Protein AF-A0A2K9LEB9-F1 (afdb_monomer)

pLDDT: mean 85.4, std 13.87, range [34.91, 98.0]

Mean predicted aligned error: 12.08 Å

Solvent-accessible surface area (backbone atoms only — not comparable to full-atom values): 36692 Å² total; per-residue (Å²): 137,84,78,74,78,73,91,78,69,79,74,65,63,49,78,74,26,50,37,70,40,61,23,70,41,37,88,81,61,46,78,36,14,33,40,38,37,26,35,67,63,48,34,52,48,37,35,40,35,58,42,93,48,60,81,48,70,83,51,47,61,64,51,47,60,77,44,47,86,45,81,86,69,79,68,36,64,48,77,39,98,88,66,44,58,37,30,31,19,50,46,17,47,63,72,73,80,61,49,94,89,49,75,67,60,72,73,34,68,43,49,45,45,31,62,68,63,48,63,64,68,60,53,52,50,31,52,65,56,45,62,83,77,55,72,61,66,82,41,75,59,66,94,91,64,65,81,78,75,77,80,67,69,39,45,49,16,26,50,39,45,31,72,40,49,50,43,59,70,70,48,26,50,36,47,52,50,44,37,62,58,25,20,42,70,37,39,48,37,78,32,51,44,31,76,53,80,31,89,82,56,40,72,78,62,62,39,58,60,71,49,69,64,45,50,49,19,35,61,71,72,45,63,49,56,60,36,49,14,63,75,61,66,41,48,64,64,52,59,67,32,73,44,26,49,40,60,62,81,72,74,50,65,67,60,44,41,52,54,47,44,47,53,50,33,34,56,84,94,31,50,53,52,57,61,60,42,40,25,46,47,77,53,48,55,51,58,48,48,49,63,57,71,93,75,81,94,62,81,79,73,69,56,44,58,24,45,27,32,29,35,66,74,15,49,68,54,42,53,53,52,42,35,74,75,58,34,29,52,69,58,45,50,55,50,36,54,62,41,38,50,56,52,20,56,52,40,6,64,57,51,28,27,92,62,30,68,53,52,34,55,50,44,42,20,35,19,44,74,49,13,48,62,44,42,47,51,48,25,58,46,45,44,69,65,60,82,65,72,98,68,68,93,49,59,68,98,60,70,54,63,63,65,71,46,65,49,76,56,98,81,27,42,36,37,55,45,43,35,54,66,52,28,32,50,46,15,54,76,35,30,32,77,59,38,36,70,68,48,48,50,41,36,45,71,40,28,48,40,29,47,35,41,42,89,99,45,56,34,41,38,34,27,44,61,44,63,77,47,96,86,53,62,43,59,46,54,42,84,75,45,70,30,17,57,54,65,30,83,70,53,74,71,54,50,55,47,53,50,52,50,39,50,62,66,53,33,76,92,36,48,69,36,48,29,58,28,48,63,46,42,71,61,42,65,63,51,61,59,55,39,60,57,49,61,80,70,71,78,71,80,64,55,74,67,56,47,55,49,48,53,52,20,36,47,73,70,70,50,73,71,62,62,91,55,52,67,39,39,44,41,36,31,59,15,74,82,43,49,26,74,82,45,54,91,75,62,51,73,67,42,65,36,50,80,44,71,35,67,84,40,95,89,42,51,45,38,26,35,33,24,48,95,85,39,49,31,27,25,50,43,76,86,60,13,55,65,54,31,52,38,51,74,72,65,53,64,69,43,34,28,30,72,42,77,37,86,90,44,61,62,63,57,20,45,27,34,38,34,24,58,54,78,79,75,78,86,126

Secondary structure (DSSP, 8-state):
------TT--PPPPEEEEEEEEGGGSSS--S-EEEEEEETTS-EEEEEE-GGGTT-GGGHHHHHHHTTT-TT---SEEEETTTEEEEE-TTSBSS----SS-GGGGG-HHHHHHHHHS-HHHHHHHHHTTPPPPPPPP-SPPTT-PPPPPPPPB--BHHHHHHHHTS-HHHHHHHHHHHHHSHHHHHHHHS-EESS--SS-----EE----HHHHHHHHTTS-HHHHHHHHHT--HHHHTSGGGGS--S-S-HHHHHHHHHHHHHS-GGGS--HHHHHHHHHHHHHHHHHT----SSSPPP-HHHHHHHHTTT-HHHHHHHHHHHHS-HHHHHHHHHHHHHHHHHHHHHHHTSSS-S-HHHHHHHHHHHHHHHHHHHHHHHHHHHPPPPS--TTS-S--PPPSS-EEEETTEEEEE--SHHHHHHHHHHHTSGGGSHHHHHHHHTT-EEEEEEETTEEEEEEEEEEESSTT-SSEEEEEEEEE-GGG----HHHHHHHHHHHHHHH-GGGHHHHHHHHTTHHHHHHHHHHHHHHGGG---PPPHHHHHHHHHHHHHTTPPPPPTTEEEEEEPBTGGGTTHHHHGGG--TT-EEEEEE-TT-SS-TT-EEEEETTEEEEE--GGGHHHHHHHHHTT--EEEEEEEE-TTS-GGGSEEEEEEEPP-----

Sequence (668 aa):
MDMQPDPSAVVQPAVRARLWVSGYRLWPPDGYARLWLALSDGRALALRLGGRWLGKDEAIAPIVAALADDAGGHRYSLTLPEVDYVHVLYAAPVVPSLARDSAAFVLDPDFQSYVKALDREVVALLASLERPDTPAAITGYPVGREPHPPPARYLASIRNYNRLAALPTEQRERRMQALRRFPALVAPVLLTLHHSPNHFDGKRHAWRNKDESVEAAIDQGRDLVGALARFWEISRGLVRSPINAVMWGDREAGRRRAFLAFLDALPDNQRPDIVEFERWAPYLMNYFGLLWEEGEGIPPPKLAEVHRNAFHLGWQLTWRAAARRHGNLLTALADCGDFLDAVRDRAAVMLKRPYGPSRRRLAAGWLACFGLLGLLDASARWHRLRPWPEKDPTLPDFDVPEIVGRLEEDGKTAQELFTPALLQMEGMTMRHCVGGLNYWQATVEGARIFHLERADERATAFYQPRALSAEGEDAVYELVQLRGPCNQDVSDAMEAWAERVGEALNDPARQDRRRAALRCKSEALAHRWQARRALHFQQHPLDPKTERQLKRALAWLGETLPGPEVLLIAHVAGFEYHDGPQVEEKLAVGDALALVHEPANAHDALAVRLDWQGRKLGYVPRPHNEEIAARLTAGARLAAHITKIERAAQPWRRVRVMIRHEEQKAAG

Structure (mmCIF, N/CA/C/O backbone):
data_AF-A0A2K9LEB9-F1
#
_entry.id   AF-A0A2K9LEB9-F1
#
loop_
_atom_site.group_PDB
_atom_site.id
_atom_site.type_symbol
_atom_site.label_atom_id
_atom_site.label_alt_id
_atom_site.label_comp_id
_atom_site.label_asym_id
_atom_site.label_entity_id
_atom_site.label_seq_id
_atom_site.pdbx_PDB_ins_code
_atom_site.Cartn_x
_atom_site.Cartn_y
_atom_site.Cartn_z
_atom_site.occupancy
_atom_site.B_iso_or_equiv
_atom_site.auth_seq_id
_atom_site.auth_comp_id
_atom_site.auth_asym_id
_atom_site.auth_atom_id
_atom_site.pdbx_PDB_model_num
ATOM 1 N N . MET A 1 1 ? 25.440 -45.523 -46.719 1.00 37.53 1 MET A N 1
ATOM 2 C CA . MET A 1 1 ? 25.317 -45.307 -45.265 1.00 37.53 1 MET A CA 1
ATOM 3 C C . MET A 1 1 ? 25.276 -43.803 -45.089 1.00 37.53 1 MET A C 1
ATOM 5 O O . MET A 1 1 ? 26.311 -43.181 -44.900 1.00 37.53 1 MET A O 1
ATOM 9 N N . ASP A 1 2 ? 24.100 -43.227 -45.336 1.00 36.25 2 ASP A N 1
ATOM 10 C CA . ASP A 1 2 ? 23.880 -41.786 -45.241 1.00 36.25 2 ASP A CA 1
ATOM 11 C C . ASP A 1 2 ? 23.839 -41.410 -43.764 1.00 36.25 2 ASP A C 1
ATOM 13 O O . ASP A 1 2 ? 22.918 -41.785 -43.038 1.00 36.25 2 ASP A O 1
ATOM 17 N N . MET A 1 3 ? 24.876 -40.715 -43.303 1.00 39.06 3 MET A N 1
ATOM 18 C CA . MET A 1 3 ? 24.855 -40.062 -42.002 1.00 39.06 3 MET A CA 1
ATOM 19 C C . MET A 1 3 ? 23.851 -38.911 -42.064 1.00 39.06 3 MET A C 1
ATOM 21 O O . MET A 1 3 ? 24.121 -37.870 -42.662 1.00 39.06 3 MET A O 1
ATOM 25 N N . GLN A 1 4 ? 22.693 -39.095 -41.430 1.00 38.06 4 GLN A N 1
ATOM 26 C CA . GLN A 1 4 ? 21.863 -37.970 -41.011 1.00 38.06 4 GLN A CA 1
ATOM 27 C C . GLN A 1 4 ? 22.701 -37.053 -40.099 1.00 38.06 4 GLN A C 1
ATOM 29 O O . GLN A 1 4 ? 23.389 -37.564 -39.212 1.00 38.06 4 GLN A O 1
ATOM 34 N N . PRO A 1 5 ? 22.672 -35.723 -40.294 1.00 42.50 5 PRO A N 1
ATOM 35 C CA . PRO A 1 5 ? 23.318 -34.800 -39.374 1.00 42.50 5 PRO A CA 1
ATOM 36 C C . PRO A 1 5 ? 22.652 -34.894 -37.995 1.00 42.50 5 PRO A C 1
ATOM 38 O O . PRO A 1 5 ? 21.428 -34.968 -37.888 1.00 42.50 5 PRO A O 1
ATOM 41 N N . ASP A 1 6 ? 23.479 -34.901 -36.952 1.00 39.22 6 ASP A N 1
ATOM 42 C CA . ASP A 1 6 ? 23.072 -34.876 -35.549 1.00 39.22 6 ASP A CA 1
ATOM 43 C C . ASP A 1 6 ? 22.171 -33.648 -35.276 1.00 39.22 6 ASP A C 1
ATOM 45 O O . ASP A 1 6 ? 22.633 -32.510 -35.406 1.00 39.22 6 ASP A O 1
ATOM 49 N N . PRO A 1 7 ? 20.888 -33.833 -34.910 1.00 39.31 7 PRO A N 1
ATOM 50 C CA . PRO A 1 7 ? 19.950 -32.734 -34.685 1.00 39.31 7 PRO A CA 1
ATOM 51 C C . PRO A 1 7 ? 20.229 -31.940 -33.393 1.00 39.31 7 PRO A C 1
ATOM 53 O O . PRO A 1 7 ? 19.479 -31.015 -33.083 1.00 39.31 7 PRO A O 1
ATOM 56 N N . SER A 1 8 ? 21.280 -32.278 -32.632 1.00 44.34 8 SER A N 1
ATOM 57 C CA . SER A 1 8 ? 21.633 -31.635 -31.358 1.00 44.34 8 SER A CA 1
ATOM 58 C C . SER A 1 8 ? 22.787 -30.624 -31.432 1.00 44.34 8 SER A C 1
ATOM 60 O O . SER A 1 8 ? 23.103 -29.983 -30.426 1.00 44.34 8 SER A O 1
ATOM 62 N N . ALA A 1 9 ? 23.395 -30.413 -32.606 1.00 49.62 9 ALA A N 1
ATOM 63 C CA . ALA A 1 9 ? 24.435 -29.399 -32.765 1.00 49.62 9 ALA A CA 1
ATOM 64 C C . ALA A 1 9 ? 23.831 -27.986 -32.656 1.00 49.62 9 ALA A C 1
ATOM 66 O O . ALA A 1 9 ? 23.213 -27.477 -33.592 1.00 49.62 9 ALA A O 1
ATOM 67 N N . VAL A 1 10 ? 24.004 -27.343 -31.498 1.00 59.59 10 VAL A N 1
ATOM 68 C CA . VAL A 1 10 ? 23.604 -25.948 -31.273 1.00 59.59 10 VAL A CA 1
ATOM 69 C C . VAL A 1 10 ? 24.336 -25.065 -32.285 1.00 59.59 10 VAL A C 1
ATOM 71 O O . VAL A 1 10 ? 25.548 -24.867 -32.193 1.00 59.59 10 VAL A O 1
ATOM 74 N N . VAL A 1 11 ? 23.603 -24.546 -33.273 1.00 73.94 11 VAL A N 1
ATOM 75 C CA . VAL A 1 11 ? 24.154 -23.645 -34.291 1.00 73.94 11 VAL A CA 1
ATOM 76 C C . VAL A 1 11 ? 24.604 -22.359 -33.606 1.00 73.94 11 VAL A C 1
ATOM 78 O O . VAL A 1 11 ? 23.792 -21.625 -33.042 1.00 73.94 11 VAL A O 1
ATOM 81 N N . GLN A 1 12 ? 25.907 -22.084 -33.650 1.00 82.94 12 GLN A N 1
ATOM 82 C CA . GLN A 1 12 ? 26.458 -20.862 -33.074 1.00 82.94 12 GLN A CA 1
ATOM 83 C C . GLN A 1 12 ? 26.020 -19.646 -33.904 1.00 82.94 12 GLN A C 1
ATOM 85 O O . GLN A 1 12 ? 26.245 -19.622 -35.118 1.00 82.94 12 GLN A O 1
ATOM 90 N N . PRO A 1 13 ? 25.401 -18.627 -33.286 1.00 89.00 13 PRO A N 1
ATOM 91 C CA . PRO A 1 13 ? 24.984 -17.442 -34.016 1.00 89.00 13 PRO A CA 1
ATOM 92 C C . PRO A 1 13 ? 26.197 -16.586 -34.403 1.00 89.00 13 PRO A C 1
ATOM 94 O O . PRO A 1 13 ? 27.123 -16.391 -33.617 1.00 89.00 13 PRO A O 1
ATOM 97 N N . ALA A 1 14 ? 26.176 -16.024 -35.610 1.00 93.44 14 ALA A N 1
ATOM 98 C CA . ALA A 1 14 ? 27.202 -15.098 -36.073 1.00 93.44 14 ALA A CA 1
ATOM 99 C C . ALA A 1 14 ? 27.013 -13.704 -35.449 1.00 93.44 14 ALA A C 1
ATOM 101 O O . ALA A 1 14 ? 25.889 -13.262 -35.204 1.00 93.44 14 ALA A O 1
ATOM 102 N N . VAL A 1 15 ? 28.109 -12.973 -35.237 1.00 96.69 15 VAL A N 1
ATOM 103 C CA . VAL A 1 15 ? 28.073 -11.584 -34.753 1.00 96.69 15 VAL A CA 1
ATOM 104 C C . VAL A 1 15 ? 27.827 -10.642 -35.929 1.00 96.69 15 VAL A C 1
ATOM 106 O O . VAL A 1 15 ? 28.626 -10.575 -36.858 1.00 96.69 15 VAL A O 1
ATOM 109 N N . ARG A 1 16 ? 26.720 -9.897 -35.888 1.00 97.06 16 ARG A N 1
ATOM 110 C CA . ARG A 1 16 ? 26.346 -8.908 -36.914 1.00 97.06 16 ARG A CA 1
ATOM 111 C C . ARG A 1 16 ? 26.958 -7.537 -36.657 1.00 97.06 16 ARG A C 1
ATOM 113 O O . ARG A 1 16 ? 27.267 -6.822 -37.603 1.00 97.06 16 ARG A O 1
ATOM 120 N N . ALA A 1 17 ? 27.087 -7.166 -35.388 1.00 97.69 17 ALA A N 1
ATOM 121 C CA . ALA A 1 17 ? 27.707 -5.922 -34.958 1.00 97.69 17 ALA A CA 1
ATOM 122 C C . ALA A 1 17 ? 28.215 -6.057 -33.520 1.00 97.69 17 ALA A C 1
ATOM 124 O O . ALA A 1 17 ? 27.694 -6.858 -32.738 1.00 97.69 17 ALA A O 1
ATOM 125 N N . ARG A 1 18 ? 29.213 -5.246 -33.173 1.00 97.25 18 ARG A N 1
ATOM 126 C CA . ARG A 1 18 ? 29.801 -5.175 -31.835 1.00 97.25 18 ARG A CA 1
ATOM 127 C C . ARG A 1 18 ? 30.070 -3.727 -31.463 1.00 97.25 18 ARG A C 1
ATOM 129 O O . ARG A 1 18 ? 30.307 -2.909 -32.344 1.00 97.25 18 ARG A O 1
ATOM 136 N N . LEU A 1 19 ? 30.068 -3.449 -30.170 1.00 96.81 19 LEU A N 1
ATOM 137 C CA . LEU A 1 19 ? 30.370 -2.136 -29.625 1.00 96.81 19 LEU A CA 1
ATOM 138 C C . LEU A 1 19 ? 31.154 -2.306 -28.322 1.00 96.81 19 LEU A C 1
ATOM 140 O O . LEU A 1 19 ? 30.613 -2.769 -27.313 1.00 96.81 19 LEU A O 1
ATOM 144 N N . TRP A 1 20 ? 32.428 -1.918 -28.355 1.00 96.06 20 TRP A N 1
ATOM 145 C CA . TRP A 1 20 ? 33.286 -1.851 -27.176 1.00 96.06 20 TRP A CA 1
ATOM 146 C C . TRP A 1 20 ? 33.130 -0.506 -26.474 1.00 96.06 20 TRP A C 1
ATOM 148 O O . TRP A 1 20 ? 33.175 0.556 -27.089 1.00 96.06 20 TRP A O 1
ATOM 158 N N . VAL A 1 21 ? 32.974 -0.547 -25.155 1.00 93.25 21 VAL A N 1
ATOM 159 C CA . VAL A 1 21 ? 32.744 0.637 -24.328 1.00 93.25 21 VAL A CA 1
ATOM 160 C C . VAL A 1 21 ? 33.651 0.584 -23.107 1.00 93.25 21 VAL A C 1
ATOM 162 O O . VAL A 1 21 ? 33.644 -0.380 -22.340 1.00 93.25 21 VAL A O 1
ATOM 165 N N . SER A 1 22 ? 34.411 1.656 -22.897 1.00 91.62 22 SER A N 1
ATOM 166 C CA . SER A 1 22 ? 35.162 1.852 -21.657 1.00 91.62 22 SER A CA 1
ATOM 167 C C . SER A 1 22 ? 34.208 2.058 -20.479 1.00 91.62 22 SER A C 1
ATOM 169 O O . SER A 1 22 ? 33.275 2.858 -20.570 1.00 91.62 22 SER A O 1
ATOM 171 N N . GLY A 1 23 ? 34.463 1.385 -19.356 1.00 89.44 23 GLY A N 1
ATOM 172 C CA . GLY A 1 23 ? 33.678 1.534 -18.131 1.00 89.44 23 GLY A CA 1
ATOM 173 C C . GLY A 1 23 ? 33.590 2.956 -17.593 1.00 89.44 23 GLY A C 1
ATOM 174 O O . GLY A 1 23 ? 32.576 3.325 -17.012 1.00 89.44 23 GLY A O 1
ATOM 175 N N . TYR A 1 24 ? 34.593 3.786 -17.877 1.00 88.81 24 TYR A N 1
ATOM 176 C CA . TYR A 1 24 ? 34.608 5.203 -17.514 1.00 88.81 24 TYR A CA 1
ATOM 177 C C . TYR A 1 24 ? 33.579 6.056 -18.278 1.00 88.81 24 TYR A C 1
ATOM 179 O O . TYR A 1 24 ? 33.335 7.193 -17.893 1.00 88.81 24 TYR A O 1
ATOM 187 N N . ARG A 1 25 ? 32.955 5.528 -19.344 1.00 87.69 25 ARG A N 1
ATOM 188 C CA . ARG A 1 25 ? 31.848 6.186 -20.069 1.00 87.69 25 ARG A CA 1
ATOM 189 C C . ARG A 1 25 ? 30.461 5.840 -19.505 1.00 87.69 25 ARG A C 1
ATOM 191 O O . ARG A 1 25 ? 29.458 6.291 -20.053 1.00 87.69 25 ARG A O 1
ATOM 198 N N . LEU A 1 26 ? 30.385 5.016 -18.461 1.00 86.88 26 LEU A N 1
ATOM 199 C CA . LEU A 1 26 ? 29.142 4.547 -17.839 1.00 86.88 26 LEU A CA 1
ATOM 200 C C . LEU A 1 26 ? 29.070 5.013 -16.378 1.00 86.88 26 LEU A C 1
ATOM 202 O O . LEU A 1 26 ? 30.077 5.419 -15.804 1.00 86.88 26 LEU A O 1
ATOM 206 N N . TRP A 1 27 ? 27.878 4.963 -15.776 1.00 77.62 27 TRP A N 1
ATOM 207 C CA . TRP A 1 27 ? 27.671 5.351 -14.378 1.00 77.62 27 TRP A CA 1
ATOM 208 C C . TRP A 1 27 ? 27.169 4.191 -13.506 1.00 77.62 27 TRP A C 1
ATOM 210 O O . TRP A 1 27 ? 26.132 3.614 -13.853 1.00 77.62 27 TRP A O 1
ATOM 220 N N . PRO A 1 28 ? 27.810 3.913 -12.349 1.00 82.00 28 PRO A N 1
ATOM 221 C CA . PRO A 1 28 ? 29.102 4.458 -11.901 1.00 82.00 28 PRO A CA 1
ATOM 222 C C . PRO A 1 28 ? 30.276 4.118 -12.840 1.00 82.00 28 PRO A C 1
ATOM 224 O O . PRO A 1 28 ? 30.237 3.095 -13.512 1.00 82.00 28 PRO A O 1
ATOM 227 N N . PRO A 1 29 ? 31.332 4.941 -12.912 1.00 86.06 29 PRO A N 1
ATOM 228 C CA . PRO A 1 29 ? 32.512 4.605 -13.702 1.00 86.06 29 PRO A CA 1
ATOM 229 C C . PRO A 1 29 ? 33.331 3.495 -13.028 1.00 86.06 29 PRO A C 1
ATOM 231 O O . PRO A 1 29 ? 33.467 3.470 -11.805 1.00 86.06 29 PRO A O 1
ATOM 234 N N . ASP A 1 30 ? 33.925 2.595 -13.816 1.00 90.75 30 ASP A N 1
ATOM 235 C CA . ASP A 1 30 ? 34.915 1.629 -13.320 1.00 90.75 30 ASP A CA 1
ATOM 236 C C . ASP A 1 30 ? 35.940 1.222 -14.406 1.00 90.75 30 ASP A C 1
ATOM 238 O O . ASP A 1 30 ? 35.808 1.582 -15.577 1.00 90.75 30 ASP A O 1
ATOM 242 N N . GLY A 1 31 ? 36.964 0.453 -14.012 1.00 92.81 31 GLY A N 1
ATOM 243 C CA . GLY A 1 31 ? 38.066 0.012 -14.883 1.00 92.81 31 GLY A CA 1
ATOM 244 C C . GLY A 1 31 ? 37.795 -1.220 -15.765 1.00 92.81 31 GLY A C 1
ATOM 245 O O . GLY A 1 31 ? 38.740 -1.812 -16.285 1.00 92.81 31 GLY A O 1
ATOM 246 N N . TYR A 1 32 ? 36.544 -1.659 -15.913 1.00 94.44 32 TYR A N 1
ATOM 247 C CA . TYR A 1 32 ? 36.174 -2.852 -16.682 1.00 94.44 32 TYR A CA 1
ATOM 248 C C . TYR A 1 32 ? 35.670 -2.494 -18.086 1.00 94.44 32 TYR A C 1
ATOM 250 O O . TYR A 1 32 ? 34.994 -1.483 -18.297 1.00 94.44 32 TYR A O 1
ATOM 258 N N . ALA A 1 33 ? 35.954 -3.361 -19.056 1.00 95.00 33 ALA A N 1
ATOM 259 C CA . ALA A 1 33 ? 35.465 -3.214 -20.421 1.00 95.00 33 ALA A CA 1
ATOM 260 C C . ALA A 1 33 ? 34.007 -3.675 -20.511 1.00 95.00 33 ALA A C 1
ATOM 262 O O . ALA A 1 33 ? 33.627 -4.668 -19.881 1.00 95.00 33 ALA A O 1
ATOM 263 N N . ARG A 1 34 ? 33.190 -2.973 -21.300 1.00 95.25 34 ARG A N 1
ATOM 264 C CA . ARG A 1 34 ? 31.870 -3.456 -21.705 1.00 95.25 34 ARG A CA 1
ATOM 265 C C . ARG A 1 34 ? 31.848 -3.771 -23.184 1.00 95.25 34 ARG A C 1
ATOM 267 O O . ARG A 1 34 ? 32.454 -3.063 -23.984 1.00 95.25 34 ARG A O 1
ATOM 274 N N . LEU A 1 35 ? 31.097 -4.806 -23.519 1.00 97.19 35 LEU A N 1
ATOM 275 C CA . LEU A 1 35 ? 30.900 -5.255 -24.883 1.00 97.19 35 LEU A CA 1
ATOM 276 C C . LEU A 1 35 ? 29.411 -5.478 -25.129 1.00 97.19 35 LEU A C 1
ATOM 278 O O . LEU A 1 35 ? 28.787 -6.284 -24.437 1.00 97.19 35 LEU A O 1
ATOM 282 N N . TRP A 1 36 ? 28.863 -4.781 -26.120 1.00 97.75 36 TRP A N 1
ATOM 283 C CA . TRP A 1 36 ? 27.551 -5.075 -26.688 1.00 97.75 36 TRP A CA 1
ATOM 284 C C . TRP A 1 36 ? 27.714 -5.831 -28.002 1.00 97.75 36 TRP A C 1
ATOM 286 O O . TRP A 1 36 ? 28.556 -5.470 -28.822 1.00 97.75 36 TRP A O 1
ATOM 296 N N . LEU A 1 37 ? 26.906 -6.869 -28.208 1.00 97.94 37 LEU A N 1
ATOM 297 C CA . LEU A 1 37 ? 26.893 -7.687 -29.422 1.00 97.94 37 LEU A CA 1
ATOM 298 C C . LEU A 1 37 ? 25.470 -7.781 -29.959 1.00 97.94 37 LEU A C 1
ATOM 300 O O . LEU A 1 37 ? 24.545 -7.998 -29.182 1.00 97.94 37 LEU A O 1
ATOM 304 N N . ALA A 1 38 ? 25.305 -7.676 -31.274 1.00 97.56 38 ALA A N 1
ATOM 305 C CA . ALA A 1 38 ? 24.079 -8.048 -31.975 1.00 97.56 38 ALA A CA 1
ATOM 306 C C . ALA A 1 38 ? 24.343 -9.328 -32.778 1.00 97.56 38 ALA A C 1
ATOM 308 O O . ALA A 1 38 ? 25.317 -9.396 -33.531 1.00 97.56 38 ALA A O 1
ATOM 309 N N . LEU A 1 39 ? 23.499 -10.342 -32.611 1.00 96.38 39 LEU A N 1
ATOM 310 C CA . LEU A 1 39 ? 23.696 -11.689 -33.145 1.00 96.38 39 LEU A CA 1
ATOM 311 C C . LEU A 1 39 ? 22.763 -11.983 -34.332 1.00 96.38 39 LEU A C 1
ATOM 313 O O . LEU A 1 39 ? 21.752 -11.310 -34.548 1.00 96.38 39 LEU A O 1
ATOM 317 N N . SER A 1 40 ? 23.108 -12.994 -35.133 1.00 94.12 40 SER A N 1
ATOM 318 C CA . SER A 1 40 ? 22.352 -13.394 -36.328 1.00 94.12 40 SER A CA 1
ATOM 319 C C . SER A 1 40 ? 21.002 -14.041 -36.029 1.00 94.12 40 SER A C 1
ATOM 321 O O . SER A 1 40 ? 20.120 -14.002 -36.878 1.00 94.12 40 SER A O 1
ATOM 323 N N . ASP A 1 41 ? 20.827 -14.589 -34.828 1.00 91.88 41 ASP A N 1
ATOM 324 C CA . ASP A 1 41 ? 19.565 -15.152 -34.332 1.00 91.88 41 ASP A CA 1
ATOM 325 C C . ASP A 1 41 ? 18.619 -14.085 -33.738 1.00 91.88 41 ASP A C 1
ATOM 327 O O . ASP A 1 41 ? 17.601 -14.409 -33.130 1.00 91.88 41 ASP A O 1
ATOM 331 N N . GLY A 1 42 ? 18.962 -12.801 -33.889 1.00 92.50 42 GLY A N 1
ATOM 332 C CA . GLY A 1 42 ? 18.179 -11.666 -33.406 1.00 92.50 42 GLY A CA 1
ATOM 333 C C . GLY A 1 42 ? 18.479 -11.258 -31.963 1.00 92.50 42 GLY A C 1
ATOM 334 O O . GLY A 1 42 ? 18.083 -10.158 -31.566 1.00 92.50 42 GLY A O 1
ATOM 335 N N . ARG A 1 43 ? 19.208 -12.074 -31.185 1.00 94.56 43 ARG A N 1
ATOM 336 C CA . ARG A 1 43 ? 19.603 -11.722 -29.813 1.00 94.56 43 ARG A CA 1
ATOM 337 C C . ARG A 1 43 ? 20.620 -10.581 -29.791 1.00 94.56 43 ARG A C 1
ATOM 339 O O . ARG A 1 43 ? 21.410 -10.387 -30.713 1.00 94.56 43 ARG A O 1
ATOM 346 N N . ALA A 1 44 ? 20.638 -9.866 -28.675 1.00 96.00 44 ALA A N 1
ATOM 347 C CA . ALA A 1 44 ? 21.711 -8.974 -28.275 1.00 96.00 44 ALA A CA 1
ATOM 348 C C . ALA A 1 44 ? 22.334 -9.452 -26.956 1.00 96.00 44 ALA A C 1
ATOM 350 O O . ALA A 1 44 ? 21.651 -10.020 -26.102 1.00 96.00 44 ALA A O 1
ATOM 351 N N . LEU A 1 45 ? 23.627 -9.214 -26.765 1.00 95.94 45 LEU A N 1
ATOM 352 C CA . LEU A 1 45 ? 24.336 -9.479 -25.513 1.00 95.94 45 LEU A CA 1
ATOM 353 C C . LEU A 1 45 ? 24.955 -8.182 -25.001 1.00 95.94 45 LEU A C 1
ATOM 355 O O . LEU A 1 45 ? 25.423 -7.371 -25.793 1.00 95.94 45 LEU A O 1
ATOM 359 N N . ALA A 1 46 ? 24.991 -8.018 -23.682 1.00 95.81 46 ALA A N 1
ATOM 360 C CA . ALA A 1 46 ? 25.808 -7.012 -23.015 1.00 95.81 46 ALA A CA 1
ATOM 361 C C . ALA A 1 46 ? 26.663 -7.703 -21.961 1.00 95.81 46 ALA A C 1
ATOM 363 O O . ALA A 1 46 ? 26.161 -8.509 -21.175 1.00 95.81 46 ALA A O 1
ATOM 364 N N . LEU A 1 47 ? 27.955 -7.405 -21.967 1.00 96.00 47 LEU A N 1
ATOM 365 C CA . LEU A 1 47 ? 28.960 -8.154 -21.229 1.00 96.00 47 LEU A CA 1
ATOM 366 C C . LEU A 1 47 ? 29.879 -7.195 -20.475 1.00 96.00 47 LEU A C 1
ATOM 368 O O . LEU A 1 47 ? 30.173 -6.107 -20.970 1.00 96.00 47 LEU A O 1
ATOM 372 N N . ARG A 1 48 ? 30.366 -7.610 -19.302 1.00 95.50 48 ARG A N 1
ATOM 373 C CA . ARG A 1 48 ? 31.454 -6.940 -18.572 1.00 95.50 48 ARG A CA 1
ATOM 374 C C . ARG A 1 48 ? 32.640 -7.887 -18.438 1.00 95.50 48 ARG A C 1
ATOM 376 O O . ARG A 1 48 ? 32.479 -9.012 -17.969 1.00 95.50 48 ARG A O 1
ATOM 383 N N . LEU A 1 49 ? 33.811 -7.399 -18.833 1.00 95.56 49 LEU A N 1
ATOM 384 C CA . LEU A 1 49 ? 35.072 -8.134 -18.888 1.00 95.56 49 LEU A CA 1
ATOM 385 C C . LEU A 1 49 ? 36.183 -7.331 -18.203 1.00 95.56 49 LEU A C 1
ATOM 387 O O . LEU A 1 49 ? 36.058 -6.119 -18.009 1.00 95.56 49 LEU A O 1
ATOM 391 N N . GLY A 1 50 ? 37.298 -7.983 -17.867 1.00 93.88 50 GLY A N 1
ATOM 392 C CA . GLY A 1 50 ? 38.495 -7.284 -17.389 1.00 93.88 50 GLY A CA 1
ATOM 393 C C . GLY A 1 50 ? 38.950 -6.191 -18.368 1.00 93.88 50 GLY A C 1
ATOM 394 O O . GLY A 1 50 ? 38.905 -6.386 -19.581 1.00 93.88 50 GLY A O 1
ATOM 395 N N . GLY A 1 51 ? 39.404 -5.040 -17.858 1.00 93.00 51 GLY A N 1
ATOM 396 C CA . GLY A 1 51 ? 39.734 -3.860 -18.678 1.00 93.00 51 GLY A CA 1
ATOM 397 C C . GLY A 1 51 ? 40.739 -4.115 -19.808 1.00 93.00 51 GLY A C 1
ATOM 398 O O . GLY A 1 51 ? 40.660 -3.481 -20.857 1.00 93.00 51 GLY A O 1
ATOM 399 N N . ARG A 1 52 ? 41.621 -5.112 -19.649 1.00 94.31 52 ARG A N 1
ATOM 400 C CA . ARG A 1 52 ? 42.601 -5.544 -20.664 1.00 94.31 52 ARG A CA 1
ATOM 401 C C . ARG A 1 52 ? 41.988 -6.052 -21.978 1.00 94.31 52 ARG A C 1
ATOM 403 O O . ARG A 1 52 ? 42.731 -6.214 -22.946 1.00 94.31 52 ARG A O 1
ATOM 410 N N . TRP A 1 53 ? 40.687 -6.350 -21.986 1.00 95.75 53 TRP A N 1
ATOM 411 C CA . TRP A 1 53 ? 39.932 -6.846 -23.141 1.00 95.75 53 TRP A CA 1
ATOM 412 C C . TRP A 1 53 ? 39.288 -5.742 -23.980 1.00 95.75 53 TRP A C 1
ATOM 414 O O . TRP A 1 53 ? 38.729 -6.036 -25.031 1.00 95.75 53 TRP A O 1
ATOM 424 N N . LEU A 1 54 ? 39.356 -4.477 -23.548 1.00 96.31 54 LEU A N 1
ATOM 425 C CA . LEU A 1 54 ? 38.762 -3.366 -24.288 1.00 96.31 54 LEU A CA 1
ATOM 426 C C . LEU A 1 54 ? 39.309 -3.308 -25.727 1.00 96.31 54 LEU A C 1
ATOM 428 O O . LEU A 1 54 ? 40.508 -3.126 -25.925 1.00 96.31 54 LEU A O 1
ATOM 432 N N . GLY A 1 55 ? 38.420 -3.456 -26.714 1.00 94.69 55 GLY A N 1
ATOM 433 C CA . GLY A 1 55 ? 38.762 -3.413 -28.141 1.00 94.69 55 GLY A CA 1
ATOM 434 C C . GLY A 1 55 ? 39.375 -4.699 -28.711 1.00 94.69 55 GLY A C 1
ATOM 435 O O . GLY A 1 55 ? 39.799 -4.693 -29.863 1.00 94.69 55 GLY A O 1
ATOM 436 N N . LYS A 1 56 ? 39.446 -5.795 -27.941 1.00 96.38 56 LYS A N 1
ATOM 437 C CA . LYS A 1 56 ? 40.061 -7.060 -28.376 1.00 96.38 56 LYS A CA 1
ATOM 438 C C . LYS A 1 56 ? 39.012 -8.085 -28.791 1.00 96.38 56 LYS A C 1
ATOM 440 O O . LYS A 1 56 ? 38.439 -8.785 -27.958 1.00 96.38 56 LYS A O 1
ATOM 445 N N . ASP A 1 57 ? 38.794 -8.206 -30.094 1.00 96.56 57 ASP A N 1
ATOM 446 C CA . ASP A 1 57 ? 37.740 -9.062 -30.653 1.00 96.56 57 ASP A CA 1
ATOM 447 C C . ASP A 1 57 ? 37.997 -10.569 -30.510 1.00 96.56 57 ASP A C 1
ATOM 449 O O . ASP A 1 57 ? 37.061 -11.362 -30.605 1.00 96.56 57 ASP A O 1
ATOM 453 N N . GLU A 1 58 ? 39.233 -10.975 -30.213 1.00 95.62 58 GLU A N 1
ATOM 454 C CA . GLU A 1 58 ? 39.602 -12.375 -29.952 1.00 95.62 58 GLU A CA 1
ATOM 455 C C . GLU A 1 58 ? 38.816 -12.995 -28.776 1.00 95.62 58 GLU A C 1
ATOM 457 O O . GLU A 1 58 ? 38.572 -14.199 -28.762 1.00 95.62 58 GLU A O 1
ATOM 462 N N . ALA A 1 59 ? 38.315 -12.172 -27.844 1.00 94.56 59 ALA A N 1
ATOM 463 C CA . ALA A 1 59 ? 37.456 -12.620 -26.747 1.00 94.56 59 ALA A CA 1
ATOM 464 C C . ALA A 1 59 ? 36.025 -12.997 -27.178 1.00 94.56 59 ALA A C 1
ATOM 466 O O . ALA A 1 59 ? 35.313 -13.662 -26.429 1.00 94.56 59 ALA A O 1
ATOM 467 N N . ILE A 1 60 ? 35.561 -12.559 -28.352 1.00 96.19 60 ILE A N 1
ATOM 468 C CA . ILE A 1 60 ? 34.140 -12.626 -28.724 1.00 96.19 60 ILE A CA 1
ATOM 469 C C . ILE A 1 60 ? 33.702 -14.055 -29.046 1.00 96.19 60 ILE A C 1
ATOM 471 O O . ILE A 1 60 ? 32.680 -14.510 -28.531 1.00 96.19 60 ILE A O 1
ATOM 475 N N . ALA A 1 61 ? 34.456 -14.767 -29.886 1.00 94.81 61 ALA A N 1
ATOM 476 C CA . ALA A 1 61 ? 34.070 -16.099 -30.350 1.00 94.81 61 ALA A CA 1
ATOM 477 C C . ALA A 1 61 ? 33.930 -17.125 -29.202 1.00 94.81 61 ALA A C 1
ATOM 479 O O . ALA A 1 61 ? 32.883 -17.778 -29.147 1.00 94.81 61 ALA A O 1
ATOM 480 N N . PRO A 1 62 ? 34.871 -17.218 -28.234 1.00 94.44 62 PRO A N 1
ATOM 481 C CA . PRO A 1 62 ? 34.708 -18.092 -27.068 1.00 94.44 62 PRO A CA 1
ATOM 482 C C . PRO A 1 62 ? 33.451 -17.773 -26.247 1.00 94.44 62 PRO A C 1
ATOM 484 O O . PRO A 1 62 ? 32.736 -18.679 -25.822 1.00 94.44 62 PRO A O 1
ATOM 487 N N . ILE A 1 63 ? 33.130 -16.485 -26.062 1.00 94.88 63 ILE A N 1
ATOM 488 C CA . ILE A 1 63 ? 31.947 -16.064 -25.299 1.00 94.88 63 ILE A CA 1
ATOM 489 C C . ILE A 1 63 ? 30.653 -16.430 -26.026 1.00 94.88 63 ILE A C 1
ATOM 491 O O . ILE A 1 63 ? 29.723 -16.939 -25.402 1.00 94.88 63 ILE A O 1
ATOM 495 N N . VAL A 1 64 ? 30.574 -16.164 -27.332 1.00 94.69 64 VAL A N 1
ATOM 496 C CA . VAL A 1 64 ? 29.379 -16.472 -28.131 1.00 94.69 64 VAL A CA 1
ATOM 497 C C . VAL A 1 64 ? 29.138 -17.979 -28.174 1.00 94.69 64 VAL A C 1
ATOM 499 O O . VAL A 1 64 ? 28.003 -18.408 -27.975 1.00 94.69 64 VAL A O 1
ATOM 502 N N . ALA A 1 65 ? 30.193 -18.782 -28.337 1.00 92.75 65 ALA A N 1
ATOM 503 C CA . ALA A 1 65 ? 30.109 -20.237 -28.249 1.00 92.75 65 ALA A CA 1
ATOM 504 C C . ALA A 1 65 ? 29.571 -20.693 -26.881 1.00 92.75 65 ALA A C 1
ATOM 506 O O . ALA A 1 65 ? 28.637 -21.491 -26.817 1.00 92.75 65 ALA A O 1
ATOM 507 N N . ALA A 1 66 ? 30.089 -20.120 -25.790 1.00 92.31 66 ALA A N 1
ATOM 508 C CA . ALA A 1 66 ? 29.661 -20.429 -24.425 1.00 92.31 66 ALA A CA 1
ATOM 509 C C . ALA A 1 66 ? 28.244 -19.934 -24.068 1.00 92.31 66 ALA A C 1
ATOM 511 O O . ALA A 1 66 ? 27.720 -20.296 -23.015 1.00 92.31 66 ALA A O 1
ATOM 512 N N . LEU A 1 67 ? 27.616 -19.098 -24.901 1.00 92.19 67 LEU A N 1
ATOM 513 C CA . LEU A 1 67 ? 26.255 -18.573 -24.705 1.00 92.19 67 LEU A CA 1
ATOM 514 C C . LEU A 1 67 ? 25.278 -19.001 -25.810 1.00 92.19 67 LEU A C 1
ATOM 516 O O . LEU A 1 67 ? 24.125 -18.550 -25.826 1.00 92.19 67 LEU A O 1
ATOM 520 N N . ALA A 1 68 ? 25.710 -19.872 -26.726 1.00 89.62 68 ALA A N 1
ATOM 521 C CA . ALA A 1 68 ? 24.916 -20.286 -27.875 1.00 89.62 68 ALA A CA 1
ATOM 522 C C . ALA A 1 68 ? 23.592 -20.940 -27.441 1.00 89.62 68 ALA A C 1
ATOM 524 O O . ALA A 1 68 ? 22.537 -20.565 -27.952 1.00 89.62 68 ALA A O 1
ATOM 525 N N . ASP A 1 69 ? 23.637 -21.809 -26.426 1.00 86.94 69 ASP A N 1
ATOM 526 C CA . ASP A 1 69 ? 22.498 -22.527 -25.839 1.00 86.94 69 ASP A CA 1
ATOM 527 C C . ASP A 1 69 ? 21.763 -21.748 -24.727 1.00 86.94 69 ASP A C 1
ATOM 529 O O . ASP A 1 69 ? 20.707 -22.175 -24.260 1.00 86.94 69 ASP A O 1
ATOM 533 N N . ASP A 1 70 ? 22.251 -20.567 -24.325 1.00 85.69 70 ASP A N 1
ATOM 534 C CA . ASP A 1 70 ? 21.630 -19.746 -23.274 1.00 85.69 70 ASP A CA 1
ATOM 535 C C . ASP A 1 70 ? 20.562 -18.775 -23.814 1.00 85.69 70 ASP A C 1
ATOM 537 O O . ASP A 1 70 ? 20.550 -17.575 -23.522 1.00 85.69 70 ASP A O 1
ATOM 541 N N . ALA A 1 71 ? 19.630 -19.277 -24.626 1.00 78.12 71 ALA A N 1
ATOM 542 C CA . ALA A 1 71 ? 18.552 -18.454 -25.184 1.00 78.12 71 ALA A CA 1
ATOM 543 C C . ALA A 1 71 ? 17.639 -17.852 -24.092 1.00 78.12 71 ALA A C 1
ATOM 545 O O . ALA A 1 71 ? 17.153 -16.728 -24.226 1.00 78.12 71 ALA A O 1
ATOM 546 N N . GLY A 1 72 ? 17.438 -18.572 -22.980 1.00 74.12 72 GLY A N 1
ATOM 547 C CA . GLY A 1 72 ? 16.601 -18.140 -21.852 1.00 74.12 72 GLY A CA 1
ATOM 548 C C . GLY A 1 72 ? 17.255 -17.120 -20.907 1.00 74.12 72 GLY A C 1
ATOM 549 O O . GLY A 1 72 ? 16.578 -16.531 -20.053 1.00 74.12 72 GLY A O 1
ATOM 550 N N . GLY A 1 73 ? 18.558 -16.869 -21.059 1.00 79.88 73 GLY A N 1
ATOM 551 C CA . GLY A 1 73 ? 19.293 -15.918 -20.237 1.00 79.88 73 GLY A CA 1
ATOM 552 C C . GLY A 1 73 ? 19.426 -16.374 -18.780 1.00 79.88 73 GLY A C 1
ATOM 553 O O . GLY A 1 73 ? 18.990 -15.669 -17.853 1.00 79.88 73 GLY A O 1
ATOM 554 N N . HIS A 1 74 ? 19.984 -17.570 -18.600 1.00 82.06 74 HIS A N 1
ATOM 555 C CA . HIS A 1 74 ? 20.206 -18.271 -17.344 1.00 82.06 74 HIS A CA 1
ATOM 556 C C . HIS A 1 74 ? 21.660 -18.201 -16.849 1.00 82.06 74 HIS A C 1
ATOM 558 O O . HIS A 1 74 ? 21.854 -18.365 -15.640 1.00 82.06 74 HIS A O 1
ATOM 564 N N . ARG A 1 75 ? 22.645 -17.827 -17.677 1.00 87.38 75 ARG A N 1
ATOM 565 C CA . ARG A 1 75 ? 24.063 -17.713 -17.281 1.00 87.38 75 ARG A CA 1
ATOM 566 C C . ARG A 1 75 ? 24.470 -16.262 -17.010 1.00 87.38 75 ARG A C 1
ATOM 568 O O . ARG A 1 75 ? 24.635 -15.471 -17.924 1.00 87.38 75 ARG A O 1
ATOM 575 N N . TYR A 1 76 ? 24.622 -15.880 -15.741 1.00 85.56 76 TYR A N 1
ATOM 576 C CA . TYR A 1 76 ? 24.964 -14.493 -15.365 1.00 85.56 76 TYR A CA 1
ATOM 577 C C . TYR A 1 76 ? 26.471 -14.232 -15.211 1.00 85.56 76 TYR A C 1
ATOM 579 O O . TYR A 1 76 ? 26.901 -13.077 -15.220 1.00 85.56 76 TYR A O 1
ATOM 587 N N . SER A 1 77 ? 27.270 -15.289 -15.092 1.00 89.00 77 SER A N 1
ATOM 588 C CA . SER A 1 77 ? 28.727 -15.240 -15.113 1.00 89.00 77 SER A CA 1
ATOM 589 C C . SER A 1 77 ? 29.287 -16.475 -15.811 1.00 89.00 77 SER A C 1
ATOM 591 O O . SER A 1 77 ? 28.668 -17.540 -15.798 1.00 89.00 77 SER A O 1
ATOM 593 N N . LEU A 1 78 ? 30.450 -16.315 -16.433 1.00 90.56 78 LEU A N 1
ATOM 594 C CA . LEU A 1 78 ? 31.215 -17.364 -17.095 1.00 90.56 78 LEU A CA 1
ATOM 595 C C . LEU A 1 78 ? 32.684 -17.206 -16.709 1.00 90.56 78 LEU A C 1
ATOM 597 O O . LEU A 1 78 ? 33.165 -16.082 -16.562 1.00 90.56 78 LEU A O 1
ATOM 601 N N . THR A 1 79 ? 33.394 -18.322 -16.615 1.00 91.75 79 THR A N 1
ATOM 602 C CA . THR A 1 79 ? 34.856 -18.340 -16.547 1.00 91.75 79 THR A CA 1
ATOM 603 C C . THR A 1 79 ? 35.345 -19.156 -17.731 1.00 91.75 79 THR A C 1
ATOM 605 O O . THR A 1 79 ? 35.056 -20.348 -17.806 1.00 91.75 79 THR A O 1
ATOM 608 N N . LEU A 1 80 ? 36.035 -18.506 -18.664 1.00 93.06 80 LEU A N 1
ATOM 609 C CA . LEU A 1 80 ? 36.554 -19.115 -19.886 1.00 93.06 80 LEU A CA 1
ATOM 610 C C . LEU A 1 80 ? 38.087 -19.103 -19.836 1.00 93.06 80 LEU A C 1
ATOM 612 O O . LEU A 1 80 ? 38.644 -18.048 -19.530 1.00 93.06 80 LEU A O 1
ATOM 616 N N . PRO A 1 81 ? 38.784 -20.212 -20.133 1.00 88.88 81 PRO A N 1
ATOM 617 C CA . PRO A 1 81 ? 40.250 -20.246 -20.149 1.00 88.88 81 PRO A CA 1
ATOM 618 C C . PRO A 1 81 ? 40.890 -19.172 -21.041 1.00 88.88 81 PRO A C 1
ATOM 620 O O . PRO A 1 81 ? 41.966 -18.671 -20.735 1.00 88.88 81 PRO A O 1
ATOM 623 N N . GLU A 1 82 ? 40.220 -18.807 -22.133 1.00 89.19 82 GLU A N 1
ATOM 624 C CA . GLU A 1 82 ? 40.716 -17.890 -23.159 1.00 89.19 82 GLU A CA 1
ATOM 625 C C . GLU A 1 82 ? 40.464 -16.414 -22.821 1.00 89.19 82 GLU A C 1
ATOM 627 O O . GLU A 1 82 ? 41.118 -15.537 -23.381 1.00 89.19 82 GLU A O 1
ATOM 632 N N . VAL A 1 83 ? 39.506 -16.122 -21.931 1.00 87.31 83 VAL A N 1
ATOM 633 C CA . VAL A 1 83 ? 39.018 -14.753 -21.667 1.00 87.31 83 VAL A CA 1
ATOM 634 C C . VAL A 1 83 ? 39.082 -14.361 -20.181 1.00 87.31 83 VAL A C 1
ATOM 636 O O . VAL A 1 83 ? 39.058 -13.179 -19.831 1.00 87.31 83 VAL A O 1
ATOM 639 N N . ASP A 1 84 ? 39.225 -15.332 -19.288 1.00 88.19 84 ASP A N 1
ATOM 640 C CA . ASP A 1 84 ? 38.951 -15.266 -17.853 1.00 88.19 84 ASP A CA 1
ATOM 641 C C . ASP A 1 84 ? 37.450 -15.065 -17.561 1.00 88.19 84 ASP A C 1
ATOM 643 O O . ASP A 1 84 ? 36.575 -15.742 -18.102 1.00 88.19 84 ASP A O 1
ATOM 647 N N . TYR A 1 85 ? 37.143 -14.160 -16.635 1.00 90.88 85 TYR A N 1
ATOM 648 C CA . TYR A 1 85 ? 35.831 -13.977 -16.052 1.00 90.88 85 TYR A CA 1
ATOM 649 C C . TYR A 1 85 ? 34.985 -12.971 -16.842 1.00 90.88 85 TYR A C 1
ATOM 651 O O . TYR A 1 85 ? 35.405 -11.836 -17.092 1.00 90.88 85 TYR A O 1
ATOM 659 N N . VAL A 1 86 ? 33.762 -13.377 -17.186 1.00 93.62 86 VAL A N 1
ATOM 660 C CA . VAL A 1 86 ? 32.798 -12.599 -17.972 1.00 93.62 86 VAL A CA 1
ATOM 661 C C . VAL A 1 86 ? 31.469 -12.527 -17.229 1.00 93.62 86 VAL A C 1
ATOM 663 O O . VAL A 1 86 ? 30.900 -13.546 -16.845 1.00 93.62 86 VAL A O 1
ATOM 666 N N . HIS A 1 87 ? 30.933 -11.321 -17.058 1.00 93.94 87 HIS A N 1
ATOM 667 C CA . HIS A 1 87 ? 29.578 -11.100 -16.549 1.00 93.94 87 HIS A CA 1
ATOM 668 C C . HIS A 1 87 ? 28.598 -10.840 -17.690 1.00 93.94 87 HIS A C 1
ATOM 670 O O . HIS A 1 87 ? 28.866 -9.993 -18.541 1.00 93.94 87 HIS A O 1
ATOM 676 N N . VAL A 1 88 ? 27.427 -11.483 -17.653 1.00 93.44 88 VAL A N 1
ATOM 677 C CA . VAL A 1 88 ? 26.324 -11.224 -18.591 1.00 93.44 88 VAL A CA 1
ATOM 678 C C . VAL A 1 88 ? 25.337 -10.237 -17.968 1.00 93.44 88 VAL A C 1
ATOM 680 O O . VAL A 1 88 ? 24.699 -10.511 -16.950 1.00 93.44 88 VAL A O 1
ATOM 683 N N . LEU A 1 89 ? 25.198 -9.072 -18.594 1.00 93.19 89 LEU A N 1
ATOM 684 C CA . LEU A 1 89 ? 24.468 -7.920 -18.071 1.00 93.19 89 LEU A CA 1
ATOM 685 C C . LEU A 1 89 ? 23.031 -7.879 -18.614 1.00 93.19 89 LEU A C 1
ATOM 687 O O . LEU A 1 89 ? 22.675 -7.055 -19.451 1.00 93.19 89 LEU A O 1
ATOM 691 N N . TYR A 1 90 ? 22.158 -8.762 -18.127 1.00 90.44 90 TYR A N 1
ATOM 692 C CA . TYR A 1 90 ? 20.769 -8.850 -18.613 1.00 90.44 90 TYR A CA 1
ATOM 693 C C . TYR A 1 90 ? 19.940 -7.571 -18.425 1.00 90.44 90 TYR A C 1
ATOM 695 O O . TYR A 1 90 ? 19.001 -7.324 -19.179 1.00 90.44 90 TYR A O 1
ATOM 703 N N . ALA A 1 91 ? 20.266 -6.782 -17.403 1.00 90.25 91 ALA A N 1
ATOM 704 C CA . ALA A 1 91 ? 19.624 -5.507 -17.108 1.00 90.25 91 ALA A CA 1
ATOM 705 C C . ALA A 1 91 ? 20.362 -4.308 -17.741 1.00 90.25 91 ALA A C 1
ATOM 707 O O . ALA A 1 91 ? 19.976 -3.164 -17.508 1.00 90.25 91 ALA A O 1
ATOM 708 N N . ALA A 1 92 ? 21.392 -4.527 -18.564 1.00 92.56 92 ALA A N 1
ATOM 709 C CA . ALA A 1 92 ? 21.982 -3.442 -19.340 1.00 92.56 92 ALA A CA 1
ATOM 710 C C . ALA A 1 92 ? 20.979 -2.928 -20.387 1.00 92.56 92 ALA A C 1
ATOM 712 O O . ALA A 1 92 ? 20.212 -3.732 -20.932 1.00 92.56 92 ALA A O 1
ATOM 713 N N . PRO A 1 93 ? 20.975 -1.617 -20.679 1.00 93.25 93 PRO A N 1
ATOM 714 C CA . PRO A 1 93 ? 20.196 -1.043 -21.766 1.00 93.25 93 PRO A CA 1
ATOM 715 C C . PRO A 1 93 ? 20.541 -1.725 -23.078 1.00 93.25 93 PRO A C 1
ATOM 717 O O . PRO A 1 93 ? 21.719 -1.950 -23.376 1.00 93.25 93 PRO A O 1
ATOM 720 N N . VAL A 1 94 ? 19.510 -2.057 -23.857 1.00 95.19 94 VAL A N 1
ATOM 721 C CA . VAL A 1 94 ? 19.707 -2.643 -25.187 1.00 95.19 94 VAL A CA 1
ATOM 722 C C . VAL A 1 94 ? 20.480 -1.683 -26.090 1.00 95.19 94 VAL A C 1
ATOM 724 O O . VAL A 1 94 ? 21.375 -2.116 -26.809 1.00 95.19 94 VAL A O 1
ATOM 727 N N . VAL A 1 95 ? 20.203 -0.382 -25.984 1.00 93.69 95 VAL A N 1
ATOM 728 C CA . VAL A 1 95 ? 21.029 0.693 -26.539 1.00 93.69 95 VAL A CA 1
ATOM 729 C C . VAL A 1 95 ? 21.743 1.375 -25.369 1.00 93.69 95 VAL A C 1
ATOM 731 O O . VAL A 1 95 ? 21.066 1.954 -24.517 1.00 93.69 95 VAL A O 1
ATOM 734 N N . PRO A 1 96 ? 23.080 1.287 -25.263 1.00 89.00 96 PRO A N 1
ATOM 735 C CA . PRO A 1 96 ? 23.794 1.807 -24.105 1.00 89.00 96 PRO A CA 1
ATOM 736 C C . PRO A 1 96 ? 23.725 3.336 -24.020 1.00 89.00 96 PRO A C 1
ATOM 738 O O . PRO A 1 96 ? 23.947 4.036 -25.005 1.00 89.00 96 PRO A O 1
ATOM 741 N N . SER A 1 97 ? 23.474 3.851 -22.814 1.00 82.19 97 SER A N 1
ATOM 742 C CA . SER A 1 97 ? 23.527 5.284 -22.503 1.00 82.19 97 SER A CA 1
ATOM 743 C C . SER A 1 97 ? 24.971 5.691 -22.189 1.00 82.19 97 SER A C 1
ATOM 745 O O . SER A 1 97 ? 25.414 5.566 -21.047 1.00 82.19 97 SER A O 1
ATOM 747 N N . LEU A 1 98 ? 25.720 6.128 -23.203 1.00 78.00 98 LEU A N 1
ATOM 748 C CA . LEU A 1 98 ? 27.147 6.451 -23.091 1.00 78.00 98 LEU A CA 1
ATOM 749 C C . LEU A 1 98 ? 27.351 7.926 -22.696 1.00 78.00 98 LEU A C 1
ATOM 751 O O . LEU A 1 98 ? 27.141 8.803 -23.518 1.00 78.00 98 LEU A O 1
ATOM 755 N N . ALA A 1 99 ? 27.805 8.164 -21.460 1.00 69.12 99 ALA A N 1
ATOM 756 C CA . ALA A 1 99 ? 28.146 9.454 -20.835 1.00 69.12 99 ALA A CA 1
ATOM 757 C C . ALA A 1 99 ? 27.053 10.554 -20.794 1.00 69.12 99 ALA A C 1
ATOM 759 O O . ALA A 1 99 ? 26.238 10.719 -21.695 1.00 69.12 99 ALA A O 1
ATOM 760 N N . ARG A 1 100 ? 27.057 11.353 -19.714 1.00 56.31 100 ARG A N 1
ATOM 761 C CA . ARG A 1 100 ? 26.144 12.500 -19.526 1.00 56.31 100 ARG A CA 1
ATOM 762 C C . ARG A 1 100 ? 26.558 13.751 -20.309 1.00 56.31 100 ARG A C 1
ATOM 764 O O . ARG A 1 100 ? 25.699 14.568 -20.622 1.00 56.31 100 ARG A O 1
ATOM 771 N N . ASP A 1 101 ? 27.845 13.878 -20.634 1.00 62.09 101 ASP A N 1
ATOM 772 C CA . ASP A 1 101 ? 28.449 15.177 -20.971 1.00 62.09 101 ASP A CA 1
ATOM 773 C C . ASP A 1 101 ? 28.698 15.378 -22.474 1.00 62.09 101 ASP A C 1
ATOM 775 O O . ASP A 1 101 ? 29.120 16.449 -22.905 1.00 62.09 101 ASP A O 1
ATOM 779 N N . SER A 1 102 ? 28.456 14.354 -23.300 1.00 71.94 102 SER A N 1
ATOM 780 C CA . SER A 1 102 ? 28.575 14.474 -24.754 1.00 71.94 102 SER A CA 1
ATOM 781 C C . SER A 1 102 ? 27.749 13.421 -25.479 1.00 71.94 102 SER A C 1
ATOM 783 O O . SER A 1 102 ? 27.956 12.225 -25.301 1.00 71.94 102 SER A O 1
ATOM 785 N N . ALA A 1 103 ? 26.869 13.870 -26.374 1.00 79.31 103 ALA A N 1
ATOM 786 C CA . ALA A 1 103 ? 26.116 12.998 -27.272 1.00 79.31 103 ALA A CA 1
ATOM 787 C C . ALA A 1 103 ? 26.928 12.551 -28.503 1.00 79.31 103 ALA A C 1
ATOM 789 O O . ALA A 1 103 ? 26.410 11.810 -29.331 1.00 79.31 103 ALA A O 1
ATOM 790 N N . ALA A 1 104 ? 28.193 12.969 -28.651 1.00 84.06 104 ALA A N 1
ATOM 791 C CA . ALA A 1 104 ? 28.988 12.706 -29.856 1.00 84.06 104 ALA A CA 1
ATOM 792 C C . ALA A 1 104 ? 29.196 11.207 -30.152 1.00 84.06 104 ALA A C 1
ATOM 794 O O . ALA A 1 104 ? 29.447 10.843 -31.298 1.00 84.06 104 ALA A O 1
ATOM 795 N N . PHE A 1 105 ? 29.031 10.327 -29.157 1.00 84.00 105 PHE A N 1
ATOM 796 C CA . PHE A 1 105 ? 29.097 8.874 -29.348 1.00 84.00 105 PHE A CA 1
ATOM 797 C C . PHE A 1 105 ? 28.060 8.340 -30.349 1.00 84.00 105 PHE A C 1
ATOM 799 O O . PHE A 1 105 ? 28.268 7.275 -30.914 1.00 84.00 105 PHE A O 1
ATOM 806 N N . VAL A 1 106 ? 26.957 9.053 -30.607 1.00 87.12 106 VAL A N 1
ATOM 807 C CA . VAL A 1 106 ? 25.969 8.631 -31.618 1.00 87.12 106 VAL A CA 1
ATOM 808 C C . VAL A 1 106 ? 26.526 8.686 -33.046 1.00 87.12 106 VAL A C 1
ATOM 810 O O . VAL A 1 106 ? 25.937 8.114 -33.964 1.00 87.12 106 VAL A O 1
ATOM 813 N N . LEU A 1 107 ? 27.648 9.386 -33.242 1.00 89.69 107 LEU A N 1
ATOM 814 C CA . LEU A 1 107 ? 28.392 9.455 -34.500 1.00 89.69 107 LEU A CA 1
ATOM 815 C C . LEU A 1 107 ? 29.471 8.367 -34.608 1.00 89.69 107 LEU A C 1
ATOM 817 O O . LEU A 1 107 ? 30.082 8.232 -35.664 1.00 89.69 107 LEU A O 1
ATOM 821 N N . ASP A 1 108 ? 29.706 7.598 -33.542 1.00 90.19 108 ASP A N 1
ATOM 822 C CA . ASP A 1 108 ? 30.647 6.483 -33.549 1.00 90.19 108 ASP A CA 1
ATOM 823 C C . ASP A 1 108 ? 30.160 5.391 -34.531 1.00 90.19 108 ASP A C 1
ATOM 825 O O . ASP A 1 108 ? 29.014 4.932 -34.414 1.00 90.19 108 ASP A O 1
ATOM 829 N N . PRO A 1 109 ? 30.984 4.971 -35.512 1.00 94.31 109 PRO A N 1
ATOM 830 C CA . PRO A 1 109 ? 30.577 3.985 -36.510 1.00 94.31 109 PRO A CA 1
ATOM 831 C C . PRO A 1 109 ? 30.159 2.635 -35.916 1.00 94.31 109 PRO A C 1
ATOM 833 O O . PRO A 1 109 ? 29.209 2.025 -36.413 1.00 94.31 109 PRO A O 1
ATOM 836 N N . ASP A 1 110 ? 30.815 2.177 -34.846 1.00 94.44 110 ASP A N 1
ATOM 837 C CA . ASP A 1 110 ? 30.480 0.915 -34.183 1.00 94.44 110 ASP A CA 1
ATOM 838 C C . ASP A 1 110 ? 29.160 1.048 -33.420 1.00 94.44 110 ASP A C 1
ATOM 840 O O . ASP A 1 110 ? 28.320 0.145 -33.469 1.00 94.44 110 ASP A O 1
ATOM 844 N N . PHE A 1 111 ? 28.912 2.204 -32.791 1.00 94.44 111 PHE A N 1
ATOM 845 C CA . PHE A 1 111 ? 27.619 2.489 -32.163 1.00 94.44 111 PHE A CA 1
ATOM 846 C C . PHE A 1 111 ? 26.482 2.484 -33.193 1.00 94.44 111 PHE A C 1
ATOM 848 O O . PHE A 1 111 ? 25.462 1.819 -32.994 1.00 94.44 111 PHE A O 1
ATOM 855 N N . GLN A 1 112 ? 26.658 3.176 -34.323 1.00 95.25 112 GLN A N 1
ATOM 856 C CA . GLN A 1 112 ? 25.663 3.215 -35.399 1.00 95.25 112 GLN A CA 1
ATOM 857 C C . GLN A 1 112 ? 25.430 1.836 -36.019 1.00 95.25 112 GLN A C 1
ATOM 859 O O . GLN A 1 112 ? 24.283 1.459 -36.272 1.00 95.25 112 GLN A O 1
ATOM 864 N N . SER A 1 113 ? 26.504 1.075 -36.241 1.00 96.81 113 SER A N 1
ATOM 865 C CA . SER A 1 113 ? 26.444 -0.294 -36.753 1.00 96.81 113 SER A CA 1
ATOM 866 C C . SER A 1 113 ? 25.663 -1.205 -35.804 1.00 96.81 113 SER A C 1
ATOM 868 O O . SER A 1 113 ? 24.730 -1.891 -36.230 1.00 96.81 113 SER A O 1
ATOM 870 N N . TYR A 1 114 ? 25.964 -1.137 -34.504 1.00 97.31 114 TYR A N 1
ATOM 871 C CA . TYR A 1 114 ? 25.248 -1.879 -33.471 1.00 97.31 114 TYR A CA 1
ATOM 872 C C . TYR A 1 114 ? 23.758 -1.521 -33.435 1.00 97.31 114 TYR A C 1
ATOM 874 O O . TYR A 1 114 ? 22.917 -2.409 -33.563 1.00 97.31 114 TYR A O 1
ATOM 882 N N . VAL A 1 115 ? 23.407 -0.232 -33.360 1.00 96.12 115 VAL A N 1
ATOM 883 C CA . VAL A 1 115 ? 22.001 0.211 -33.339 1.00 96.12 115 VAL A CA 1
ATOM 884 C C . VAL A 1 115 ? 21.258 -0.191 -34.618 1.00 96.12 115 VAL A C 1
ATOM 886 O O . VAL A 1 115 ? 20.094 -0.588 -34.555 1.00 96.12 115 VAL A O 1
ATOM 889 N N . LYS A 1 116 ? 21.912 -0.141 -35.785 1.00 96.75 116 LYS A N 1
ATOM 890 C CA . LYS A 1 116 ? 21.329 -0.575 -37.066 1.00 96.75 116 LYS A CA 1
ATOM 891 C C . LYS A 1 116 ? 21.075 -2.086 -37.119 1.00 96.75 116 LYS A C 1
ATOM 893 O O . LYS A 1 116 ? 20.172 -2.506 -37.841 1.00 96.75 116 LYS A O 1
ATOM 898 N N . ALA A 1 117 ? 21.852 -2.888 -36.393 1.00 97.38 117 ALA A N 1
ATOM 899 C CA . ALA A 1 117 ? 21.700 -4.340 -36.352 1.00 97.38 117 ALA A CA 1
ATOM 900 C C . ALA A 1 117 ? 20.531 -4.815 -35.467 1.00 97.38 117 ALA A C 1
ATOM 902 O O . ALA A 1 117 ? 20.076 -5.948 -35.642 1.00 97.38 117 ALA A O 1
ATOM 903 N N . LEU A 1 118 ? 20.039 -3.970 -34.552 1.00 97.69 118 LEU A N 1
ATOM 904 C CA . LEU A 1 118 ? 18.909 -4.275 -33.671 1.00 97.69 118 LEU A CA 1
ATOM 905 C C . LEU A 1 118 ? 17.557 -4.224 -34.400 1.00 97.69 118 LEU A C 1
ATOM 907 O O . LEU A 1 118 ? 17.360 -3.476 -35.360 1.00 97.69 118 LEU A O 1
ATOM 911 N N . ASP A 1 119 ? 16.585 -4.977 -33.884 1.00 97.38 119 ASP A N 1
ATOM 912 C CA . ASP A 1 119 ? 15.188 -4.888 -34.302 1.00 97.38 119 ASP A CA 1
ATOM 913 C C . ASP A 1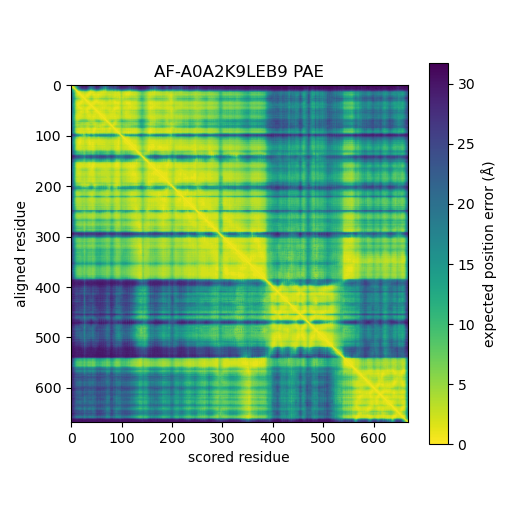 119 ? 14.574 -3.564 -33.819 1.00 97.38 119 ASP A C 1
ATOM 915 O O . ASP A 1 119 ? 14.310 -3.357 -32.629 1.00 97.38 119 ASP A O 1
ATOM 919 N N . ARG A 1 120 ? 14.358 -2.650 -34.770 1.00 96.25 120 ARG A N 1
ATOM 920 C CA . ARG A 1 120 ? 13.862 -1.296 -34.498 1.00 96.25 120 ARG A CA 1
ATOM 921 C C . ARG A 1 120 ? 12.467 -1.290 -33.887 1.00 96.25 120 ARG A C 1
ATOM 923 O O . ARG A 1 120 ? 12.194 -0.432 -33.050 1.00 96.25 120 ARG A O 1
ATOM 930 N N . GLU A 1 121 ? 11.592 -2.217 -34.273 1.00 97.38 121 GLU A N 1
ATOM 931 C CA . GLU A 1 121 ? 10.232 -2.245 -33.738 1.00 97.38 121 GLU A CA 1
ATOM 932 C C . GLU A 1 121 ? 10.209 -2.728 -32.290 1.00 97.38 121 GLU A C 1
ATOM 934 O O . GLU A 1 121 ? 9.452 -2.193 -31.477 1.00 97.38 121 GLU A O 1
ATOM 939 N N . VAL A 1 122 ? 11.050 -3.711 -31.951 1.00 97.88 122 VAL A N 1
ATOM 940 C CA . VAL A 1 122 ? 11.194 -4.190 -30.570 1.00 97.88 122 VAL A CA 1
ATOM 941 C C . VAL A 1 122 ? 11.757 -3.084 -29.681 1.00 97.88 122 VAL A C 1
ATOM 943 O O . VAL A 1 122 ? 11.205 -2.824 -28.611 1.00 97.88 122 VAL A O 1
ATOM 946 N N . VAL A 1 123 ? 12.819 -2.401 -30.122 1.00 96.75 123 VAL A N 1
ATOM 947 C CA . VAL A 1 123 ? 13.416 -1.288 -29.363 1.00 96.75 123 VAL A CA 1
ATOM 948 C C . VAL A 1 123 ? 12.403 -0.155 -29.169 1.00 96.75 123 VAL A C 1
ATOM 950 O O . VAL A 1 123 ? 12.222 0.308 -28.043 1.00 96.75 123 VAL A O 1
ATOM 953 N N . ALA A 1 124 ? 11.690 0.249 -30.226 1.00 95.94 124 ALA A N 1
ATOM 954 C CA . ALA A 1 124 ? 10.669 1.294 -30.146 1.00 95.94 124 ALA A CA 1
ATOM 955 C C . ALA A 1 124 ? 9.509 0.910 -29.213 1.00 95.94 124 ALA A C 1
ATOM 957 O O . ALA A 1 124 ? 9.051 1.737 -28.423 1.00 95.94 124 ALA A O 1
ATOM 958 N N . LEU A 1 125 ? 9.057 -0.349 -29.257 1.00 97.19 125 LEU A N 1
ATOM 959 C CA . LEU A 1 125 ? 8.030 -0.849 -28.347 1.00 97.19 125 LEU A CA 1
ATOM 960 C C . LEU A 1 125 ? 8.496 -0.760 -26.893 1.00 97.19 125 LEU A C 1
ATOM 962 O O . LEU A 1 125 ? 7.779 -0.201 -26.070 1.00 97.19 125 LEU A O 1
ATOM 966 N N . LEU A 1 126 ? 9.681 -1.281 -26.567 1.00 96.00 126 LEU A N 1
ATOM 967 C CA . LEU A 1 126 ? 10.187 -1.250 -25.193 1.00 96.00 126 LEU A CA 1
ATOM 968 C C . LEU A 1 126 ? 10.352 0.184 -24.675 1.00 96.00 126 LEU A C 1
ATOM 970 O O . LEU A 1 126 ? 9.919 0.461 -23.560 1.00 96.00 126 LEU A O 1
ATOM 974 N N . ALA A 1 127 ? 10.878 1.096 -25.498 1.00 92.06 127 ALA A N 1
ATOM 975 C CA . ALA A 1 127 ? 10.991 2.513 -25.157 1.00 92.06 127 ALA A CA 1
ATOM 976 C C . ALA A 1 127 ? 9.618 3.155 -24.889 1.00 92.06 127 ALA A C 1
ATOM 978 O O . ALA A 1 127 ? 9.463 3.916 -23.938 1.00 92.06 127 ALA A O 1
ATOM 979 N N . SER A 1 128 ? 8.584 2.795 -25.661 1.00 92.50 128 SER A N 1
ATOM 980 C CA . SER A 1 128 ? 7.228 3.326 -25.445 1.00 92.50 128 SER A CA 1
ATOM 981 C C . SER A 1 128 ? 6.610 2.932 -24.091 1.00 92.50 128 SER A C 1
ATOM 983 O O . SER A 1 128 ? 5.733 3.631 -23.584 1.00 92.50 128 SER A O 1
ATOM 985 N N . LEU A 1 129 ? 7.074 1.834 -23.477 1.00 92.88 129 LEU A N 1
ATOM 986 C CA . LEU A 1 129 ? 6.605 1.368 -22.166 1.00 92.88 129 LEU A CA 1
ATOM 987 C C . LEU A 1 129 ? 7.276 2.103 -20.988 1.00 92.88 129 LEU A C 1
ATOM 989 O O . LEU A 1 129 ? 6.787 2.027 -19.860 1.00 92.88 129 LEU A O 1
ATOM 993 N N . GLU A 1 130 ? 8.375 2.818 -21.236 1.00 89.56 130 GLU A N 1
ATOM 994 C CA . GLU A 1 130 ? 9.169 3.572 -20.251 1.00 89.56 130 GLU A CA 1
ATOM 995 C C . GLU A 1 130 ? 8.779 5.051 -20.169 1.00 89.56 130 GLU A C 1
ATOM 997 O O . GLU A 1 130 ? 9.586 5.906 -19.809 1.00 89.56 130 GLU A O 1
ATOM 1002 N N . ARG A 1 131 ? 7.532 5.383 -20.510 1.00 86.62 131 ARG A N 1
ATOM 1003 C CA . ARG A 1 131 ? 7.062 6.768 -20.442 1.00 86.62 131 ARG A CA 1
ATOM 1004 C C . ARG A 1 131 ? 7.296 7.382 -19.045 1.00 86.62 131 ARG A C 1
ATOM 1006 O O . ARG A 1 131 ? 7.145 6.665 -18.042 1.00 86.62 131 ARG A O 1
ATOM 1013 N N . PRO A 1 132 ? 7.571 8.695 -18.959 1.00 82.00 132 PRO A N 1
ATOM 1014 C CA . PRO A 1 132 ? 7.567 9.397 -17.684 1.00 82.00 132 PRO A CA 1
ATOM 1015 C C . PRO A 1 132 ? 6.167 9.350 -17.066 1.00 82.00 132 PRO A C 1
ATOM 1017 O O . PRO A 1 132 ? 5.159 9.335 -17.781 1.00 82.00 132 PRO A O 1
ATOM 1020 N N . ASP A 1 133 ? 6.111 9.291 -15.740 1.00 81.06 133 ASP A N 1
ATOM 1021 C CA . ASP A 1 133 ? 4.861 9.368 -14.991 1.00 81.06 133 ASP A CA 1
ATOM 1022 C C . ASP A 1 133 ? 4.287 10.783 -15.006 1.00 81.06 133 ASP A C 1
ATOM 1024 O O . ASP A 1 133 ? 5.016 11.773 -15.096 1.00 81.06 133 ASP A O 1
ATOM 1028 N N . THR A 1 134 ? 2.963 10.877 -14.910 1.00 85.38 134 THR A N 1
ATOM 1029 C CA . THR A 1 134 ? 2.305 12.157 -14.652 1.00 85.38 134 THR A CA 1
ATOM 1030 C C . THR A 1 134 ? 2.703 12.631 -13.252 1.00 85.38 134 THR A C 1
ATOM 1032 O O . THR A 1 134 ? 2.600 11.838 -12.312 1.00 85.38 134 THR A O 1
ATOM 1035 N N . PRO A 1 135 ? 3.110 13.903 -13.073 1.00 83.75 135 PRO A N 1
ATOM 1036 C CA . PRO A 1 135 ? 3.385 14.445 -11.748 1.00 83.75 135 PRO A CA 1
ATOM 1037 C C . PRO A 1 135 ? 2.200 14.254 -10.797 1.00 83.75 135 PRO A C 1
ATOM 1039 O O . PRO A 1 135 ? 1.037 14.422 -11.191 1.00 83.75 135 PRO A O 1
ATOM 1042 N N . ALA A 1 136 ? 2.504 13.911 -9.545 1.00 84.75 136 ALA A N 1
ATOM 1043 C CA . ALA A 1 136 ? 1.507 13.754 -8.497 1.00 84.75 136 ALA A CA 1
ATOM 1044 C C . ALA A 1 136 ? 0.707 15.052 -8.289 1.00 84.75 136 ALA A C 1
ATOM 1046 O O . ALA A 1 136 ? 1.180 16.158 -8.558 1.00 84.75 136 ALA A O 1
ATOM 1047 N N . ALA A 1 137 ? -0.527 14.931 -7.800 1.00 84.00 137 ALA A N 1
ATOM 1048 C CA . ALA A 1 137 ? -1.242 16.080 -7.268 1.00 84.00 137 ALA A CA 1
ATOM 1049 C C . ALA A 1 137 ? -0.489 16.612 -6.040 1.00 84.00 137 ALA A C 1
ATOM 1051 O O . ALA A 1 137 ? 0.009 15.831 -5.237 1.00 84.00 137 ALA A O 1
ATOM 1052 N N . ILE A 1 138 ? -0.427 17.936 -5.898 1.00 81.44 138 ILE A N 1
ATOM 1053 C CA . ILE A 1 138 ? 0.135 18.594 -4.718 1.00 81.44 138 ILE A CA 1
ATOM 1054 C C . ILE A 1 138 ? -1.036 18.994 -3.827 1.00 81.44 138 ILE A C 1
ATOM 1056 O O . ILE A 1 138 ? -1.923 19.739 -4.247 1.00 81.44 138 ILE A O 1
ATOM 1060 N N . THR A 1 139 ? -1.057 18.480 -2.600 1.00 80.12 139 THR A N 1
ATOM 1061 C CA . THR A 1 139 ? -2.105 18.775 -1.615 1.00 80.12 139 THR A CA 1
ATOM 1062 C C . THR A 1 139 ? -1.467 19.345 -0.356 1.00 80.12 139 THR A C 1
ATOM 1064 O O . THR A 1 139 ? -0.879 18.584 0.407 1.00 80.12 139 THR A O 1
ATOM 1067 N N . GLY A 1 140 ? -1.556 20.659 -0.142 1.00 68.56 140 GLY A N 1
ATOM 1068 C CA . GLY A 1 140 ? -1.095 21.297 1.102 1.00 68.56 140 GLY A CA 1
ATOM 1069 C C . GLY A 1 140 ? 0.398 21.132 1.430 1.00 68.56 140 GLY A C 1
ATOM 1070 O O . GLY A 1 140 ? 0.759 21.240 2.592 1.00 68.56 140 GLY A O 1
ATOM 1071 N N . TYR A 1 141 ? 1.258 20.835 0.449 1.00 61.97 141 TYR A N 1
ATOM 1072 C CA . TYR A 1 141 ? 2.711 20.772 0.645 1.00 61.97 141 TYR A CA 1
ATOM 1073 C C . TYR A 1 141 ? 3.371 22.106 0.272 1.00 61.97 141 TYR A C 1
ATOM 1075 O O . TYR A 1 141 ? 3.012 22.659 -0.775 1.00 61.97 141 TYR A O 1
ATOM 1083 N N . PRO A 1 142 ? 4.360 22.591 1.049 1.00 53.16 142 PRO A N 1
ATOM 1084 C CA . PRO A 1 142 ? 5.278 23.605 0.557 1.00 53.16 142 PRO A CA 1
ATOM 1085 C C . PRO A 1 142 ? 6.092 23.064 -0.629 1.00 53.16 142 PRO A C 1
ATOM 1087 O O . PRO A 1 142 ? 6.278 21.852 -0.801 1.00 53.16 142 PRO A O 1
ATOM 1090 N N . VAL A 1 143 ? 6.558 23.979 -1.480 1.00 51.12 143 VAL A N 1
ATOM 1091 C CA . VAL A 1 143 ? 7.336 23.665 -2.689 1.00 51.12 143 VAL A CA 1
ATOM 1092 C C . VAL A 1 143 ? 8.561 22.821 -2.313 1.00 51.12 143 VAL A C 1
ATOM 1094 O O . VAL A 1 143 ? 9.357 23.226 -1.474 1.00 51.12 143 VAL A O 1
ATOM 1097 N N . GLY A 1 144 ? 8.723 21.648 -2.938 1.00 50.66 144 GLY A N 1
ATOM 1098 C CA . GLY A 1 144 ? 9.877 20.761 -2.721 1.00 50.66 144 GLY A CA 1
ATOM 1099 C C . GLY A 1 144 ? 9.663 19.581 -1.761 1.00 50.66 144 GLY A C 1
ATOM 1100 O O . GLY A 1 144 ? 10.538 18.722 -1.682 1.00 50.66 144 GLY A O 1
ATOM 1101 N N . ARG A 1 145 ? 8.504 19.472 -1.093 1.00 56.97 145 ARG A N 1
ATOM 1102 C CA . ARG A 1 145 ? 8.111 18.302 -0.270 1.00 56.97 145 ARG A CA 1
ATOM 1103 C C . ARG A 1 145 ? 7.033 17.427 -0.933 1.00 56.97 145 ARG A C 1
ATOM 1105 O O . ARG A 1 145 ? 6.249 16.760 -0.268 1.00 56.97 145 ARG A O 1
ATOM 1112 N N . GLU A 1 146 ? 6.974 17.445 -2.259 1.00 63.50 146 GLU A N 1
ATOM 1113 C CA . GLU A 1 146 ? 6.031 16.649 -3.050 1.00 63.50 146 GLU A CA 1
ATOM 1114 C C . GLU A 1 146 ? 6.201 15.140 -2.778 1.00 63.50 146 GLU A C 1
ATOM 1116 O O . GLU A 1 146 ? 7.317 14.697 -2.483 1.00 63.50 146 GLU A O 1
ATOM 1121 N N . PRO A 1 147 ? 5.132 14.322 -2.891 1.00 65.62 147 PRO A N 1
ATOM 1122 C CA . PRO A 1 147 ? 5.257 12.874 -2.766 1.00 65.62 147 PRO A CA 1
ATOM 1123 C C . PRO A 1 147 ? 6.366 12.361 -3.683 1.00 65.62 147 PRO A C 1
ATOM 1125 O O . PRO A 1 147 ? 6.390 12.708 -4.867 1.00 65.62 147 PRO A O 1
ATOM 1128 N N . HIS A 1 148 ? 7.270 11.532 -3.149 1.00 65.38 148 HIS A N 1
ATOM 1129 C CA . HIS A 1 148 ? 8.351 10.977 -3.956 1.00 65.38 148 HIS A CA 1
ATOM 1130 C C . HIS A 1 148 ? 7.778 10.336 -5.225 1.00 65.38 148 HIS A C 1
ATOM 1132 O O . HIS A 1 148 ? 6.824 9.550 -5.132 1.00 65.38 148 HIS A O 1
ATOM 1138 N N . PRO A 1 149 ? 8.336 10.655 -6.407 1.00 65.75 149 PRO A N 1
ATOM 1139 C CA . PRO A 1 149 ? 7.871 10.042 -7.631 1.00 65.75 149 PRO A CA 1
ATOM 1140 C C . PRO A 1 149 ? 8.041 8.523 -7.516 1.00 65.75 149 PRO A C 1
ATOM 1142 O O . PRO A 1 149 ? 9.000 8.049 -6.890 1.00 65.75 149 PRO A O 1
ATOM 1145 N N . PRO A 1 150 ? 7.126 7.739 -8.106 1.00 67.38 150 PRO A N 1
ATOM 1146 C CA . PRO A 1 150 ? 7.306 6.299 -8.168 1.00 67.38 150 PRO A CA 1
ATOM 1147 C C . PRO A 1 150 ? 8.661 5.970 -8.817 1.00 67.38 150 PRO A C 1
ATOM 1149 O O . PRO A 1 150 ? 9.146 6.712 -9.679 1.00 67.38 150 PRO A O 1
ATOM 1152 N N . PRO A 1 151 ? 9.303 4.863 -8.412 1.00 69.00 151 PRO A N 1
ATOM 1153 C CA . PRO A 1 151 ? 10.583 4.482 -8.981 1.00 69.00 151 PRO A CA 1
ATOM 1154 C C . PRO A 1 151 ? 10.446 4.288 -10.493 1.00 69.00 151 PRO A C 1
ATOM 1156 O O . PRO A 1 151 ? 9.499 3.657 -10.967 1.00 69.00 151 PRO A O 1
ATOM 1159 N N . ALA A 1 152 ? 11.424 4.800 -11.245 1.00 73.06 152 ALA A N 1
ATOM 1160 C CA . ALA A 1 152 ? 11.399 4.743 -12.700 1.00 73.06 152 ALA A CA 1
ATOM 1161 C C . ALA A 1 152 ? 11.200 3.305 -13.207 1.00 73.06 152 ALA A C 1
ATOM 1163 O O . ALA A 1 152 ? 11.786 2.334 -12.698 1.00 73.06 152 ALA A O 1
ATOM 1164 N N . ARG A 1 153 ? 10.358 3.172 -14.232 1.00 82.38 153 ARG A N 1
ATOM 1165 C CA . ARG A 1 153 ? 10.163 1.916 -14.953 1.00 82.38 153 ARG A CA 1
ATOM 1166 C C . ARG A 1 153 ? 11.309 1.733 -15.932 1.00 82.38 153 ARG A C 1
ATOM 1168 O O . ARG A 1 153 ? 11.622 2.641 -16.691 1.00 82.38 153 ARG A O 1
ATOM 1175 N N . TYR A 1 154 ? 11.894 0.544 -15.924 1.00 87.81 154 TYR A N 1
ATOM 1176 C CA . TYR A 1 154 ? 12.961 0.199 -16.845 1.00 87.81 154 TYR A CA 1
ATOM 1177 C C . TYR A 1 154 ? 12.709 -1.190 -17.450 1.00 87.81 154 TYR A C 1
ATOM 1179 O O . TYR A 1 154 ? 12.635 -2.209 -16.752 1.00 87.81 154 TYR A O 1
ATOM 1187 N N . LEU A 1 155 ? 12.492 -1.184 -18.763 1.00 91.50 155 LEU A N 1
ATOM 1188 C CA . LEU A 1 155 ? 12.008 -2.258 -19.621 1.00 91.50 155 LEU A CA 1
ATOM 1189 C C . LEU A 1 155 ? 12.843 -2.427 -20.904 1.00 91.50 155 LEU A C 1
ATOM 1191 O O . LEU A 1 155 ? 12.869 -3.538 -21.424 1.00 91.50 155 LEU A O 1
ATOM 1195 N N . ALA A 1 156 ? 13.556 -1.411 -21.393 1.00 93.88 156 ALA A N 1
ATOM 1196 C CA . ALA A 1 156 ? 14.423 -1.430 -22.574 1.00 93.88 156 ALA A CA 1
ATOM 1197 C C . ALA A 1 156 ? 15.787 -2.091 -22.295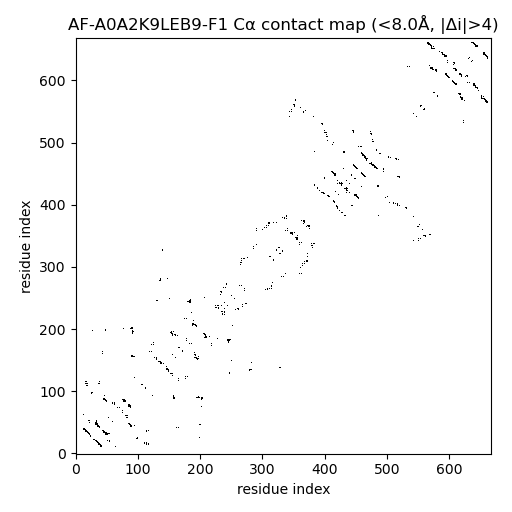 1.00 93.88 156 ALA A C 1
ATOM 1199 O O . ALA A 1 156 ? 16.850 -1.606 -22.687 1.00 93.88 156 ALA A O 1
ATOM 1200 N N . SER A 1 157 ? 15.753 -3.230 -21.606 1.00 93.31 157 SER A N 1
ATOM 1201 C CA . SER A 1 157 ? 16.926 -4.030 -21.275 1.00 93.31 157 SER A CA 1
ATOM 1202 C C . SER A 1 157 ? 17.231 -5.076 -22.344 1.00 93.31 157 SER A C 1
ATOM 1204 O O . SER A 1 157 ? 16.338 -5.532 -23.065 1.00 93.31 157 SER A O 1
ATOM 1206 N N . ILE A 1 158 ? 18.482 -5.542 -22.379 1.00 94.06 158 ILE A N 1
ATOM 1207 C CA . ILE A 1 158 ? 18.915 -6.689 -23.192 1.00 94.06 158 ILE A CA 1
ATOM 1208 C C . ILE A 1 158 ? 17.999 -7.898 -22.982 1.00 94.06 158 ILE A C 1
ATOM 1210 O O . ILE A 1 158 ? 17.592 -8.555 -23.940 1.00 94.06 158 ILE A O 1
ATOM 1214 N N . ARG A 1 159 ? 17.612 -8.179 -21.731 1.00 92.62 159 ARG A N 1
ATOM 1215 C CA . ARG A 1 159 ? 16.735 -9.312 -21.413 1.00 92.62 159 ARG A CA 1
ATOM 1216 C C . ARG A 1 159 ? 15.375 -9.203 -22.088 1.00 92.62 159 ARG A C 1
ATOM 1218 O O . ARG A 1 159 ? 14.879 -10.189 -22.627 1.00 92.62 159 ARG A O 1
ATOM 1225 N N . ASN A 1 160 ? 14.746 -8.037 -22.016 1.00 94.62 160 ASN A N 1
ATOM 1226 C CA . ASN A 1 160 ? 13.415 -7.841 -22.579 1.00 94.62 160 ASN A CA 1
ATOM 1227 C C . ASN A 1 160 ? 13.449 -7.735 -24.100 1.00 94.62 160 ASN A C 1
ATOM 1229 O O . ASN A 1 160 ? 12.543 -8.257 -24.745 1.00 94.62 160 ASN A O 1
ATOM 1233 N N . TYR A 1 161 ? 14.512 -7.154 -24.662 1.00 96.44 161 TYR A N 1
ATOM 1234 C CA . TYR A 1 161 ? 14.761 -7.188 -26.099 1.00 96.44 161 TYR A CA 1
ATOM 1235 C C . TYR A 1 161 ? 14.852 -8.636 -26.594 1.00 96.44 161 TYR A C 1
ATOM 1237 O O . TYR A 1 161 ? 14.068 -9.028 -27.453 1.00 96.44 161 TYR A O 1
ATOM 1245 N N . ASN A 1 162 ? 15.694 -9.474 -25.980 1.00 95.12 162 ASN A N 1
ATOM 1246 C CA . ASN A 1 162 ? 15.858 -10.875 -26.393 1.00 95.12 162 ASN A CA 1
ATOM 1247 C C . ASN A 1 162 ? 14.572 -11.697 -26.267 1.00 95.12 162 ASN A C 1
ATOM 1249 O O . ASN A 1 162 ? 14.313 -12.554 -27.105 1.00 95.12 162 ASN A O 1
ATOM 1253 N N . ARG A 1 163 ? 13.729 -11.416 -25.266 1.00 93.31 163 ARG A N 1
ATOM 1254 C CA . ARG A 1 163 ? 12.425 -12.085 -25.101 1.00 93.31 163 ARG A CA 1
ATOM 1255 C C . ARG A 1 163 ? 11.436 -11.837 -26.234 1.00 93.31 163 ARG A C 1
ATOM 1257 O O . ARG A 1 163 ? 10.428 -12.538 -26.287 1.00 93.31 163 ARG A O 1
ATOM 1264 N N . LEU A 1 164 ? 11.681 -10.831 -27.065 1.00 95.88 164 LEU A N 1
ATOM 1265 C CA . LEU A 1 164 ? 10.853 -10.494 -28.215 1.00 95.88 164 LEU A CA 1
ATOM 1266 C C . LEU A 1 164 ? 11.608 -10.760 -29.520 1.00 95.88 164 LEU A C 1
ATOM 1268 O O . LEU A 1 164 ? 11.087 -11.439 -30.395 1.00 95.88 164 LEU A O 1
ATOM 1272 N N . ALA A 1 165 ? 12.841 -10.264 -29.632 1.00 95.25 165 ALA A N 1
ATOM 1273 C CA . ALA A 1 165 ? 13.636 -10.302 -30.854 1.00 95.25 165 ALA A CA 1
ATOM 1274 C C . ALA A 1 165 ? 14.082 -11.714 -31.261 1.00 95.25 165 ALA A C 1
ATOM 1276 O O . ALA A 1 165 ? 14.190 -11.975 -32.454 1.00 95.25 165 ALA A O 1
ATOM 1277 N N . ALA A 1 166 ? 14.300 -12.618 -30.298 1.00 92.38 166 ALA A N 1
ATOM 1278 C CA . ALA A 1 166 ? 14.729 -13.993 -30.570 1.00 92.38 166 ALA A CA 1
ATOM 1279 C C . ALA A 1 166 ? 13.570 -14.951 -30.907 1.00 92.38 166 ALA A C 1
ATOM 1281 O O . ALA A 1 166 ? 13.791 -16.140 -31.122 1.00 92.38 166 ALA A O 1
ATOM 1282 N N . LEU A 1 167 ? 12.323 -14.469 -30.884 1.00 93.19 167 LEU A N 1
ATOM 1283 C CA . LEU A 1 167 ? 11.158 -15.298 -31.178 1.00 93.19 167 LEU A CA 1
ATOM 1284 C C . LEU A 1 167 ? 10.937 -15.429 -32.690 1.00 93.19 167 LEU A C 1
ATOM 1286 O O . LEU A 1 167 ? 11.236 -14.490 -33.433 1.00 93.19 167 LEU A O 1
ATOM 1290 N N . PRO A 1 168 ? 10.314 -16.531 -33.150 1.00 93.44 168 PRO A N 1
ATOM 1291 C CA . PRO A 1 168 ? 9.794 -16.623 -34.509 1.00 93.44 168 PRO A CA 1
ATOM 1292 C C . PRO A 1 168 ? 8.874 -15.442 -34.842 1.00 93.44 168 PRO A C 1
ATOM 1294 O O . PRO A 1 168 ? 8.128 -14.969 -33.980 1.00 93.44 168 PRO A O 1
ATOM 1297 N N . THR A 1 169 ? 8.890 -15.003 -36.103 1.00 93.06 169 THR A N 1
ATOM 1298 C CA . THR A 1 169 ? 8.211 -13.783 -36.575 1.00 93.06 169 THR A CA 1
ATOM 1299 C C . THR A 1 169 ? 6.754 -13.681 -36.117 1.00 93.06 169 THR A C 1
ATOM 1301 O O . THR A 1 169 ? 6.372 -12.675 -35.526 1.00 93.06 169 THR A O 1
ATOM 1304 N N . GLU A 1 170 ? 5.960 -14.739 -36.299 1.00 94.38 170 GLU A N 1
ATOM 1305 C CA . GLU A 1 170 ? 4.536 -14.764 -35.934 1.00 94.38 170 GLU A CA 1
ATOM 1306 C C . GLU A 1 170 ? 4.316 -14.626 -34.415 1.00 94.38 170 GLU A C 1
ATOM 1308 O O . GLU A 1 170 ? 3.468 -13.858 -33.957 1.00 94.38 170 GLU A O 1
ATOM 1313 N N . GLN A 1 171 ? 5.108 -15.337 -33.606 1.00 95.12 171 GLN A N 1
ATOM 1314 C CA . GLN A 1 171 ? 5.019 -15.266 -32.145 1.00 95.12 171 GLN A CA 1
ATOM 1315 C C . GLN A 1 171 ? 5.467 -13.891 -31.632 1.00 95.12 171 GLN A C 1
ATOM 1317 O O . GLN A 1 171 ? 4.840 -13.320 -30.735 1.00 95.12 171 GLN A O 1
ATOM 1322 N N . ARG A 1 172 ? 6.525 -13.331 -32.231 1.00 95.88 172 ARG A N 1
ATOM 1323 C CA . ARG A 1 172 ? 7.003 -11.975 -31.955 1.00 95.88 172 ARG A CA 1
ATOM 1324 C C . ARG A 1 172 ? 5.911 -10.944 -32.228 1.00 95.88 172 ARG A C 1
ATOM 1326 O O . ARG A 1 172 ? 5.603 -10.152 -31.339 1.00 95.88 172 ARG A O 1
ATOM 1333 N N . GLU A 1 173 ? 5.285 -10.986 -33.401 1.00 96.12 173 GLU A N 1
ATOM 1334 C CA . GLU A 1 173 ? 4.196 -10.077 -33.780 1.00 96.12 173 GLU A CA 1
ATOM 1335 C C . GLU A 1 173 ? 3.020 -10.154 -32.802 1.00 96.12 173 GLU A C 1
ATOM 1337 O O . GLU A 1 173 ? 2.566 -9.120 -32.304 1.00 96.12 173 GLU A O 1
ATOM 1342 N N . ARG A 1 174 ? 2.579 -11.367 -32.440 1.00 96.94 174 ARG A N 1
ATOM 1343 C CA . ARG A 1 174 ? 1.498 -11.580 -31.461 1.00 96.94 174 ARG A CA 1
ATOM 1344 C C . ARG A 1 174 ? 1.827 -10.996 -30.090 1.00 96.94 174 ARG A C 1
ATOM 1346 O O . ARG A 1 174 ? 1.009 -10.278 -29.508 1.00 96.94 174 ARG A O 1
ATOM 1353 N N . ARG A 1 175 ? 3.033 -11.249 -29.571 1.00 96.94 175 ARG A N 1
ATOM 1354 C CA . ARG A 1 175 ? 3.469 -10.705 -28.272 1.00 96.94 175 ARG A CA 1
ATOM 1355 C C . ARG A 1 175 ? 3.610 -9.191 -28.297 1.00 96.94 175 ARG A C 1
ATOM 1357 O O . ARG A 1 175 ? 3.181 -8.526 -27.354 1.00 96.94 175 ARG A O 1
ATOM 1364 N N . MET A 1 176 ? 4.145 -8.631 -29.378 1.00 98.00 176 MET A N 1
ATOM 1365 C CA . MET A 1 176 ? 4.241 -7.183 -29.555 1.00 98.00 176 MET A CA 1
ATOM 1366 C C . MET A 1 176 ? 2.857 -6.535 -29.671 1.00 98.00 176 MET A C 1
ATOM 1368 O O . MET A 1 176 ? 2.617 -5.496 -29.061 1.00 98.00 176 MET A O 1
ATOM 1372 N N . GLN A 1 177 ? 1.911 -7.159 -30.375 1.00 96.69 177 GLN A N 1
ATOM 1373 C CA . GLN A 1 177 ? 0.522 -6.700 -30.441 1.00 96.69 177 GLN A CA 1
ATOM 1374 C C . GLN A 1 177 ? -0.150 -6.727 -29.060 1.00 96.69 177 GLN A C 1
ATOM 1376 O O . GLN A 1 177 ? -0.819 -5.762 -28.687 1.00 96.69 177 GLN A O 1
ATOM 1381 N N . ALA A 1 178 ? 0.049 -7.793 -28.280 1.00 97.44 178 ALA A N 1
ATOM 1382 C CA . ALA A 1 178 ? -0.472 -7.893 -26.917 1.00 97.44 178 ALA A CA 1
ATOM 1383 C C . ALA A 1 178 ? 0.093 -6.790 -26.005 1.00 97.44 178 ALA A C 1
ATOM 1385 O O . ALA A 1 178 ? -0.670 -6.140 -25.288 1.00 97.44 178 ALA A O 1
ATOM 1386 N N . LEU A 1 179 ? 1.405 -6.531 -26.083 1.00 97.50 179 LEU A N 1
ATOM 1387 C CA . LEU A 1 179 ? 2.076 -5.453 -25.350 1.00 97.50 179 LEU A CA 1
ATOM 1388 C C . LEU A 1 179 ? 1.582 -4.063 -25.756 1.00 97.50 179 LEU A C 1
ATOM 1390 O O . LEU A 1 179 ? 1.436 -3.214 -24.889 1.00 97.50 179 LEU A O 1
ATOM 1394 N N . ARG A 1 180 ? 1.289 -3.826 -27.040 1.00 96.44 180 ARG A N 1
ATOM 1395 C CA . ARG A 1 180 ? 0.708 -2.553 -27.505 1.00 96.44 180 ARG A CA 1
ATOM 1396 C C . ARG A 1 180 ? -0.737 -2.372 -27.038 1.00 96.44 180 ARG A C 1
ATOM 1398 O O . ARG A 1 180 ? -1.153 -1.256 -26.758 1.00 96.44 180 ARG A O 1
ATOM 1405 N N . ARG A 1 181 ? -1.512 -3.459 -26.968 1.00 95.69 181 ARG A N 1
ATOM 1406 C CA . ARG A 1 181 ? -2.948 -3.403 -26.657 1.00 95.69 181 ARG A CA 1
ATOM 1407 C C . ARG A 1 181 ? -3.243 -3.296 -25.162 1.00 95.69 181 ARG A C 1
ATOM 1409 O O . ARG A 1 181 ? -4.154 -2.566 -24.788 1.00 95.69 181 ARG A O 1
ATOM 1416 N N . PHE A 1 182 ? -2.515 -4.042 -24.330 1.00 96.44 182 PHE A N 1
ATOM 1417 C CA . PHE A 1 182 ? -2.731 -4.098 -22.879 1.00 96.44 182 PHE A CA 1
ATOM 1418 C C . PHE A 1 182 ? -1.409 -4.011 -22.092 1.00 96.44 182 PHE A C 1
ATOM 1420 O O . PHE A 1 182 ? -1.121 -4.901 -21.281 1.00 96.44 182 PHE A O 1
ATOM 1427 N N . PRO A 1 183 ? -0.569 -2.984 -22.321 1.00 95.38 183 PRO A N 1
ATOM 1428 C CA . PRO A 1 183 ? 0.775 -2.902 -21.743 1.00 95.38 183 PRO A CA 1
ATOM 1429 C C . PRO A 1 183 ? 0.801 -3.087 -20.221 1.00 95.38 183 PRO A C 1
ATOM 1431 O O . PRO A 1 183 ? 1.598 -3.884 -19.726 1.00 95.38 183 PRO A O 1
ATOM 1434 N N . ALA A 1 184 ? -0.112 -2.449 -19.479 1.00 93.81 184 ALA A N 1
ATOM 1435 C CA . ALA A 1 184 ? -0.163 -2.539 -18.015 1.00 93.81 184 ALA A CA 1
ATOM 1436 C C . ALA A 1 184 ? -0.424 -3.953 -17.469 1.00 93.81 184 ALA A C 1
ATOM 1438 O O . ALA A 1 184 ? -0.065 -4.247 -16.326 1.00 93.81 184 ALA A O 1
ATOM 1439 N N . LEU A 1 185 ? -1.054 -4.822 -18.263 1.00 95.19 185 LEU A N 1
ATOM 1440 C CA . LEU A 1 185 ? -1.442 -6.172 -17.849 1.00 95.19 185 LEU A CA 1
ATOM 1441 C C . LEU A 1 185 ? -0.535 -7.250 -18.448 1.00 95.19 185 LEU A C 1
ATOM 1443 O O . LEU A 1 185 ? -0.336 -8.286 -17.819 1.00 95.19 185 LEU A O 1
ATOM 1447 N N . VAL A 1 186 ? 0.018 -7.008 -19.641 1.00 95.88 186 VAL A N 1
ATOM 1448 C CA . VAL A 1 186 ? 0.852 -7.964 -20.385 1.00 95.88 186 VAL A CA 1
ATOM 1449 C C . VAL A 1 186 ? 2.334 -7.797 -20.063 1.00 95.88 186 VAL A C 1
ATOM 1451 O O . VAL A 1 186 ? 3.032 -8.797 -19.892 1.00 95.88 186 VAL A O 1
ATOM 1454 N N . ALA A 1 187 ? 2.840 -6.564 -19.939 1.00 94.62 187 ALA A N 1
ATOM 1455 C CA . ALA A 1 187 ? 4.262 -6.336 -19.678 1.00 94.62 187 ALA A CA 1
ATOM 1456 C C . ALA A 1 187 ? 4.749 -7.007 -18.380 1.00 94.62 187 ALA A C 1
ATOM 1458 O O . ALA A 1 187 ? 5.786 -7.664 -18.439 1.00 94.62 187 ALA A O 1
ATOM 1459 N N . PRO A 1 188 ? 4.017 -6.972 -17.245 1.00 92.56 188 PRO A N 1
ATOM 1460 C CA . PRO A 1 188 ? 4.438 -7.677 -16.029 1.00 92.56 188 PRO A CA 1
ATOM 1461 C C . PRO A 1 188 ? 4.454 -9.210 -16.157 1.00 92.56 188 PRO A C 1
ATOM 1463 O O . PRO A 1 188 ? 5.080 -9.876 -15.332 1.00 92.56 188 PRO A O 1
ATOM 1466 N N . VAL A 1 189 ? 3.754 -9.767 -17.154 1.00 93.00 189 VAL A N 1
ATOM 1467 C CA . VAL A 1 189 ? 3.695 -11.213 -17.423 1.00 93.00 189 VAL A CA 1
ATOM 1468 C C . VAL A 1 189 ? 4.805 -11.638 -18.378 1.00 93.00 189 VAL A C 1
ATOM 1470 O O . VAL A 1 189 ? 5.462 -12.642 -18.125 1.00 93.00 189 VAL A O 1
ATOM 1473 N N . LEU A 1 190 ? 5.047 -10.884 -19.456 1.00 93.62 190 LEU A N 1
ATOM 1474 C CA . LEU A 1 190 ? 6.033 -11.239 -20.485 1.00 93.62 190 LEU A CA 1
ATOM 1475 C C . LEU A 1 190 ? 7.441 -10.720 -20.182 1.00 93.62 190 LEU A C 1
ATOM 1477 O O . LEU A 1 190 ? 8.437 -11.423 -20.399 1.00 93.62 190 LEU A O 1
ATOM 1481 N N . LEU A 1 191 ? 7.533 -9.488 -19.691 1.00 93.25 191 LEU A N 1
ATOM 1482 C CA . LEU A 1 191 ? 8.776 -8.747 -19.526 1.00 93.25 191 LEU A CA 1
ATOM 1483 C C . LEU A 1 191 ? 9.243 -8.781 -18.070 1.00 93.25 191 LEU A C 1
ATOM 1485 O O . LEU A 1 191 ? 8.515 -9.146 -17.150 1.00 93.25 191 LEU A O 1
ATOM 1489 N N . THR A 1 192 ? 10.505 -8.428 -17.864 1.00 89.88 192 THR A N 1
ATOM 1490 C CA . THR A 1 192 ? 11.072 -8.207 -16.538 1.00 89.88 192 THR A CA 1
ATOM 1491 C C . THR A 1 192 ? 11.085 -6.720 -16.248 1.00 89.88 192 THR A C 1
ATOM 1493 O O . THR A 1 192 ? 11.677 -5.951 -17.001 1.00 89.88 192 THR A O 1
ATOM 1496 N N . LEU A 1 193 ? 10.491 -6.342 -15.123 1.00 87.88 193 LEU A N 1
ATOM 1497 C CA . LEU A 1 193 ? 10.614 -5.001 -14.570 1.00 87.88 193 LEU A CA 1
ATOM 1498 C C . LEU A 1 193 ? 11.926 -4.941 -13.788 1.00 87.88 193 LEU A C 1
ATOM 1500 O O . LEU A 1 193 ? 12.090 -5.651 -12.795 1.00 87.88 193 LEU A O 1
ATOM 1504 N N . HIS A 1 194 ? 12.882 -4.156 -14.274 1.00 85.69 194 HIS A N 1
ATOM 1505 C CA . HIS A 1 194 ? 14.198 -4.013 -13.656 1.00 85.69 194 HIS A CA 1
ATOM 1506 C C . HIS A 1 194 ? 14.227 -2.838 -12.674 1.00 85.69 194 HIS A C 1
ATOM 1508 O O . HIS A 1 194 ? 13.471 -1.877 -12.825 1.00 85.69 194 HIS A O 1
ATOM 1514 N N . HIS A 1 195 ? 15.112 -2.903 -11.671 1.00 76.25 195 HIS A N 1
ATOM 1515 C CA . HIS A 1 195 ? 15.230 -1.824 -10.686 1.00 76.25 195 HIS A CA 1
ATOM 1516 C C . HIS A 1 195 ? 15.754 -0.515 -11.291 1.00 76.25 195 HIS A C 1
ATOM 1518 O O . HIS A 1 195 ? 15.289 0.578 -10.977 1.00 76.25 195 HIS A O 1
ATOM 1524 N N . SER A 1 196 ? 16.757 -0.654 -12.142 1.00 81.00 196 SER A N 1
ATOM 1525 C CA . SER A 1 196 ? 17.465 0.417 -12.823 1.00 81.00 196 SER A CA 1
ATOM 1526 C C . SER A 1 196 ? 18.283 -0.212 -13.953 1.00 81.00 196 SER A C 1
ATOM 1528 O O . SER A 1 196 ? 18.477 -1.438 -13.957 1.00 81.00 196 SER A O 1
ATOM 1530 N N . PRO A 1 197 ? 18.801 0.594 -14.891 1.00 86.31 197 PRO A N 1
ATOM 1531 C CA . PRO A 1 197 ? 19.900 0.169 -15.748 1.00 86.31 197 PRO A CA 1
ATOM 1532 C C . PRO A 1 197 ? 21.036 -0.421 -14.904 1.00 86.31 197 PRO A C 1
ATOM 1534 O O . PRO A 1 197 ? 21.416 0.152 -13.881 1.00 86.31 197 PRO A O 1
ATOM 1537 N N . ASN A 1 198 ? 21.558 -1.580 -15.309 1.00 87.00 198 ASN A N 1
ATOM 1538 C CA . ASN A 1 198 ? 22.682 -2.231 -14.637 1.00 87.00 198 ASN A CA 1
ATOM 1539 C C . ASN A 1 198 ? 23.779 -2.553 -15.651 1.00 87.00 198 ASN A C 1
ATOM 1541 O O . ASN A 1 198 ? 23.592 -3.381 -16.543 1.00 87.00 198 ASN A O 1
ATOM 1545 N N . HIS A 1 199 ? 24.929 -1.905 -15.478 1.00 86.38 199 HIS A N 1
ATOM 1546 C CA . HIS A 1 199 ? 26.116 -2.090 -16.309 1.00 86.38 199 HIS A CA 1
ATOM 1547 C C . HIS A 1 199 ? 27.286 -2.740 -15.547 1.00 86.38 199 HIS A C 1
ATOM 1549 O O . HIS A 1 199 ? 28.422 -2.722 -16.033 1.00 86.38 199 HIS A O 1
ATOM 1555 N N . PHE A 1 200 ? 27.042 -3.252 -14.336 1.00 82.25 200 PHE A N 1
ATOM 1556 C CA . PHE A 1 200 ? 28.087 -3.547 -13.348 1.00 82.25 200 PHE A CA 1
ATOM 1557 C C . PHE A 1 200 ? 28.118 -5.004 -12.943 1.00 82.25 200 PHE A C 1
ATOM 1559 O O . PHE A 1 200 ? 29.183 -5.616 -12.971 1.00 82.25 200 PHE A O 1
ATOM 1566 N N . ASP A 1 201 ? 26.983 -5.581 -12.577 1.00 74.75 201 ASP A N 1
ATOM 1567 C CA . ASP A 1 201 ? 26.932 -6.966 -12.132 1.00 74.75 201 ASP A CA 1
ATOM 1568 C C . ASP A 1 201 ? 25.905 -7.781 -12.924 1.00 74.75 201 ASP A C 1
ATOM 1570 O O . ASP A 1 201 ? 25.030 -7.253 -13.610 1.00 74.75 201 ASP A O 1
ATOM 1574 N N . GLY A 1 202 ? 26.049 -9.106 -12.868 1.00 66.31 202 GLY A N 1
ATOM 1575 C CA . GLY A 1 202 ? 25.095 -10.029 -13.480 1.00 66.31 202 GLY A CA 1
ATOM 1576 C C . GLY A 1 202 ? 23.821 -10.232 -12.649 1.00 66.31 202 GLY A C 1
ATOM 1577 O O . GLY A 1 202 ? 23.028 -11.124 -12.969 1.00 66.31 202 GLY A O 1
ATOM 1578 N N . LYS A 1 203 ? 23.611 -9.478 -11.552 1.00 68.94 203 LYS A N 1
ATOM 1579 C CA . LYS A 1 203 ? 22.516 -9.755 -10.616 1.00 68.94 203 LYS A CA 1
ATOM 1580 C C . LYS A 1 203 ? 21.161 -9.465 -11.248 1.00 68.94 203 LYS A C 1
ATOM 1582 O O . LYS A 1 203 ? 20.923 -8.463 -11.924 1.00 68.94 203 LYS A O 1
ATOM 1587 N N . ARG A 1 204 ? 20.222 -10.366 -10.966 1.00 64.38 204 ARG A N 1
ATOM 1588 C CA . ARG A 1 204 ? 18.845 -10.316 -11.459 1.00 64.38 204 ARG A CA 1
ATOM 1589 C C . ARG A 1 204 ? 17.945 -9.631 -10.440 1.00 64.38 204 ARG A C 1
ATOM 1591 O O . ARG A 1 204 ? 17.163 -10.284 -9.762 1.00 64.38 204 ARG A O 1
ATOM 1598 N N . HIS A 1 205 ? 18.023 -8.309 -10.354 1.00 64.62 205 HIS A N 1
ATOM 1599 C CA . HIS A 1 205 ? 16.996 -7.513 -9.674 1.00 64.62 205 HIS A CA 1
ATOM 1600 C C . HIS A 1 205 ? 15.776 -7.397 -10.599 1.00 64.62 205 HIS A C 1
ATOM 1602 O O . HIS A 1 205 ? 15.602 -6.404 -11.308 1.00 64.62 205 HIS A O 1
ATOM 1608 N N . ALA A 1 206 ? 15.037 -8.503 -10.706 1.00 67.25 206 ALA A N 1
ATOM 1609 C CA . ALA A 1 206 ? 14.118 -8.790 -11.796 1.00 67.25 206 ALA A CA 1
ATOM 1610 C C . ALA A 1 206 ? 12.805 -9.376 -11.269 1.00 67.25 206 ALA A C 1
ATOM 1612 O O . ALA A 1 206 ? 12.801 -10.469 -10.707 1.00 67.25 206 ALA A O 1
ATOM 1613 N N . TRP A 1 207 ? 11.691 -8.699 -11.544 1.00 74.31 207 TRP A N 1
ATOM 1614 C CA . TRP A 1 207 ? 10.350 -9.177 -11.200 1.00 74.31 207 TRP A CA 1
ATOM 1615 C C . TRP A 1 207 ? 9.538 -9.444 -12.469 1.00 74.31 207 TRP A C 1
ATOM 1617 O O . TRP A 1 207 ? 9.553 -8.642 -13.407 1.00 74.31 207 TRP A O 1
ATOM 1627 N N . ARG A 1 208 ? 8.871 -10.600 -12.512 1.00 84.19 208 ARG A N 1
ATOM 1628 C CA . ARG A 1 208 ? 7.934 -11.012 -13.567 1.00 84.19 208 ARG A CA 1
ATOM 1629 C C . ARG A 1 208 ? 6.922 -11.981 -12.965 1.00 84.19 208 ARG A C 1
ATOM 1631 O O . ARG A 1 208 ? 7.316 -12.942 -12.311 1.00 84.19 208 ARG A O 1
ATOM 1638 N N . ASN A 1 209 ? 5.645 -11.766 -13.251 1.00 84.50 209 ASN A N 1
ATOM 1639 C CA . ASN A 1 209 ? 4.559 -12.635 -12.811 1.00 84.50 209 ASN A CA 1
ATOM 1640 C C . ASN A 1 209 ? 4.214 -13.596 -13.949 1.00 84.50 209 ASN A C 1
ATOM 1642 O O . ASN A 1 209 ? 3.237 -13.386 -14.664 1.00 84.50 209 ASN A O 1
ATOM 1646 N N . LYS A 1 210 ? 5.091 -14.582 -14.179 1.00 86.44 210 LYS A N 1
ATOM 1647 C CA . LYS A 1 210 ? 4.932 -15.561 -15.263 1.00 86.44 210 LYS A CA 1
ATOM 1648 C C . LYS A 1 210 ? 3.586 -16.278 -15.111 1.00 86.44 210 LYS A C 1
ATOM 1650 O O . LYS A 1 210 ? 3.293 -16.780 -14.032 1.00 86.44 210 LYS A O 1
ATOM 1655 N N . ASP A 1 211 ? 2.834 -16.370 -16.203 1.00 92.50 211 ASP A N 1
ATOM 1656 C CA . ASP A 1 211 ? 1.620 -17.176 -16.282 1.00 92.50 211 ASP A CA 1
ATOM 1657 C C . ASP A 1 211 ? 1.539 -17.851 -17.649 1.00 92.50 211 ASP A C 1
ATOM 1659 O O . ASP A 1 211 ? 1.482 -17.197 -18.693 1.00 92.50 211 ASP A O 1
ATOM 1663 N N . GLU A 1 212 ? 1.556 -19.179 -17.638 1.00 92.94 212 GLU A N 1
ATOM 1664 C CA . GLU A 1 212 ? 1.608 -19.982 -18.860 1.00 92.94 212 GLU A CA 1
ATOM 1665 C C . GLU A 1 212 ? 0.302 -19.905 -19.648 1.00 92.94 212 GLU A C 1
ATOM 1667 O O . GLU A 1 212 ? 0.318 -19.981 -20.875 1.00 92.94 212 GLU A O 1
ATOM 1672 N N . SER A 1 213 ? -0.828 -19.686 -18.968 1.00 93.25 213 SER A N 1
ATOM 1673 C CA . SER A 1 213 ? -2.128 -19.574 -19.625 1.00 93.25 213 SER A CA 1
ATOM 1674 C C . SER A 1 213 ? -2.261 -18.259 -20.396 1.00 93.25 213 SER A C 1
ATOM 1676 O O . SER A 1 213 ? -2.789 -18.248 -21.509 1.00 93.25 213 SER A O 1
ATOM 1678 N N . VAL A 1 214 ? -1.735 -17.161 -19.844 1.00 95.25 214 VAL A N 1
ATOM 1679 C CA . VAL A 1 214 ? -1.667 -15.865 -20.527 1.00 95.25 214 VAL A CA 1
ATOM 1680 C C . VAL A 1 214 ? -0.680 -15.930 -21.689 1.00 95.25 214 VAL A C 1
ATOM 1682 O O . VAL A 1 214 ? -1.022 -15.494 -22.784 1.00 95.25 214 VAL A O 1
ATOM 1685 N N . GLU A 1 215 ? 0.508 -16.510 -21.499 1.00 94.81 215 GLU A N 1
ATOM 1686 C CA . GLU A 1 215 ? 1.491 -16.687 -22.580 1.00 94.81 215 GLU A CA 1
ATOM 1687 C C . GLU A 1 215 ? 0.922 -17.511 -23.741 1.00 94.81 215 GLU A C 1
ATOM 1689 O O . GLU A 1 215 ? 0.988 -17.076 -24.891 1.00 94.81 215 GLU A O 1
ATOM 1694 N N . ALA A 1 216 ? 0.272 -18.639 -23.447 1.00 94.81 216 ALA A N 1
ATOM 1695 C CA . ALA A 1 216 ? -0.381 -19.465 -24.456 1.00 94.81 216 ALA A CA 1
ATOM 1696 C C . ALA A 1 216 ? -1.515 -18.719 -25.180 1.00 94.81 216 ALA A C 1
ATOM 1698 O O . ALA A 1 216 ? -1.638 -18.828 -26.400 1.00 94.81 216 ALA A O 1
ATOM 1699 N N . ALA A 1 217 ? -2.323 -17.933 -24.460 1.00 96.00 217 ALA A N 1
ATOM 1700 C CA . ALA A 1 217 ? -3.387 -17.123 -25.056 1.00 96.00 217 ALA A CA 1
ATOM 1701 C C . ALA A 1 217 ? -2.838 -16.077 -26.042 1.00 96.00 217 ALA A C 1
ATOM 1703 O O . ALA A 1 217 ? -3.416 -15.868 -27.112 1.00 96.00 217 ALA A O 1
ATOM 1704 N N . ILE A 1 218 ? -1.704 -15.450 -25.708 1.00 95.81 218 ILE A N 1
ATOM 1705 C CA . ILE A 1 218 ? -1.005 -14.510 -26.594 1.00 95.81 218 ILE A CA 1
ATOM 1706 C C . ILE A 1 218 ? -0.462 -15.244 -27.818 1.00 95.81 218 ILE A C 1
ATOM 1708 O O . ILE A 1 218 ? -0.767 -14.862 -28.946 1.00 95.81 218 ILE A O 1
ATOM 1712 N N . ASP A 1 219 ? 0.299 -16.313 -27.600 1.00 93.94 219 ASP A N 1
ATOM 1713 C CA . ASP A 1 219 ? 1.026 -17.011 -28.660 1.00 93.94 219 ASP A CA 1
ATOM 1714 C C . ASP A 1 219 ? 0.092 -17.722 -29.645 1.00 93.94 219 ASP A C 1
ATOM 1716 O O . ASP A 1 219 ? 0.415 -17.831 -30.824 1.00 93.94 219 ASP A O 1
ATOM 1720 N N . GLN A 1 220 ? -1.091 -18.148 -29.195 1.00 92.31 220 GLN A N 1
ATOM 1721 C CA . GLN A 1 220 ? -2.139 -18.720 -30.045 1.00 92.31 220 GLN A CA 1
ATOM 1722 C C . GLN A 1 220 ? -3.081 -17.659 -30.635 1.00 92.31 220 GLN A C 1
ATOM 1724 O O . GLN A 1 220 ? -3.912 -17.988 -31.478 1.00 92.31 220 GLN A O 1
ATOM 1729 N N . GLY A 1 221 ? -3.008 -16.406 -30.171 1.00 86.88 221 GLY A N 1
ATOM 1730 C CA . GLY A 1 221 ? -3.909 -15.329 -30.587 1.00 86.88 221 GLY A CA 1
ATOM 1731 C C . GLY A 1 221 ? -5.372 -15.529 -30.163 1.00 86.88 221 GLY A C 1
ATOM 1732 O O . GLY A 1 221 ? -6.273 -15.026 -30.834 1.00 86.88 221 GLY A O 1
ATOM 1733 N N . ARG A 1 222 ? -5.641 -16.267 -29.073 1.00 87.88 222 ARG A N 1
ATOM 1734 C CA . ARG A 1 222 ? -7.003 -16.629 -28.628 1.00 87.88 222 ARG A CA 1
ATOM 1735 C C . ARG A 1 222 ? -7.288 -16.166 -27.201 1.00 87.88 222 ARG A C 1
ATOM 1737 O O . ARG A 1 222 ? -6.499 -16.394 -26.299 1.00 87.88 222 ARG A O 1
ATOM 1744 N N . ASP A 1 223 ? -8.446 -15.529 -27.010 1.00 92.38 223 ASP A N 1
ATOM 1745 C CA . ASP A 1 223 ? -9.017 -15.084 -25.722 1.00 92.38 223 ASP A CA 1
ATOM 1746 C C . ASP A 1 223 ? -8.043 -14.424 -24.719 1.00 92.38 223 ASP A C 1
ATOM 1748 O O . ASP A 1 223 ? -8.141 -14.617 -23.506 1.00 92.38 223 ASP A O 1
ATOM 1752 N N . LEU A 1 224 ? -7.137 -13.564 -25.201 1.00 96.00 224 LEU A N 1
ATOM 1753 C CA . LEU A 1 224 ? -6.219 -12.816 -24.331 1.00 96.00 224 LEU A CA 1
ATOM 1754 C C . LEU A 1 224 ? -6.954 -12.046 -23.219 1.00 96.00 224 LEU A C 1
ATOM 1756 O O . LEU A 1 224 ? -6.511 -12.017 -22.075 1.00 96.00 224 LEU A O 1
ATOM 1760 N N . VAL A 1 225 ? -8.109 -11.453 -23.537 1.00 97.50 225 VAL A N 1
ATOM 1761 C CA . VAL A 1 225 ? -8.908 -10.703 -22.556 1.00 97.50 225 VAL A CA 1
ATOM 1762 C C . VAL A 1 225 ? -9.397 -11.605 -21.422 1.00 97.50 225 VAL A C 1
ATOM 1764 O O . VAL A 1 225 ? -9.344 -11.198 -20.265 1.00 97.50 225 VAL A O 1
ATOM 1767 N N . GLY A 1 226 ? -9.869 -12.816 -21.731 1.00 97.38 226 GLY A N 1
ATOM 1768 C CA . GLY A 1 226 ? -10.308 -13.769 -20.713 1.00 97.38 226 GLY A CA 1
ATOM 1769 C C . GLY A 1 226 ? -9.154 -14.329 -19.891 1.00 97.38 226 GLY A C 1
ATOM 1770 O O . GLY A 1 226 ? -9.299 -14.490 -18.681 1.00 97.38 226 GLY A O 1
ATOM 1771 N N . ALA A 1 227 ? -8.001 -14.576 -20.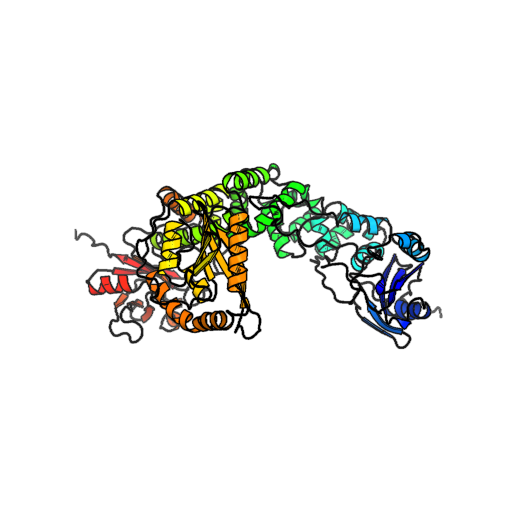516 1.00 97.19 227 ALA A N 1
ATOM 1772 C CA . ALA A 1 227 ? -6.797 -15.002 -19.807 1.00 97.19 227 ALA A CA 1
ATOM 1773 C C . ALA A 1 227 ? -6.313 -13.933 -18.813 1.00 97.19 227 ALA A C 1
ATOM 1775 O O . ALA A 1 227 ? -6.117 -14.239 -17.639 1.00 97.19 227 ALA A O 1
ATOM 1776 N N . LEU A 1 228 ? -6.216 -12.669 -19.243 1.00 97.00 228 LEU A N 1
ATOM 1777 C CA . LEU A 1 228 ? -5.826 -11.555 -18.370 1.00 97.00 228 LEU A CA 1
ATOM 1778 C C . LEU A 1 228 ? -6.835 -11.317 -17.242 1.00 97.00 228 LEU A C 1
ATOM 1780 O O . LEU A 1 228 ? -6.422 -11.097 -16.108 1.00 97.00 228 LEU A O 1
ATOM 1784 N N . ALA A 1 229 ? -8.138 -11.388 -17.537 1.00 97.25 229 ALA A N 1
ATOM 1785 C CA . ALA A 1 229 ? -9.198 -11.239 -16.539 1.00 97.25 229 ALA A CA 1
ATOM 1786 C C . ALA A 1 229 ? -9.082 -12.290 -15.424 1.00 97.25 229 ALA A C 1
ATOM 1788 O O . ALA A 1 229 ? -9.116 -11.946 -14.246 1.00 97.25 229 ALA A O 1
ATOM 1789 N N . ARG A 1 230 ? -8.876 -13.564 -15.789 1.00 96.38 230 ARG A N 1
ATOM 1790 C CA . ARG A 1 230 ? -8.677 -14.653 -14.818 1.00 96.38 230 ARG A CA 1
ATOM 1791 C C . ARG A 1 230 ? -7.388 -14.478 -14.024 1.00 96.38 230 ARG A C 1
ATOM 1793 O O . ARG A 1 230 ? -7.414 -14.589 -12.808 1.00 96.38 230 ARG A O 1
ATOM 1800 N N . PHE A 1 231 ? -6.281 -14.183 -14.700 1.00 94.75 231 PHE A N 1
ATOM 1801 C CA . PHE A 1 231 ? -4.975 -14.072 -14.055 1.00 94.75 231 PHE A CA 1
ATOM 1802 C C . PHE A 1 231 ? -4.900 -12.920 -13.045 1.00 94.75 231 PHE A C 1
ATOM 1804 O O . PHE A 1 231 ? -4.342 -13.079 -11.957 1.00 94.75 231 PHE A O 1
ATOM 1811 N N . TRP A 1 232 ? -5.455 -11.758 -13.398 1.00 92.69 232 TRP A N 1
ATOM 1812 C CA . TRP A 1 232 ? -5.468 -10.570 -12.543 1.00 92.69 232 TRP A CA 1
ATOM 1813 C C . TRP A 1 232 ? -6.676 -10.497 -11.603 1.00 92.69 232 TRP A C 1
ATOM 1815 O O . TRP A 1 232 ? -6.708 -9.593 -10.775 1.00 92.69 232 TRP A O 1
ATOM 1825 N N . GLU A 1 233 ? -7.614 -11.445 -11.699 1.00 94.38 233 GLU A N 1
ATOM 1826 C CA . GLU A 1 233 ? -8.855 -11.502 -10.909 1.00 94.38 233 GLU A CA 1
ATOM 1827 C C . GLU A 1 233 ? -9.729 -10.247 -11.069 1.00 94.38 233 GLU A C 1
ATOM 1829 O O . GLU A 1 233 ? -10.228 -9.675 -10.103 1.00 94.38 233 GLU A O 1
ATOM 1834 N N . ILE A 1 234 ? -9.910 -9.813 -12.318 1.00 94.94 234 ILE A N 1
ATOM 1835 C CA . ILE A 1 234 ? -10.678 -8.613 -12.673 1.00 94.94 234 ILE A CA 1
ATOM 1836 C C . ILE A 1 234 ? -11.679 -8.880 -13.790 1.00 94.94 234 ILE A C 1
ATOM 1838 O O . ILE A 1 234 ? -11.570 -9.851 -14.542 1.00 94.94 234 ILE A O 1
ATOM 1842 N N . SER A 1 235 ? -12.643 -7.980 -13.959 1.00 96.12 235 SER A N 1
ATOM 1843 C CA . SER A 1 235 ? -13.604 -8.064 -15.050 1.00 96.12 235 SER A CA 1
ATOM 1844 C C . SER A 1 235 ? -12.952 -7.908 -16.432 1.00 96.12 235 SER A C 1
ATOM 1846 O O . SER A 1 235 ? -11.980 -7.177 -16.648 1.00 96.12 235 SER A O 1
ATOM 1848 N N . ARG A 1 236 ? -13.577 -8.525 -17.445 1.00 97.06 236 ARG A N 1
ATOM 1849 C CA . ARG A 1 236 ? -13.231 -8.284 -18.860 1.00 97.06 236 ARG A CA 1
ATOM 1850 C C . ARG A 1 236 ? -13.473 -6.824 -19.278 1.00 97.06 236 ARG A C 1
ATOM 1852 O O . ARG A 1 236 ? -12.966 -6.411 -20.322 1.00 97.06 236 ARG A O 1
ATOM 1859 N N . GLY A 1 237 ? -14.289 -6.080 -18.525 1.00 95.44 237 GLY A N 1
ATOM 1860 C CA . GLY A 1 237 ? -14.511 -4.646 -18.709 1.00 95.44 237 GLY A CA 1
ATOM 1861 C C . GLY A 1 237 ? -13.262 -3.858 -18.333 1.00 95.44 237 GLY A C 1
ATOM 1862 O O . GLY A 1 237 ? -12.730 -3.129 -19.169 1.00 95.44 237 GLY A O 1
ATOM 1863 N N . LEU A 1 238 ? -12.707 -4.102 -17.141 1.00 96.31 238 LEU A N 1
ATOM 1864 C CA . LEU A 1 238 ? -11.480 -3.442 -16.705 1.00 96.31 238 LEU A CA 1
ATOM 1865 C C . LEU A 1 238 ? -10.279 -3.802 -17.584 1.00 96.31 238 LEU A C 1
ATOM 1867 O O . LEU A 1 238 ? -9.496 -2.914 -17.908 1.00 96.31 238 LEU A O 1
ATOM 1871 N N . VAL A 1 239 ? -10.148 -5.049 -18.053 1.00 97.06 239 VAL A N 1
ATOM 1872 C CA . VAL A 1 239 ? -9.077 -5.409 -19.010 1.00 97.06 239 VAL A CA 1
ATOM 1873 C C . VAL A 1 239 ? -9.092 -4.500 -20.244 1.00 97.06 239 VAL A C 1
ATOM 1875 O O . VAL A 1 239 ? -8.037 -4.113 -20.737 1.00 97.06 239 VAL A O 1
ATOM 1878 N N . ARG A 1 240 ? -10.283 -4.124 -20.727 1.00 95.31 240 ARG A N 1
ATOM 1879 C CA . ARG A 1 240 ? -10.467 -3.238 -21.888 1.00 95.31 240 ARG A CA 1
ATOM 1880 C C . ARG A 1 240 ? -10.483 -1.750 -21.539 1.00 95.31 240 ARG A C 1
ATOM 1882 O O . ARG A 1 240 ? -10.629 -0.934 -22.445 1.00 95.31 240 ARG A O 1
ATOM 1889 N N . SER A 1 241 ? -10.359 -1.400 -20.262 1.00 94.19 241 SER A N 1
ATOM 1890 C CA . SER A 1 241 ? -10.365 -0.011 -19.818 1.00 94.19 241 SER A CA 1
ATOM 1891 C C . SER A 1 241 ? -9.204 0.766 -20.453 1.00 94.19 241 SER A C 1
ATOM 1893 O O . SER A 1 241 ? -8.090 0.231 -20.506 1.00 94.19 241 SER A O 1
ATOM 1895 N N . PRO A 1 242 ? -9.413 2.031 -20.873 1.00 92.50 242 PRO A N 1
ATOM 1896 C CA . PRO A 1 242 ? -8.361 2.874 -21.443 1.00 92.50 242 PRO A CA 1
ATOM 1897 C C . PRO A 1 242 ? -7.112 2.987 -20.565 1.00 92.50 242 PRO A C 1
ATOM 1899 O O . PRO A 1 242 ? -6.004 3.074 -21.085 1.00 92.50 242 PRO A O 1
ATOM 1902 N N . ILE A 1 243 ? -7.265 2.905 -19.238 1.00 92.69 243 ILE A N 1
ATOM 1903 C CA . ILE A 1 243 ? -6.133 2.933 -18.306 1.00 92.69 243 ILE A CA 1
ATOM 1904 C C . ILE A 1 243 ? -5.126 1.805 -18.577 1.00 92.69 243 ILE A C 1
ATOM 1906 O O . ILE A 1 243 ? -3.928 1.990 -18.406 1.00 92.69 243 ILE A O 1
ATOM 1910 N N . ASN A 1 244 ? -5.588 0.641 -19.047 1.00 94.81 244 ASN A N 1
ATOM 1911 C CA . ASN A 1 244 ? -4.738 -0.515 -19.330 1.00 94.81 244 ASN A CA 1
ATOM 1912 C C . ASN A 1 244 ? -4.130 -0.495 -20.738 1.00 94.81 244 ASN A C 1
ATOM 1914 O O . ASN A 1 244 ? -3.284 -1.341 -21.031 1.00 94.81 244 ASN A O 1
ATOM 1918 N N . ALA A 1 245 ? -4.514 0.472 -21.581 1.00 93.38 245 ALA A N 1
ATOM 1919 C CA . ALA A 1 245 ? -3.901 0.724 -22.886 1.00 93.38 245 ALA A CA 1
ATOM 1920 C C . ALA A 1 245 ? -2.568 1.490 -22.778 1.00 93.38 245 ALA A C 1
ATOM 1922 O O . ALA A 1 245 ? -1.877 1.684 -23.774 1.00 93.38 245 ALA A O 1
ATOM 1923 N N . VAL A 1 246 ? -2.187 1.905 -21.567 1.00 92.31 246 VAL A N 1
ATOM 1924 C CA . VAL A 1 246 ? -0.938 2.607 -21.267 1.00 92.31 246 VAL A CA 1
ATOM 1925 C C . VAL A 1 246 ? -0.205 1.864 -20.153 1.00 92.31 246 VAL A C 1
ATOM 1927 O O . VAL A 1 246 ? -0.836 1.307 -19.261 1.00 92.31 246 VAL A O 1
ATOM 1930 N N . MET A 1 247 ? 1.128 1.806 -20.202 1.00 91.00 247 MET A N 1
ATOM 1931 C CA . MET A 1 247 ? 1.909 1.183 -19.131 1.00 91.00 247 MET A CA 1
ATOM 1932 C C . MET A 1 247 ? 1.853 2.041 -17.860 1.00 91.00 247 MET A C 1
ATOM 1934 O O . MET A 1 247 ? 2.133 3.238 -17.912 1.00 91.00 247 MET A O 1
ATOM 1938 N N . TRP A 1 248 ? 1.533 1.416 -16.726 1.00 89.94 248 TRP A N 1
ATOM 1939 C CA . TRP A 1 248 ? 1.522 2.045 -15.402 1.00 89.94 248 TRP A CA 1
ATOM 1940 C C . TRP A 1 248 ? 1.842 1.044 -14.293 1.00 89.94 248 TRP A C 1
ATOM 1942 O O . TRP A 1 248 ? 1.897 -0.168 -14.526 1.00 89.94 248 TRP A O 1
ATOM 1952 N N . GLY A 1 249 ? 2.011 1.556 -13.072 1.00 75.88 249 GLY A N 1
ATOM 1953 C CA . GLY A 1 249 ? 2.085 0.774 -11.837 1.00 75.88 249 GLY A CA 1
ATOM 1954 C C . GLY A 1 249 ? 3.480 0.275 -11.469 1.00 75.88 249 GLY A C 1
ATOM 1955 O O . GLY A 1 249 ? 4.411 0.312 -12.271 1.00 75.88 249 GLY A O 1
ATOM 1956 N N . ASP A 1 250 ? 3.586 -0.219 -10.237 1.00 67.75 250 ASP A N 1
ATOM 1957 C CA . ASP A 1 250 ? 4.834 -0.679 -9.626 1.00 67.75 250 ASP A CA 1
ATOM 1958 C C . ASP A 1 250 ? 5.223 -2.105 -10.087 1.00 67.75 250 ASP A C 1
ATOM 1960 O O . ASP A 1 250 ? 4.459 -2.811 -10.764 1.00 67.75 250 ASP A O 1
ATOM 1964 N N . ARG A 1 251 ? 6.437 -2.518 -9.717 1.00 71.50 251 ARG A N 1
ATOM 1965 C CA . ARG A 1 251 ? 7.063 -3.830 -9.936 1.00 71.50 251 ARG A CA 1
ATOM 1966 C C . ARG A 1 251 ? 6.444 -4.912 -9.058 1.00 71.50 251 ARG A C 1
ATOM 1968 O O . ARG A 1 251 ? 6.458 -6.086 -9.417 1.00 71.50 251 ARG A O 1
ATOM 1975 N N . GLU A 1 252 ? 5.893 -4.509 -7.918 1.00 76.31 252 GLU A N 1
ATOM 1976 C CA . GLU A 1 252 ? 5.295 -5.399 -6.935 1.00 76.31 252 GLU A CA 1
ATOM 1977 C C . GLU A 1 252 ? 3.924 -5.923 -7.399 1.00 76.31 252 GLU A C 1
ATOM 1979 O O . GLU A 1 252 ? 2.968 -5.169 -7.608 1.00 76.31 252 GLU A O 1
ATOM 1984 N N . ALA A 1 253 ? 3.815 -7.246 -7.534 1.00 77.25 253 ALA A N 1
ATOM 1985 C CA . ALA A 1 253 ? 2.605 -7.912 -8.012 1.00 77.25 253 ALA A CA 1
ATOM 1986 C C . ALA A 1 253 ? 1.392 -7.680 -7.100 1.00 77.25 253 ALA A C 1
ATOM 1988 O O . ALA A 1 253 ? 0.294 -7.427 -7.596 1.00 77.25 253 ALA A O 1
ATOM 1989 N N . GLY A 1 254 ? 1.596 -7.742 -5.778 1.00 81.62 254 GLY A N 1
ATOM 1990 C CA . GLY A 1 254 ? 0.537 -7.554 -4.783 1.00 81.62 254 GLY A CA 1
ATOM 1991 C C . GLY A 1 254 ? -0.091 -6.167 -4.876 1.00 81.62 254 GLY A C 1
ATOM 1992 O O . GLY A 1 254 ? -1.309 -6.038 -4.999 1.00 81.62 254 GLY A O 1
ATOM 1993 N N . ARG A 1 255 ? 0.744 -5.125 -4.951 1.00 81.69 255 ARG A N 1
ATOM 1994 C CA . ARG A 1 255 ? 0.283 -3.741 -5.113 1.00 81.69 255 ARG A CA 1
ATOM 1995 C C . ARG A 1 255 ? -0.502 -3.531 -6.405 1.00 81.69 255 ARG A C 1
ATOM 1997 O O . ARG A 1 255 ? -1.550 -2.889 -6.395 1.00 81.69 255 ARG A O 1
ATOM 2004 N N . ARG A 1 256 ? -0.042 -4.115 -7.516 1.00 86.81 256 ARG A N 1
ATOM 2005 C CA . ARG A 1 256 ? -0.772 -4.061 -8.792 1.00 86.81 256 ARG A CA 1
ATOM 2006 C C . ARG A 1 256 ? -2.141 -4.729 -8.689 1.00 86.81 256 ARG A C 1
ATOM 2008 O O . ARG A 1 256 ? -3.115 -4.153 -9.161 1.00 86.81 256 ARG A O 1
ATOM 2015 N N . ARG A 1 257 ? -2.230 -5.900 -8.050 1.00 88.62 257 ARG A N 1
ATOM 2016 C CA . ARG A 1 257 ? -3.515 -6.576 -7.802 1.00 88.62 257 ARG A CA 1
ATOM 2017 C C . ARG A 1 257 ? -4.453 -5.706 -6.970 1.00 88.62 257 ARG A C 1
ATOM 2019 O O . ARG A 1 257 ? -5.614 -5.583 -7.336 1.00 88.62 257 ARG A O 1
ATOM 2026 N N . ALA A 1 258 ? -3.950 -5.038 -5.932 1.00 87.06 258 ALA A N 1
ATOM 2027 C CA . ALA A 1 258 ? -4.752 -4.116 -5.128 1.00 87.06 258 ALA A CA 1
ATOM 2028 C C . ALA A 1 258 ? -5.293 -2.934 -5.956 1.00 87.06 258 ALA A C 1
ATOM 2030 O O . ALA A 1 258 ? -6.485 -2.636 -5.892 1.00 87.06 258 ALA A O 1
ATOM 2031 N N . PHE A 1 259 ? -4.457 -2.303 -6.792 1.00 90.25 259 PHE A N 1
ATOM 2032 C CA . PHE A 1 259 ? -4.907 -1.245 -7.707 1.00 90.25 259 PHE A CA 1
ATOM 2033 C C . PHE A 1 259 ? -5.959 -1.743 -8.701 1.00 90.25 259 PHE A C 1
ATOM 2035 O O . PHE A 1 259 ? -6.980 -1.089 -8.895 1.00 90.25 259 PHE A O 1
ATOM 2042 N N . LEU A 1 260 ? -5.741 -2.910 -9.306 1.00 92.75 260 LEU A N 1
ATOM 2043 C CA . LEU A 1 260 ? -6.673 -3.495 -10.266 1.00 92.75 260 LEU A CA 1
ATOM 2044 C C . LEU A 1 260 ? -8.012 -3.868 -9.615 1.00 92.75 260 LEU A C 1
ATOM 2046 O O . LEU A 1 260 ? -9.054 -3.491 -10.141 1.00 92.75 260 LEU A O 1
ATOM 2050 N N . ALA A 1 261 ? -7.996 -4.516 -8.449 1.00 91.44 261 ALA A N 1
ATOM 2051 C CA . ALA A 1 261 ? -9.205 -4.853 -7.698 1.00 91.44 261 ALA A CA 1
ATOM 2052 C C . ALA A 1 261 ? -9.997 -3.600 -7.289 1.00 91.44 261 ALA A C 1
ATOM 2054 O O . ALA A 1 261 ? -11.225 -3.575 -7.384 1.00 91.44 261 ALA A O 1
ATOM 2055 N N . PHE A 1 262 ? -9.299 -2.536 -6.882 1.00 92.88 262 PHE A N 1
ATOM 2056 C CA . PHE A 1 262 ? -9.918 -1.247 -6.597 1.00 92.88 262 PHE A CA 1
ATOM 2057 C C . PHE A 1 262 ? -10.589 -0.654 -7.847 1.00 92.88 262 PHE A C 1
ATOM 2059 O O . PHE A 1 262 ? -11.753 -0.261 -7.796 1.00 92.88 262 PHE A O 1
ATOM 2066 N N . LEU A 1 263 ? -9.880 -0.601 -8.979 1.00 93.94 263 LEU A N 1
ATOM 2067 C CA . LEU A 1 263 ? -10.414 -0.036 -10.222 1.00 93.94 263 LEU A CA 1
ATOM 2068 C C . LEU A 1 263 ? -11.599 -0.851 -10.756 1.00 93.94 263 LEU A C 1
ATOM 2070 O O . LEU A 1 263 ? -12.532 -0.277 -11.318 1.00 93.94 263 LEU A O 1
ATOM 2074 N N . ASP A 1 264 ? -11.585 -2.171 -10.567 1.00 95.25 264 ASP A N 1
ATOM 2075 C CA . ASP A 1 264 ? -12.661 -3.067 -11.005 1.00 95.25 264 ASP A CA 1
ATOM 2076 C C . ASP A 1 264 ? -13.934 -2.874 -10.177 1.00 95.25 264 ASP A C 1
ATOM 2078 O O . ASP A 1 264 ? -15.047 -2.995 -10.688 1.00 95.25 264 ASP A O 1
ATOM 2082 N N . ALA A 1 265 ? -13.775 -2.509 -8.902 1.00 94.06 265 ALA A N 1
ATOM 2083 C CA . ALA A 1 265 ? -14.885 -2.202 -8.012 1.00 94.06 265 ALA A CA 1
ATOM 2084 C C . ALA A 1 265 ? -15.666 -0.943 -8.429 1.00 94.06 265 ALA A C 1
ATOM 2086 O O . ALA A 1 265 ? -16.868 -0.838 -8.134 1.00 94.06 265 ALA A O 1
ATOM 2087 N N . LEU A 1 266 ? -14.997 -0.006 -9.111 1.00 94.06 266 LEU A N 1
ATOM 2088 C CA . LEU A 1 266 ? -15.610 1.213 -9.626 1.00 94.06 266 LEU A CA 1
ATOM 2089 C C . LEU A 1 266 ? -16.430 0.935 -10.901 1.00 94.06 266 LEU A C 1
ATOM 2091 O O . LEU A 1 266 ? -15.977 0.187 -11.776 1.00 94.06 266 LEU A O 1
ATOM 2095 N N . PRO A 1 267 ? -17.609 1.571 -11.051 1.00 91.94 267 PRO A N 1
ATOM 2096 C CA . PRO A 1 267 ? -18.341 1.606 -12.313 1.00 91.94 267 PRO A CA 1
ATOM 2097 C C . PRO A 1 267 ? -17.480 2.135 -13.466 1.00 91.94 267 PRO A C 1
ATOM 2099 O O . PRO A 1 267 ? -16.658 3.029 -13.270 1.00 91.94 267 PRO A O 1
ATOM 2102 N N . ASP A 1 268 ? -17.708 1.633 -14.681 1.00 90.50 268 ASP A N 1
ATOM 2103 C CA . ASP A 1 268 ? -16.916 1.978 -15.871 1.00 90.50 268 ASP A CA 1
ATOM 2104 C C . ASP A 1 268 ? -16.811 3.497 -16.108 1.00 90.50 268 ASP A C 1
ATOM 2106 O O . ASP A 1 268 ? -15.732 3.995 -16.415 1.00 90.50 268 ASP A O 1
ATOM 2110 N N . ASN A 1 269 ? -17.900 4.243 -15.895 1.00 89.50 269 ASN A N 1
ATOM 2111 C CA . ASN A 1 269 ? -17.968 5.701 -16.058 1.00 89.50 269 ASN A CA 1
ATOM 2112 C C . ASN A 1 269 ? -17.359 6.506 -14.892 1.00 89.50 269 ASN A C 1
ATOM 2114 O O . ASN A 1 269 ? -17.353 7.733 -14.937 1.00 89.50 269 ASN A O 1
ATOM 2118 N N . GLN A 1 270 ? -16.907 5.834 -13.833 1.00 92.19 270 GLN A N 1
ATOM 2119 C CA . GLN A 1 270 ? -16.306 6.436 -12.640 1.00 92.19 270 GLN A CA 1
ATOM 2120 C C . GLN A 1 270 ? -14.808 6.131 -12.506 1.00 92.19 270 GLN A C 1
ATOM 2122 O O . GLN A 1 270 ? -14.157 6.650 -11.590 1.00 92.19 270 GLN A O 1
ATOM 2127 N N . ARG A 1 271 ? -14.267 5.281 -13.388 1.00 92.75 271 ARG A N 1
ATOM 2128 C CA . ARG A 1 271 ? -12.842 4.952 -13.430 1.00 92.75 271 ARG A CA 1
ATOM 2129 C C . ARG A 1 271 ? -12.033 6.129 -13.984 1.00 92.75 271 ARG A C 1
ATOM 2131 O O . ARG A 1 271 ? -12.512 6.811 -14.887 1.00 92.75 271 ARG A O 1
ATOM 2138 N N . PRO A 1 272 ? -10.809 6.337 -13.479 1.00 94.44 272 PRO A N 1
ATOM 2139 C CA . PRO A 1 272 ? -9.926 7.367 -13.998 1.00 94.44 272 PRO A CA 1
ATOM 2140 C C . PRO A 1 272 ? -9.347 7.003 -15.364 1.00 94.44 272 PRO A C 1
ATOM 2142 O O . PRO A 1 272 ? -9.177 5.822 -15.694 1.00 94.44 272 PRO A O 1
ATOM 2145 N N . ASP A 1 273 ? -8.954 8.030 -16.114 1.00 92.38 273 ASP A N 1
ATOM 2146 C CA . ASP A 1 273 ? -7.928 7.863 -17.139 1.00 92.38 273 ASP A CA 1
ATOM 2147 C C . ASP A 1 273 ? -6.530 7.706 -16.503 1.00 92.38 273 ASP A C 1
ATOM 2149 O O . ASP A 1 273 ? -6.357 7.695 -15.281 1.00 92.38 273 ASP A O 1
ATOM 2153 N N . ILE A 1 274 ? -5.498 7.558 -17.333 1.00 91.00 274 ILE A N 1
ATOM 2154 C CA . ILE A 1 274 ? -4.146 7.348 -16.818 1.00 91.00 274 ILE A CA 1
ATOM 2155 C C . ILE A 1 274 ? -3.556 8.580 -16.109 1.00 91.00 274 ILE A C 1
ATOM 2157 O O . ILE A 1 274 ? -2.837 8.438 -15.120 1.00 91.00 274 ILE A O 1
ATOM 2161 N N . VAL A 1 275 ? -3.879 9.784 -16.579 1.00 90.62 275 VAL A N 1
ATOM 2162 C CA . VAL A 1 275 ? -3.383 11.044 -16.011 1.00 90.62 275 VAL A CA 1
ATOM 2163 C C . VAL A 1 275 ? -3.995 11.249 -14.628 1.00 90.62 275 VAL A C 1
ATOM 2165 O O . VAL A 1 275 ? -3.301 11.585 -13.670 1.00 90.62 275 VAL A O 1
ATOM 2168 N N . GLU A 1 276 ? -5.299 11.021 -14.506 1.00 92.06 276 GLU A N 1
ATOM 2169 C CA . GLU A 1 276 ? -6.034 11.100 -13.249 1.00 92.06 276 GLU A CA 1
ATOM 2170 C C . GLU A 1 276 ? -5.597 10.024 -12.258 1.00 92.06 276 GLU A C 1
ATOM 2172 O O . GLU A 1 276 ? -5.502 10.298 -11.060 1.00 92.06 276 GLU A O 1
ATOM 2177 N N . PHE A 1 277 ? -5.318 8.807 -12.729 1.00 91.81 277 PHE A N 1
ATOM 2178 C CA . PHE A 1 277 ? -4.829 7.738 -11.868 1.00 91.81 277 PHE A CA 1
ATOM 2179 C C . PHE A 1 277 ? -3.481 8.103 -11.240 1.00 91.81 277 PHE A C 1
ATOM 2181 O O . PHE A 1 277 ? -3.340 8.066 -10.020 1.00 91.81 277 PHE A O 1
ATOM 2188 N N . GLU A 1 278 ? -2.506 8.513 -12.054 1.00 88.94 278 GLU A N 1
ATOM 2189 C CA . GLU A 1 278 ? -1.147 8.810 -11.585 1.00 88.94 278 GLU A CA 1
ATOM 2190 C C . GLU A 1 278 ? -1.079 10.025 -10.668 1.00 88.94 278 GLU A C 1
ATOM 2192 O O . GLU A 1 278 ? -0.359 9.991 -9.671 1.00 88.94 278 GLU A O 1
ATOM 2197 N N . ARG A 1 279 ? -1.895 11.054 -10.931 1.00 88.56 279 ARG A N 1
ATOM 2198 C CA . ARG A 1 279 ? -1.994 12.227 -10.052 1.00 88.56 279 ARG A CA 1
ATOM 2199 C C . ARG A 1 279 ? -2.349 11.853 -8.616 1.00 88.56 279 ARG A C 1
ATOM 2201 O O . ARG A 1 279 ? -1.835 12.468 -7.688 1.00 88.56 279 ARG A O 1
ATOM 2208 N N . TRP A 1 280 ? -3.218 10.863 -8.421 1.00 89.50 280 TRP A N 1
ATOM 2209 C CA . TRP A 1 280 ? -3.727 10.510 -7.093 1.00 89.50 280 TRP A CA 1
ATOM 2210 C C . TRP A 1 280 ? -3.149 9.208 -6.521 1.00 89.50 280 TRP A C 1
ATOM 2212 O O . TRP A 1 280 ? -3.354 8.915 -5.342 1.00 89.50 280 TRP A O 1
ATOM 2222 N N . ALA A 1 281 ? -2.390 8.445 -7.313 1.00 85.00 281 ALA A N 1
ATOM 2223 C CA . ALA A 1 281 ? -1.795 7.172 -6.908 1.00 85.00 281 ALA A CA 1
ATOM 2224 C C . ALA A 1 281 ? -0.979 7.226 -5.594 1.00 85.00 281 ALA A C 1
ATOM 2226 O O . ALA A 1 281 ? -1.114 6.287 -4.803 1.00 85.00 281 ALA A O 1
ATOM 2227 N N . PRO A 1 282 ? -0.203 8.289 -5.280 1.00 83.31 282 PRO A N 1
ATOM 2228 C CA . PRO A 1 282 ? 0.531 8.360 -4.010 1.00 83.31 282 PRO A CA 1
ATOM 2229 C C . PRO A 1 282 ? -0.377 8.340 -2.769 1.00 83.31 282 PRO A C 1
ATOM 2231 O O . PRO A 1 282 ? -0.060 7.714 -1.757 1.00 83.31 282 PRO A O 1
ATOM 2234 N N . TYR A 1 283 ? -1.550 8.969 -2.854 1.00 86.94 283 TYR A N 1
ATOM 2235 C CA . TYR A 1 283 ? -2.531 9.008 -1.764 1.00 86.94 283 TYR A CA 1
ATOM 2236 C C . TYR A 1 283 ? -3.298 7.695 -1.631 1.00 86.94 283 TYR A C 1
ATOM 2238 O O . TYR A 1 283 ? -3.730 7.331 -0.534 1.00 86.94 283 TYR A O 1
ATOM 2246 N N . LEU A 1 284 ? -3.428 6.946 -2.731 1.00 86.75 284 LEU A N 1
ATOM 2247 C CA . LEU A 1 284 ? -4.108 5.657 -2.727 1.00 86.75 284 LEU A CA 1
ATOM 2248 C C . LEU A 1 284 ? -3.413 4.646 -1.804 1.00 86.75 284 LEU A C 1
ATOM 2250 O O . LEU A 1 284 ? -4.087 3.828 -1.186 1.00 86.75 284 LEU A O 1
ATOM 2254 N N . MET A 1 285 ? -2.090 4.738 -1.639 1.00 80.50 285 MET A N 1
ATOM 2255 C CA . MET A 1 285 ? -1.367 3.878 -0.699 1.00 80.50 285 MET A CA 1
ATOM 2256 C C . MET A 1 285 ? -1.776 4.112 0.756 1.00 80.50 285 MET A C 1
ATOM 2258 O O . MET A 1 285 ? -1.958 3.152 1.499 1.00 80.50 285 MET A O 1
ATOM 2262 N N . ASN A 1 286 ? -1.997 5.365 1.150 1.00 84.19 286 ASN A N 1
ATOM 2263 C CA . ASN A 1 286 ? -2.459 5.708 2.496 1.00 84.19 286 ASN A CA 1
ATOM 2264 C C . ASN A 1 286 ? -3.921 5.304 2.696 1.00 84.19 286 ASN A C 1
ATOM 2266 O O . ASN A 1 286 ? -4.283 4.758 3.735 1.00 84.19 286 ASN A O 1
ATOM 2270 N N . TYR A 1 287 ? -4.746 5.468 1.658 1.00 91.25 287 TYR A N 1
ATOM 2271 C CA . TYR A 1 287 ? -6.102 4.923 1.641 1.00 91.25 287 TYR A CA 1
ATOM 2272 C C . TYR A 1 287 ? -6.114 3.395 1.819 1.00 91.25 287 TYR A C 1
ATOM 2274 O O . TYR A 1 287 ? -6.903 2.875 2.606 1.00 91.25 287 TYR A O 1
ATOM 2282 N N . PHE A 1 288 ? -5.228 2.665 1.136 1.00 87.75 288 PHE A N 1
ATOM 2283 C CA . PHE A 1 288 ? -5.079 1.225 1.341 1.00 87.75 288 PHE A CA 1
ATOM 2284 C C . PHE A 1 288 ? -4.542 0.887 2.726 1.00 87.75 288 PHE A C 1
ATOM 2286 O O . PHE A 1 288 ? -4.991 -0.103 3.292 1.00 87.75 288 PHE A O 1
ATOM 2293 N N . GLY A 1 289 ? -3.675 1.722 3.301 1.00 85.19 289 GLY A N 1
ATOM 2294 C CA . GLY A 1 289 ? -3.218 1.607 4.686 1.00 85.19 289 GLY A CA 1
ATOM 2295 C C . GLY A 1 289 ? -4.370 1.567 5.695 1.00 85.19 289 GLY A C 1
ATOM 2296 O O . GLY A 1 289 ? -4.352 0.741 6.600 1.00 85.19 289 GLY A O 1
ATOM 2297 N N . LEU A 1 290 ? -5.439 2.349 5.489 1.00 88.06 290 LEU A N 1
ATOM 2298 C CA . LEU A 1 290 ? -6.652 2.290 6.330 1.00 88.06 290 LEU A CA 1
ATOM 2299 C C . LEU A 1 290 ? -7.349 0.924 6.285 1.00 88.06 290 LEU A C 1
ATOM 2301 O O . LEU A 1 290 ? -8.062 0.535 7.211 1.00 88.06 290 LEU A O 1
ATOM 2305 N N . LEU A 1 291 ? -7.174 0.212 5.175 1.00 85.50 291 LEU A N 1
ATOM 2306 C CA . LEU A 1 291 ? -7.749 -1.098 4.909 1.00 85.50 291 LEU A CA 1
ATOM 2307 C C . LEU A 1 291 ? -6.722 -2.227 5.092 1.00 85.50 291 LEU A C 1
ATOM 2309 O O . LEU A 1 291 ? -7.058 -3.387 4.848 1.00 85.50 291 LEU A O 1
ATOM 2313 N N . TRP A 1 292 ? -5.502 -1.915 5.536 1.00 70.94 292 TRP A N 1
ATOM 2314 C CA . TRP A 1 292 ? -4.417 -2.869 5.712 1.00 70.94 292 TRP A CA 1
ATOM 2315 C C . TRP A 1 292 ? -4.088 -3.043 7.196 1.00 70.94 292 TRP A C 1
ATOM 2317 O O . TRP A 1 292 ? -3.486 -2.186 7.827 1.00 70.94 292 TRP A O 1
ATOM 2327 N N . GLU A 1 293 ? -4.459 -4.193 7.748 1.00 59.59 293 GLU A N 1
ATOM 2328 C CA . GLU A 1 293 ? -3.923 -4.723 9.004 1.00 59.59 293 GLU A CA 1
ATOM 2329 C C . GLU A 1 293 ? -3.829 -6.242 8.836 1.00 59.59 293 GLU A C 1
ATOM 2331 O O . GLU A 1 293 ? -4.803 -6.879 8.414 1.00 59.59 293 GLU A O 1
ATOM 2336 N N . GLU A 1 294 ? -2.675 -6.825 9.163 1.00 49.06 294 GLU A N 1
ATOM 2337 C CA . GLU A 1 294 ? -2.554 -8.269 9.350 1.00 49.06 294 GLU A CA 1
ATOM 2338 C C . GLU A 1 294 ? -3.038 -8.620 10.758 1.00 49.06 294 GLU A C 1
ATOM 2340 O O . GLU A 1 294 ? -2.474 -8.177 11.756 1.00 49.06 294 GLU A O 1
ATOM 2345 N N . GLY A 1 295 ? -4.113 -9.402 10.851 1.00 46.91 295 GLY A N 1
ATOM 2346 C CA . GLY A 1 295 ? -4.585 -9.897 12.135 1.00 46.91 295 GLY A CA 1
ATOM 2347 C C . GLY A 1 295 ? -5.977 -10.518 12.107 1.00 46.91 295 GLY A C 1
ATOM 2348 O O . GLY A 1 295 ? -6.877 -10.055 11.409 1.00 46.91 295 GLY A O 1
ATOM 2349 N N . GLU A 1 296 ? -6.132 -11.532 12.962 1.00 49.12 296 GLU A N 1
ATOM 2350 C CA . GLU A 1 296 ? -7.376 -11.949 13.630 1.00 49.12 296 GLU A CA 1
ATOM 2351 C C . GLU A 1 296 ? -8.257 -13.052 13.018 1.00 49.12 296 GLU A C 1
ATOM 2353 O O . GLU A 1 296 ? -9.341 -13.275 13.546 1.00 49.12 296 GLU A O 1
ATOM 2358 N N . GLY A 1 297 ? -7.850 -13.798 11.984 1.00 49.00 297 GLY A N 1
ATOM 2359 C CA . GLY A 1 297 ? -8.582 -15.009 11.537 1.00 49.00 297 GLY A CA 1
ATOM 2360 C C . GLY A 1 297 ? -10.043 -14.795 11.085 1.00 49.00 297 GLY A C 1
ATOM 2361 O O . GLY A 1 297 ? -10.728 -15.749 10.727 1.00 49.00 297 GLY A O 1
ATOM 2362 N N . ILE A 1 298 ? -10.520 -13.547 11.076 1.00 56.16 298 ILE A N 1
ATOM 2363 C CA . ILE A 1 298 ? -11.832 -13.123 10.594 1.00 56.16 298 ILE A CA 1
ATOM 2364 C C . ILE A 1 298 ? -11.660 -12.691 9.134 1.00 56.16 298 ILE A C 1
ATOM 2366 O O . ILE A 1 298 ? -10.778 -11.873 8.843 1.00 56.16 298 ILE A O 1
ATOM 2370 N N . PRO A 1 299 ? -12.498 -13.188 8.205 1.00 52.84 299 PRO A N 1
ATOM 2371 C CA . PRO A 1 299 ? -12.363 -12.853 6.797 1.00 52.84 299 PRO A CA 1
ATOM 2372 C C . PRO A 1 299 ? -12.464 -11.335 6.563 1.00 52.84 299 PRO A C 1
ATOM 2374 O O . PRO A 1 299 ? -13.221 -10.639 7.258 1.00 52.84 299 PRO A O 1
ATOM 2377 N N . PRO A 1 300 ? -11.698 -10.797 5.594 1.00 60.72 300 PRO A N 1
ATOM 2378 C CA . PRO A 1 300 ? -11.795 -9.398 5.209 1.00 60.72 300 PRO A CA 1
ATOM 2379 C C . PRO A 1 300 ? -13.218 -9.006 4.798 1.00 60.72 300 PRO A C 1
ATOM 2381 O O . PRO A 1 300 ? -13.952 -9.831 4.251 1.00 60.72 300 PRO A O 1
ATOM 2384 N N . PRO A 1 301 ? -13.617 -7.742 5.035 1.00 65.06 301 PRO A N 1
ATOM 2385 C CA . PRO A 1 301 ? -14.854 -7.210 4.473 1.00 65.06 301 PRO A CA 1
ATOM 2386 C C . PRO A 1 301 ? -14.837 -7.301 2.939 1.00 65.06 301 PRO A C 1
ATOM 2388 O O . PRO A 1 301 ? -13.771 -7.375 2.325 1.00 65.06 301 PRO A O 1
ATOM 2391 N N . LYS A 1 302 ? -16.017 -7.261 2.303 1.00 78.75 302 LYS A N 1
ATOM 2392 C CA . LYS A 1 302 ? -16.147 -7.254 0.836 1.00 78.75 302 LYS A CA 1
ATOM 2393 C C . LYS A 1 302 ? -15.559 -5.963 0.255 1.00 78.75 302 LYS A C 1
ATOM 2395 O O . LYS A 1 302 ? -16.268 -4.975 0.078 1.00 78.75 302 LYS A O 1
ATOM 2400 N N . LEU A 1 303 ? -14.262 -5.976 -0.049 1.00 84.12 303 LEU A N 1
ATOM 2401 C CA . LEU A 1 303 ? -13.503 -4.783 -0.439 1.00 84.12 303 LEU A CA 1
ATOM 2402 C C . LEU A 1 303 ? -14.088 -4.060 -1.662 1.00 84.12 303 LEU A C 1
ATOM 2404 O O . LEU A 1 303 ? -14.091 -2.835 -1.690 1.00 84.12 303 LEU A O 1
ATOM 2408 N N . ALA A 1 304 ? -14.670 -4.782 -2.624 1.00 89.31 304 ALA A N 1
ATOM 2409 C CA . ALA A 1 304 ? -15.292 -4.157 -3.792 1.00 89.31 304 ALA A CA 1
ATOM 2410 C C . ALA A 1 304 ? -16.458 -3.212 -3.429 1.00 89.31 304 ALA A C 1
ATOM 2412 O O . ALA A 1 304 ? -16.569 -2.117 -3.974 1.00 89.31 304 ALA A O 1
ATOM 2413 N N . GLU A 1 305 ? -17.314 -3.596 -2.479 1.00 92.31 305 GLU A N 1
ATOM 2414 C CA . GLU A 1 305 ? -18.403 -2.729 -2.008 1.00 92.31 305 GLU A CA 1
ATOM 2415 C C . GLU A 1 305 ? -17.848 -1.498 -1.278 1.00 92.31 305 GLU A C 1
ATOM 2417 O O . GLU A 1 305 ? -18.293 -0.374 -1.513 1.00 92.31 305 GLU A O 1
ATOM 2422 N N . VAL A 1 306 ? -16.822 -1.708 -0.448 1.00 93.88 306 VAL A N 1
ATOM 2423 C CA . VAL A 1 306 ? -16.139 -0.642 0.294 1.00 93.88 306 VAL A CA 1
ATOM 2424 C C . VAL A 1 306 ? -15.540 0.389 -0.662 1.00 93.88 306 VAL A C 1
ATOM 2426 O O . VAL A 1 306 ? -15.780 1.581 -0.488 1.00 93.88 306 VAL A O 1
ATOM 2429 N N . HIS A 1 307 ? -14.800 -0.044 -1.686 1.00 94.12 307 HIS A N 1
ATOM 2430 C CA . HIS A 1 307 ? -14.178 0.852 -2.666 1.00 94.12 307 HIS A CA 1
ATOM 2431 C C . HIS A 1 307 ? -15.217 1.624 -3.482 1.00 94.12 307 HIS A C 1
ATOM 2433 O O . HIS A 1 307 ? -15.099 2.841 -3.629 1.00 94.12 307 HIS A O 1
ATOM 2439 N N . ARG A 1 308 ? -16.273 0.943 -3.944 1.00 94.62 308 ARG A N 1
ATOM 2440 C CA . ARG A 1 308 ? -17.369 1.572 -4.689 1.00 94.62 308 ARG A CA 1
ATOM 2441 C C . ARG A 1 308 ? -18.037 2.688 -3.890 1.00 94.62 308 ARG A C 1
ATOM 2443 O O . ARG A 1 308 ? -18.247 3.776 -4.413 1.00 94.62 308 ARG A O 1
ATOM 2450 N N . ASN A 1 309 ? -18.345 2.439 -2.621 1.00 95.38 309 ASN A N 1
ATOM 2451 C CA . ASN A 1 309 ? -19.016 3.422 -1.772 1.00 95.38 309 ASN A CA 1
ATOM 2452 C C . ASN A 1 309 ? -18.060 4.530 -1.294 1.00 95.38 309 ASN A C 1
ATOM 2454 O O . ASN A 1 309 ? -18.448 5.703 -1.240 1.00 95.38 309 ASN A O 1
ATOM 2458 N N . ALA A 1 310 ? -16.790 4.190 -1.033 1.00 96.44 310 ALA A N 1
ATOM 2459 C CA . ALA A 1 310 ? -15.728 5.154 -0.741 1.00 96.44 310 ALA A CA 1
ATOM 2460 C C . ALA A 1 310 ? -15.630 6.237 -1.828 1.00 96.44 310 ALA A C 1
ATOM 2462 O O . ALA A 1 310 ? -15.513 7.422 -1.506 1.00 96.44 310 ALA A O 1
ATOM 2463 N N . PHE A 1 311 ? -15.756 5.822 -3.091 1.00 96.62 311 PHE A N 1
ATOM 2464 C CA . PHE A 1 311 ? -15.637 6.651 -4.290 1.00 96.62 311 PHE A CA 1
ATOM 2465 C C . PHE A 1 311 ? -16.960 6.784 -5.056 1.00 96.62 311 PHE A C 1
ATOM 2467 O O . PHE A 1 311 ? -16.964 6.851 -6.280 1.00 96.62 311 PHE A O 1
ATOM 2474 N N . HIS A 1 312 ? -18.096 6.868 -4.355 1.00 94.38 312 HIS A N 1
ATOM 2475 C CA . HIS A 1 312 ? -19.419 6.952 -4.995 1.00 94.38 312 HIS A CA 1
ATOM 2476 C C . HIS A 1 312 ? -19.603 8.177 -5.917 1.00 94.38 312 HIS A C 1
ATOM 2478 O O . HIS A 1 312 ? -20.442 8.138 -6.816 1.00 94.38 312 HIS A O 1
ATOM 2484 N N . LEU A 1 313 ? -18.824 9.252 -5.717 1.00 94.38 313 LEU A N 1
ATOM 2485 C CA . LEU A 1 313 ? -18.786 10.431 -6.598 1.00 94.38 313 LEU A CA 1
ATOM 2486 C C . LEU A 1 313 ? -17.949 10.204 -7.873 1.00 94.38 313 LEU A C 1
ATOM 2488 O O . LEU A 1 313 ? -17.912 11.069 -8.743 1.00 94.38 313 LEU A O 1
ATOM 2492 N N . GLY A 1 314 ? -17.268 9.064 -7.986 1.00 93.88 314 GLY A N 1
ATOM 2493 C CA . GLY A 1 314 ? -16.241 8.784 -8.982 1.00 93.88 314 GLY A CA 1
ATOM 2494 C C . GLY A 1 314 ? -14.845 9.251 -8.562 1.00 93.88 314 GLY A C 1
ATOM 2495 O O . GLY A 1 314 ? -14.688 10.127 -7.708 1.00 93.88 314 GLY A O 1
ATOM 2496 N N . TRP A 1 315 ? -13.816 8.661 -9.180 1.00 93.81 315 TRP A N 1
ATOM 2497 C CA . TRP A 1 315 ? -12.406 8.843 -8.803 1.00 93.81 315 TRP A CA 1
ATOM 2498 C C . TRP A 1 315 ? -11.993 10.313 -8.665 1.00 93.81 315 TRP A C 1
ATOM 2500 O O . TRP A 1 315 ? -11.555 10.756 -7.601 1.00 93.81 315 TRP A O 1
ATOM 2510 N N . GLN A 1 316 ? -12.159 11.077 -9.746 1.00 91.50 316 GLN A N 1
ATOM 2511 C CA . GLN A 1 316 ? -11.657 12.444 -9.864 1.00 91.50 316 GLN A CA 1
ATOM 2512 C C . GLN A 1 316 ? -12.351 13.398 -8.881 1.00 91.50 316 GLN A C 1
ATOM 2514 O O . GLN A 1 316 ? -11.702 14.218 -8.228 1.00 91.50 316 GLN A O 1
ATOM 2519 N N . LEU A 1 317 ? -13.678 13.296 -8.766 1.00 94.00 317 LEU A N 1
ATOM 2520 C CA . LEU A 1 317 ? -14.475 14.176 -7.915 1.00 94.00 317 LEU A CA 1
ATOM 2521 C C . LEU A 1 317 ? -14.215 13.914 -6.433 1.00 94.00 317 LEU A C 1
ATOM 2523 O O . LEU A 1 317 ? -14.056 14.871 -5.677 1.00 94.00 317 LEU A O 1
ATOM 2527 N N . THR A 1 318 ? -14.109 12.646 -6.026 1.00 96.50 318 THR A N 1
ATOM 2528 C CA . THR A 1 318 ? -13.801 12.288 -4.637 1.00 96.50 318 THR A CA 1
ATOM 2529 C C . THR A 1 318 ? -12.459 12.867 -4.200 1.00 96.50 318 THR A C 1
ATOM 2531 O O . THR A 1 318 ? -12.403 13.543 -3.172 1.00 96.50 318 THR A O 1
ATOM 2534 N N . TRP A 1 319 ? -11.394 12.668 -4.983 1.00 95.00 319 TRP A N 1
ATOM 2535 C CA . TRP A 1 319 ? -10.068 13.162 -4.613 1.00 95.00 319 TRP A CA 1
ATOM 2536 C C . TRP A 1 319 ? -9.979 14.689 -4.593 1.00 95.00 319 TRP A C 1
ATOM 2538 O O . TRP A 1 319 ? -9.477 15.263 -3.627 1.00 95.00 319 TRP A O 1
ATOM 2548 N N . ARG A 1 320 ? -10.529 15.369 -5.608 1.00 93.75 320 ARG A N 1
ATOM 2549 C CA . ARG A 1 320 ? -10.552 16.841 -5.645 1.00 93.75 320 ARG A CA 1
ATOM 2550 C C . ARG A 1 320 ? -11.336 17.432 -4.478 1.00 93.75 320 ARG A C 1
ATOM 2552 O O . ARG A 1 320 ? -10.889 18.406 -3.878 1.00 93.75 320 ARG A O 1
ATOM 2559 N N . ALA A 1 321 ? -12.491 16.851 -4.149 1.00 95.50 321 ALA A N 1
ATOM 2560 C CA . ALA A 1 321 ? -13.288 17.290 -3.009 1.00 95.50 321 ALA A CA 1
ATOM 2561 C C . ALA A 1 321 ? -12.541 17.072 -1.687 1.00 95.50 321 ALA A C 1
ATOM 2563 O O . ALA A 1 321 ? -12.563 17.954 -0.830 1.00 95.50 321 ALA A O 1
ATOM 2564 N N . ALA A 1 322 ? -11.847 15.939 -1.544 1.00 95.00 322 ALA A N 1
ATOM 2565 C CA . ALA A 1 322 ? -11.063 15.637 -0.355 1.00 95.00 322 ALA A CA 1
ATOM 2566 C C . ALA A 1 322 ? -9.921 16.648 -0.189 1.00 95.00 322 ALA A C 1
ATOM 2568 O O . ALA A 1 322 ? -9.828 17.286 0.857 1.00 95.00 322 ALA A O 1
ATOM 2569 N N . ALA A 1 323 ? -9.111 16.854 -1.234 1.00 91.88 323 ALA A N 1
ATOM 2570 C CA . ALA A 1 323 ? -7.983 17.786 -1.208 1.00 91.88 323 ALA A CA 1
ATOM 2571 C C . ALA A 1 323 ? -8.436 19.219 -0.905 1.00 91.88 323 ALA A C 1
ATOM 2573 O O . ALA A 1 323 ? -7.865 19.895 -0.055 1.00 91.88 323 ALA A O 1
ATOM 2574 N N . ARG A 1 324 ? -9.521 19.673 -1.546 1.00 91.50 324 ARG A N 1
ATOM 2575 C CA . ARG A 1 324 ? -10.069 21.016 -1.316 1.00 91.50 324 ARG A CA 1
ATOM 2576 C C . ARG A 1 324 ? -10.545 21.218 0.123 1.00 91.50 324 ARG A C 1
ATOM 2578 O O . ARG A 1 324 ? -10.480 22.334 0.626 1.00 91.50 324 ARG A O 1
ATOM 2585 N N . ARG A 1 325 ? -11.085 20.176 0.756 1.00 92.44 325 ARG A N 1
ATOM 2586 C CA . ARG A 1 325 ? -11.718 20.277 2.076 1.00 92.44 325 ARG A CA 1
ATOM 2587 C C . ARG A 1 325 ? -10.760 20.026 3.238 1.00 92.44 325 ARG A C 1
ATOM 2589 O O . ARG A 1 325 ? -10.980 20.581 4.310 1.00 92.44 325 ARG A O 1
ATOM 2596 N N . HIS A 1 326 ? -9.749 19.189 3.032 1.00 89.25 326 HIS A N 1
ATOM 2597 C CA . HIS A 1 326 ? -8.858 18.716 4.093 1.00 89.25 326 HIS A CA 1
ATOM 2598 C C . HIS A 1 326 ? -7.391 19.111 3.890 1.00 89.25 326 HIS A C 1
ATOM 2600 O O . HIS A 1 326 ? -6.567 18.752 4.722 1.00 89.25 326 HIS A O 1
ATOM 2606 N N . GLY A 1 327 ? -7.054 19.850 2.827 1.00 86.69 327 GLY A N 1
ATOM 2607 C CA . GLY A 1 327 ? -5.685 20.299 2.584 1.00 86.69 327 GLY A CA 1
ATOM 2608 C C . GLY A 1 327 ? -4.768 19.116 2.291 1.00 86.69 327 GLY A C 1
ATOM 2609 O O . GLY A 1 327 ? -4.990 18.391 1.317 1.00 86.69 327 GLY A O 1
ATOM 2610 N N . ASN A 1 328 ? -3.746 18.919 3.123 1.00 86.19 328 ASN A N 1
ATOM 2611 C CA . ASN A 1 328 ? -2.804 17.819 2.975 1.00 86.19 328 ASN A CA 1
ATOM 2612 C C . ASN A 1 328 ? -3.466 16.446 3.175 1.00 86.19 328 ASN A C 1
ATOM 2614 O O . ASN A 1 328 ? -3.764 16.015 4.290 1.00 86.19 328 ASN A O 1
ATOM 2618 N N . LEU A 1 329 ? -3.665 15.722 2.071 1.00 88.19 329 LEU A N 1
ATOM 2619 C CA . LEU A 1 329 ? -4.340 14.428 2.096 1.00 88.19 329 LEU A CA 1
ATOM 2620 C C . LEU A 1 329 ? -3.514 13.306 2.719 1.00 88.19 329 LEU A C 1
ATOM 2622 O O . LEU A 1 329 ? -4.114 12.363 3.229 1.00 88.19 329 LEU A O 1
ATOM 2626 N N . LEU A 1 330 ? -2.180 13.380 2.690 1.00 83.44 330 LEU A N 1
ATOM 2627 C CA . LEU A 1 330 ? -1.350 12.383 3.371 1.00 83.44 330 LEU A CA 1
ATOM 2628 C C . LEU A 1 330 ? -1.580 12.470 4.881 1.00 83.44 330 LEU A C 1
ATOM 2630 O O . LEU A 1 330 ? -1.894 11.460 5.509 1.00 83.44 330 LEU A O 1
ATOM 2634 N N . THR A 1 331 ? -1.564 13.689 5.421 1.00 81.44 331 THR A N 1
ATOM 2635 C CA . THR A 1 331 ? -1.928 13.970 6.814 1.00 81.44 331 THR A CA 1
ATOM 2636 C C . THR A 1 331 ? -3.354 13.535 7.125 1.00 81.44 331 THR A C 1
ATOM 2638 O O . THR A 1 331 ? -3.577 12.751 8.038 1.00 81.44 331 THR A O 1
ATOM 2641 N N . ALA A 1 332 ? -4.335 13.994 6.345 1.00 89.25 332 ALA A N 1
ATOM 2642 C CA . ALA A 1 332 ? -5.741 13.758 6.659 1.00 89.25 332 ALA A CA 1
ATOM 2643 C C . ALA A 1 332 ? -6.117 12.262 6.636 1.00 89.25 332 ALA A C 1
ATOM 2645 O O . ALA A 1 332 ? -6.970 11.816 7.409 1.00 89.25 332 ALA A O 1
ATOM 2646 N N . LEU A 1 333 ? -5.485 11.474 5.757 1.00 91.38 333 LEU A N 1
ATOM 2647 C CA . LEU A 1 333 ? -5.631 10.018 5.742 1.00 91.38 333 LEU A CA 1
ATOM 2648 C C . LEU A 1 333 ? -4.951 9.373 6.954 1.00 91.38 333 LEU A C 1
ATOM 2650 O O . LEU A 1 333 ? -5.553 8.491 7.560 1.00 91.38 333 LEU A O 1
ATOM 2654 N N . ALA A 1 334 ? -3.751 9.817 7.334 1.00 85.44 334 ALA A N 1
ATOM 2655 C CA . ALA A 1 334 ? -3.061 9.319 8.524 1.00 85.44 334 ALA A CA 1
ATOM 2656 C C . ALA A 1 334 ? -3.865 9.593 9.810 1.00 85.44 334 ALA A C 1
ATOM 2658 O O . ALA A 1 334 ? -4.099 8.673 10.593 1.00 85.44 334 ALA A O 1
ATOM 2659 N N . ASP A 1 335 ? -4.406 10.805 9.958 1.00 85.81 335 ASP A N 1
ATOM 2660 C CA . ASP A 1 335 ? -5.244 11.235 11.088 1.00 85.81 335 ASP A CA 1
ATOM 2661 C C . ASP A 1 335 ? -6.506 10.374 11.261 1.00 85.81 335 ASP A C 1
ATOM 2663 O O . ASP A 1 335 ? -7.088 10.288 12.345 1.00 85.81 335 ASP A O 1
ATOM 2667 N N . CYS A 1 336 ? -6.979 9.707 10.202 1.00 92.25 336 CYS A N 1
ATOM 2668 C CA . CYS A 1 336 ? -8.086 8.763 10.341 1.00 92.25 336 CYS A CA 1
ATOM 2669 C C . CYS A 1 336 ? -7.732 7.587 11.263 1.00 92.25 336 CYS A C 1
ATOM 2671 O O . CYS A 1 336 ? -8.645 7.020 11.855 1.00 92.25 336 CYS A O 1
ATOM 2673 N N . GLY A 1 337 ? -6.453 7.230 11.420 1.00 86.81 337 GLY A N 1
ATOM 2674 C CA . GLY A 1 337 ? -6.005 6.177 12.334 1.00 86.81 337 GLY A CA 1
ATOM 2675 C C . GLY A 1 337 ? -6.376 6.458 13.792 1.00 86.81 337 GLY A C 1
ATOM 2676 O O . GLY A 1 337 ? -6.977 5.599 14.440 1.00 86.81 337 GLY A O 1
ATOM 2677 N N . ASP A 1 338 ? -6.113 7.675 14.271 1.00 82.00 338 ASP A N 1
ATOM 2678 C CA . ASP A 1 338 ? -6.419 8.090 15.649 1.00 82.00 338 ASP A CA 1
ATOM 2679 C C . ASP A 1 338 ? -7.924 8.138 15.905 1.00 82.00 338 ASP A C 1
ATOM 2681 O O . ASP A 1 338 ? -8.433 7.658 16.921 1.00 82.00 338 ASP A O 1
ATOM 2685 N N . PHE A 1 339 ? -8.666 8.659 14.928 1.00 89.56 339 PHE A N 1
ATOM 2686 C CA . PHE A 1 339 ? -10.118 8.617 14.961 1.00 89.56 339 PHE A CA 1
ATOM 2687 C C . PHE A 1 339 ? -10.642 7.173 15.026 1.00 89.56 339 PHE A C 1
ATOM 2689 O O . PHE A 1 339 ? -11.543 6.878 15.814 1.00 89.56 339 PHE A O 1
ATOM 2696 N N . LEU A 1 340 ? -10.074 6.270 14.218 1.00 91.19 340 LEU A N 1
ATOM 2697 C CA . LEU A 1 340 ? -10.465 4.862 14.154 1.00 91.19 340 LEU A CA 1
ATOM 2698 C C . LEU A 1 340 ? -10.187 4.113 15.465 1.00 91.19 340 LEU A C 1
ATOM 2700 O O . LEU A 1 340 ? -10.984 3.253 15.843 1.00 91.19 340 LEU A O 1
ATOM 2704 N N . ASP A 1 341 ? -9.119 4.460 16.185 1.00 83.62 341 ASP A N 1
ATOM 2705 C CA . ASP A 1 341 ? -8.881 3.974 17.548 1.00 83.62 341 ASP A CA 1
ATOM 2706 C C . ASP A 1 341 ? -9.968 4.429 18.516 1.00 83.62 341 ASP A C 1
ATOM 2708 O O . ASP A 1 341 ? -10.570 3.604 19.202 1.00 83.62 341 ASP A O 1
ATOM 2712 N N . ALA A 1 342 ? -10.277 5.726 18.530 1.00 83.19 342 ALA A N 1
ATOM 2713 C CA . ALA A 1 342 ? -11.276 6.268 19.443 1.00 83.19 342 ALA A CA 1
ATOM 2714 C C . ALA A 1 342 ? -12.660 5.633 19.219 1.00 83.19 342 ALA A C 1
ATOM 2716 O O . ALA A 1 342 ? -13.371 5.292 20.171 1.00 83.19 342 ALA A O 1
ATOM 2717 N N . VAL A 1 343 ? -13.054 5.421 17.957 1.00 90.50 343 VAL A N 1
ATOM 2718 C CA . VAL A 1 343 ? -14.314 4.725 17.652 1.00 90.50 343 VAL A CA 1
ATOM 2719 C C . VAL A 1 343 ? -14.242 3.224 17.925 1.00 90.50 343 VAL A C 1
ATOM 2721 O O . VAL A 1 343 ? -15.279 2.647 18.250 1.00 90.50 343 VAL A O 1
ATOM 2724 N N . ARG A 1 344 ? -13.065 2.584 17.850 1.00 89.06 344 ARG A N 1
ATOM 2725 C CA . ARG A 1 344 ? -12.880 1.185 18.274 1.00 89.06 344 ARG A CA 1
ATOM 2726 C C . ARG A 1 344 ? -13.136 1.030 19.760 1.00 89.06 344 ARG A C 1
ATOM 2728 O O . ARG A 1 344 ? -13.862 0.118 20.153 1.00 89.06 344 ARG A O 1
ATOM 2735 N N . ASP A 1 345 ? -12.587 1.923 20.566 1.00 80.81 345 ASP A N 1
ATOM 2736 C CA . ASP A 1 345 ? -12.734 1.863 22.016 1.00 80.81 345 ASP A CA 1
ATOM 2737 C C . ASP A 1 345 ? -14.194 2.130 22.406 1.00 80.81 345 ASP A C 1
ATOM 2739 O O . ASP A 1 345 ? -14.798 1.371 23.170 1.00 80.81 345 ASP A O 1
ATOM 2743 N N . ARG A 1 346 ? -14.843 3.108 21.756 1.00 87.12 346 ARG A N 1
ATOM 2744 C CA . ARG A 1 346 ? -16.289 3.318 21.923 1.00 87.12 346 ARG A CA 1
ATOM 2745 C C . ARG A 1 346 ? -17.114 2.111 21.466 1.00 87.12 346 ARG A C 1
ATOM 2747 O O . ARG A 1 346 ? -18.090 1.761 22.130 1.00 87.12 346 ARG A O 1
ATOM 2754 N N . ALA A 1 347 ? -16.738 1.459 20.365 1.00 90.31 347 ALA A N 1
ATOM 2755 C CA . ALA A 1 347 ? -17.407 0.254 19.882 1.00 90.31 347 ALA A CA 1
ATOM 2756 C C . ALA A 1 347 ? -17.289 -0.906 20.877 1.00 90.31 347 ALA A C 1
ATOM 2758 O O . ALA A 1 347 ? -18.269 -1.621 21.070 1.00 90.31 347 ALA A O 1
ATOM 2759 N N . ALA A 1 348 ? -16.134 -1.072 21.530 1.00 86.00 348 ALA A N 1
ATOM 2760 C CA . ALA A 1 348 ? -15.925 -2.072 22.577 1.00 86.00 348 ALA A CA 1
ATOM 2761 C C . ALA A 1 348 ? -16.966 -1.915 23.696 1.00 86.00 348 ALA A C 1
ATOM 2763 O O . ALA A 1 348 ? -17.674 -2.867 24.031 1.00 86.00 348 ALA A O 1
ATOM 2764 N N . VAL A 1 349 ? -17.150 -0.679 24.174 1.00 83.50 349 VAL A N 1
ATOM 2765 C CA . VAL A 1 349 ? -18.143 -0.333 25.204 1.00 83.50 349 VAL A CA 1
ATOM 2766 C C . VAL A 1 349 ? -19.568 -0.617 24.728 1.00 83.50 349 VAL A C 1
ATOM 2768 O O . VAL A 1 349 ? -20.355 -1.229 25.450 1.00 83.50 349 VAL A O 1
ATOM 2771 N N . MET A 1 350 ? -19.913 -0.198 23.508 1.00 88.25 350 MET A N 1
ATOM 2772 C CA . MET A 1 350 ? -21.254 -0.403 22.947 1.00 88.25 350 MET A CA 1
ATOM 2773 C C . MET A 1 350 ? -21.582 -1.881 22.723 1.00 88.25 350 MET A C 1
ATOM 2775 O O . MET A 1 350 ? -22.735 -2.273 22.867 1.00 88.25 350 MET A O 1
ATOM 2779 N N . LEU A 1 351 ? -20.581 -2.692 22.380 1.00 90.00 351 LEU A N 1
ATOM 2780 C CA . LEU A 1 351 ? -20.717 -4.132 22.159 1.00 90.00 351 LEU A CA 1
ATOM 2781 C C . LEU A 1 351 ? -20.533 -4.955 23.436 1.00 90.00 351 LEU A C 1
ATOM 2783 O O . LEU A 1 351 ? -20.687 -6.175 23.375 1.00 90.00 351 LEU A O 1
ATOM 2787 N N . LYS A 1 352 ? -20.193 -4.315 24.564 1.00 86.69 352 LYS A N 1
ATOM 2788 C CA . LYS A 1 352 ? -19.838 -4.972 25.830 1.00 86.69 352 LYS A CA 1
ATOM 2789 C C . LYS A 1 352 ? -18.696 -5.976 25.662 1.00 86.69 352 LYS A C 1
ATOM 2791 O O . LYS A 1 352 ? -18.730 -7.047 26.249 1.00 86.69 352 LYS A O 1
ATOM 2796 N N . ARG A 1 353 ? -17.702 -5.673 24.824 1.00 84.62 353 ARG A N 1
ATOM 2797 C CA . ARG A 1 353 ? -16.575 -6.570 24.520 1.00 84.62 353 ARG A CA 1
ATOM 2798 C C . ARG A 1 353 ? -15.254 -6.003 25.033 1.00 84.62 353 ARG A C 1
ATOM 2800 O O . ARG A 1 353 ? -15.111 -4.784 25.060 1.00 84.62 353 ARG A O 1
ATOM 2807 N N . PRO A 1 354 ? -14.260 -6.868 25.311 1.00 74.00 354 PRO A N 1
ATOM 2808 C CA . PRO A 1 354 ? -12.894 -6.449 25.612 1.00 74.00 354 PRO A CA 1
ATOM 2809 C C . PRO A 1 354 ? -12.294 -5.477 24.600 1.00 74.00 354 PRO A C 1
ATOM 2811 O O . PRO A 1 354 ? -11.628 -4.511 24.958 1.00 74.00 354 PRO A O 1
ATOM 2814 N N . TYR A 1 355 ? -12.560 -5.744 23.323 1.00 78.75 355 TYR A N 1
ATOM 2815 C CA . TYR A 1 355 ? -12.054 -4.979 22.198 1.00 78.75 355 TYR A CA 1
ATOM 2816 C C . TYR A 1 355 ? -13.182 -4.772 21.189 1.00 78.75 355 TYR A C 1
ATOM 2818 O O . TYR A 1 355 ? -14.010 -5.663 20.963 1.00 78.75 355 TYR A O 1
ATOM 2826 N N . GLY A 1 356 ? -13.211 -3.589 20.578 1.00 84.19 356 GLY A N 1
ATOM 2827 C CA . GLY A 1 356 ? -14.063 -3.317 19.427 1.00 84.19 356 GLY A CA 1
ATOM 2828 C C . GLY A 1 356 ? -13.545 -4.028 18.171 1.00 84.19 356 GLY A C 1
ATOM 2829 O O . GLY A 1 356 ? -12.463 -4.620 18.190 1.00 84.19 356 GLY A O 1
ATOM 2830 N N . PRO A 1 357 ? -14.285 -3.963 17.050 1.00 88.44 357 PRO A N 1
ATOM 2831 C CA . PRO A 1 357 ? -13.784 -4.442 15.765 1.00 88.44 357 PRO A CA 1
ATOM 2832 C C . PRO A 1 357 ? -12.450 -3.769 15.402 1.00 88.44 357 PRO A C 1
ATOM 2834 O O . PRO A 1 357 ? -12.220 -2.620 15.771 1.00 88.44 357 PRO A O 1
ATOM 2837 N N . SER A 1 358 ? -11.575 -4.460 14.666 1.00 87.06 358 SER A N 1
ATOM 2838 C CA . SER A 1 358 ? -10.263 -3.905 14.291 1.00 87.06 358 SER A CA 1
ATOM 2839 C C . SER A 1 358 ? -10.372 -2.589 13.509 1.00 87.06 358 SER A C 1
ATOM 2841 O O . SER A 1 358 ? -11.412 -2.315 12.892 1.00 87.06 358 SER A O 1
ATOM 2843 N N . ARG A 1 359 ? -9.285 -1.796 13.479 1.00 87.94 359 ARG A N 1
ATOM 2844 C CA . ARG A 1 359 ? -9.258 -0.511 12.757 1.00 87.94 359 ARG A CA 1
ATOM 2845 C C . ARG A 1 359 ? -9.655 -0.718 11.302 1.00 87.94 359 ARG A C 1
ATOM 2847 O O . ARG A 1 359 ? -10.535 -0.015 10.811 1.00 87.94 359 ARG A O 1
ATOM 2854 N N . ARG A 1 360 ? -9.121 -1.766 10.661 1.00 89.19 360 ARG A N 1
ATOM 2855 C CA . ARG A 1 360 ? -9.496 -2.157 9.293 1.00 89.19 360 ARG A CA 1
ATOM 2856 C C . ARG A 1 360 ? -11.004 -2.340 9.105 1.00 89.19 360 ARG A C 1
ATOM 2858 O O . ARG A 1 360 ? -11.569 -1.885 8.111 1.00 89.19 360 ARG A O 1
ATOM 2865 N N . ARG A 1 361 ? -11.672 -3.050 10.024 1.00 91.12 361 ARG A N 1
ATOM 2866 C CA . ARG A 1 361 ? -13.118 -3.317 9.921 1.00 91.12 361 ARG A CA 1
ATOM 2867 C C . ARG A 1 361 ? -13.915 -2.029 10.087 1.00 91.12 361 ARG A C 1
ATOM 2869 O O . ARG A 1 361 ? -14.839 -1.786 9.317 1.00 91.12 361 ARG A O 1
ATOM 2876 N N . LEU A 1 362 ? -13.539 -1.193 11.050 1.00 94.12 362 LEU A N 1
ATOM 2877 C CA . LEU A 1 362 ? -14.200 0.090 11.281 1.00 94.12 362 LEU A CA 1
ATOM 2878 C C . LEU A 1 362 ? -13.997 1.046 10.104 1.00 94.12 362 LEU A C 1
ATOM 2880 O O . LEU A 1 362 ? -14.974 1.643 9.659 1.00 94.12 362 LEU A O 1
ATOM 2884 N N . ALA A 1 363 ? -12.790 1.109 9.535 1.00 95.19 363 ALA A N 1
ATOM 2885 C CA . ALA A 1 363 ? -12.504 1.868 8.320 1.00 95.19 363 ALA A CA 1
ATOM 2886 C C . ALA A 1 363 ? -13.386 1.403 7.158 1.00 95.19 363 ALA A C 1
ATOM 2888 O O . ALA A 1 363 ? -14.057 2.218 6.529 1.00 95.19 363 ALA A O 1
ATOM 2889 N N . ALA A 1 364 ? -13.456 0.090 6.917 1.00 94.56 364 ALA A N 1
ATOM 2890 C CA . ALA A 1 364 ? -14.306 -0.483 5.879 1.00 94.56 364 ALA A CA 1
ATOM 2891 C C . ALA A 1 364 ? -15.789 -0.140 6.080 1.00 94.56 364 ALA A C 1
ATOM 2893 O O . ALA A 1 364 ? -16.443 0.287 5.132 1.00 94.56 364 ALA A O 1
ATOM 2894 N N . GLY A 1 365 ? -16.309 -0.265 7.307 1.00 95.69 365 GLY A N 1
ATOM 2895 C CA . GLY A 1 365 ? -17.693 0.093 7.625 1.00 95.69 365 GLY A CA 1
ATOM 2896 C C . GLY A 1 365 ? -17.980 1.581 7.435 1.00 95.69 365 GLY A C 1
ATOM 2897 O O . GLY A 1 365 ? -19.026 1.944 6.894 1.00 95.69 365 GLY A O 1
ATOM 2898 N N . TRP A 1 366 ? -17.036 2.448 7.808 1.00 97.44 366 TRP A N 1
ATOM 2899 C CA . TRP A 1 366 ? -17.167 3.890 7.609 1.00 97.44 366 TRP A CA 1
ATOM 2900 C C . TRP A 1 366 ? -17.165 4.265 6.128 1.00 97.44 366 TRP A C 1
ATOM 2902 O O . TRP A 1 366 ? -18.051 4.985 5.672 1.00 97.44 366 TRP A O 1
ATOM 2912 N N . LEU A 1 367 ? -16.202 3.736 5.373 1.00 97.00 367 LEU A N 1
ATOM 2913 C CA . LEU A 1 367 ? -16.069 3.950 3.935 1.00 97.00 367 LEU A CA 1
ATOM 2914 C C . LEU A 1 367 ? -17.290 3.422 3.173 1.00 97.00 367 LEU A C 1
ATOM 2916 O O . LEU A 1 367 ? -17.804 4.112 2.293 1.00 97.00 367 LEU A O 1
ATOM 2920 N N . ALA A 1 368 ? -17.799 2.248 3.552 1.00 96.31 368 ALA A N 1
ATOM 2921 C CA . ALA A 1 368 ? -18.991 1.662 2.953 1.00 96.31 368 ALA A CA 1
ATOM 2922 C C . ALA A 1 368 ? -20.262 2.475 3.239 1.00 96.31 368 ALA A C 1
ATOM 2924 O O . ALA A 1 368 ? -21.110 2.613 2.362 1.00 96.31 368 ALA A O 1
ATOM 2925 N N . CYS A 1 369 ? -20.402 3.027 4.447 1.00 97.19 369 CYS A N 1
ATOM 2926 C CA . CYS A 1 369 ? -21.614 3.744 4.847 1.00 97.19 369 CYS A CA 1
ATOM 2927 C C . CYS A 1 369 ? -21.614 5.233 4.479 1.00 97.19 369 CYS A C 1
ATOM 2929 O O . CYS A 1 369 ? -22.689 5.806 4.295 1.00 97.19 369 CYS A O 1
ATOM 2931 N N . PHE A 1 370 ? -20.442 5.874 4.441 1.00 97.50 370 PHE A N 1
ATOM 2932 C CA . PHE A 1 370 ? -20.316 7.338 4.400 1.00 97.50 370 PHE A CA 1
ATOM 2933 C C . PHE A 1 370 ? -19.328 7.860 3.349 1.00 97.50 370 PHE A C 1
ATOM 2935 O O . PHE A 1 370 ? -19.195 9.075 3.195 1.00 97.50 370 PHE A O 1
ATOM 2942 N N . GLY A 1 371 ? -18.644 6.981 2.618 1.00 97.06 371 GLY A N 1
ATOM 2943 C CA . GLY A 1 371 ? -17.644 7.372 1.630 1.00 97.06 371 GLY A CA 1
ATOM 2944 C C . GLY A 1 371 ? -16.323 7.864 2.242 1.00 97.06 371 GLY A C 1
ATOM 2945 O O . GLY A 1 371 ? -16.204 8.030 3.458 1.00 97.06 371 GLY A O 1
ATOM 2946 N N . LEU A 1 372 ? -15.326 8.148 1.392 1.00 97.31 372 LEU A N 1
ATOM 2947 C CA . LEU A 1 372 ? -14.027 8.675 1.837 1.00 97.31 372 LEU A CA 1
ATOM 2948 C C . LEU A 1 372 ? -14.165 10.042 2.524 1.00 97.31 372 LEU A C 1
ATOM 2950 O O . LEU A 1 372 ? -13.640 10.244 3.616 1.00 97.31 372 LEU A O 1
ATOM 2954 N N . LEU A 1 373 ? -14.937 10.955 1.926 1.00 97.50 373 LEU A N 1
ATOM 2955 C CA . LEU A 1 373 ? -15.203 12.275 2.507 1.00 97.50 373 LEU A CA 1
ATOM 2956 C C . LEU A 1 373 ? -15.878 12.169 3.879 1.00 97.50 373 LEU A C 1
ATOM 2958 O O . LEU A 1 373 ? -15.547 12.925 4.782 1.00 97.50 373 LEU A O 1
ATOM 2962 N N . GLY A 1 374 ? -16.793 11.213 4.064 1.00 97.50 374 GLY A N 1
ATOM 2963 C CA . GLY A 1 374 ? -17.477 11.022 5.341 1.00 97.50 374 GLY A CA 1
ATOM 2964 C C . GLY A 1 374 ? -16.561 10.523 6.459 1.00 97.50 374 GLY A C 1
ATOM 2965 O O . GLY A 1 374 ? -16.785 10.876 7.619 1.00 97.50 374 GLY A O 1
ATOM 2966 N N . LEU A 1 375 ? -15.536 9.731 6.126 1.00 97.75 375 LEU A N 1
ATOM 2967 C CA . LEU A 1 375 ? -14.498 9.317 7.072 1.00 97.75 375 LEU A CA 1
ATOM 2968 C C . LEU A 1 375 ? -13.581 10.493 7.435 1.00 97.75 375 LEU A C 1
ATOM 2970 O O . LEU A 1 375 ? -13.427 10.784 8.620 1.00 97.75 375 LEU A O 1
ATOM 2974 N N . LEU A 1 376 ? -13.062 11.217 6.439 1.00 96.81 376 LEU A N 1
ATOM 2975 C CA . LEU A 1 376 ? -12.222 12.403 6.657 1.00 96.81 376 LEU A CA 1
ATOM 2976 C C . LEU A 1 376 ? -12.962 13.476 7.477 1.00 96.81 376 LEU A C 1
ATOM 2978 O O . LEU A 1 376 ? -12.416 14.044 8.418 1.00 96.81 376 LEU A O 1
ATOM 2982 N N . ASP A 1 377 ? -14.248 13.693 7.194 1.00 96.12 377 ASP A N 1
ATOM 2983 C CA . ASP A 1 377 ? -15.122 14.598 7.946 1.00 96.12 377 ASP A CA 1
ATOM 2984 C C . ASP A 1 377 ? -15.345 14.179 9.394 1.00 96.12 377 ASP A C 1
ATOM 2986 O O . ASP A 1 377 ? -15.508 15.029 10.274 1.00 96.12 377 ASP A O 1
ATOM 2990 N N . ALA A 1 378 ? -15.469 12.874 9.637 1.00 95.38 378 ALA A N 1
ATOM 2991 C CA . ALA A 1 378 ? -15.627 12.342 10.980 1.00 95.38 378 ALA A CA 1
ATOM 2992 C C . ALA A 1 378 ? -14.329 12.500 11.771 1.00 95.38 378 ALA A C 1
ATOM 2994 O O . ALA A 1 378 ? -14.384 13.023 12.882 1.00 95.38 378 ALA A O 1
ATOM 2995 N N . SER A 1 379 ? -13.186 12.180 11.157 1.00 93.50 379 SER A N 1
ATOM 2996 C CA . SER A 1 379 ? -11.868 12.379 11.757 1.00 93.50 379 SER A CA 1
ATOM 2997 C C . SER A 1 379 ? -11.603 13.851 12.085 1.00 93.50 379 SER A C 1
ATOM 2999 O O . SER A 1 379 ? -11.367 14.191 13.244 1.00 93.50 379 SER A O 1
ATOM 3001 N N . ALA A 1 380 ? -11.746 14.762 11.118 1.00 91.19 380 ALA A N 1
ATOM 3002 C CA . ALA A 1 380 ? -11.499 16.190 11.331 1.00 91.19 380 ALA A CA 1
ATOM 3003 C C . ALA A 1 380 ? -12.440 16.803 12.385 1.00 91.19 380 ALA A C 1
ATOM 3005 O O . ALA A 1 380 ? -12.047 17.666 13.173 1.00 91.19 380 ALA A O 1
ATOM 3006 N N . ARG A 1 381 ? -13.704 16.356 12.426 1.00 91.19 381 ARG A N 1
ATOM 3007 C CA . ARG A 1 381 ? -14.657 16.787 13.457 1.00 91.19 381 ARG A CA 1
ATOM 3008 C C . ARG A 1 381 ? -14.276 16.254 14.833 1.00 91.19 381 ARG A C 1
ATOM 3010 O O . ARG A 1 381 ? -14.368 17.011 15.793 1.00 91.19 381 ARG A O 1
ATOM 3017 N N . TRP A 1 382 ? -13.877 14.988 14.929 1.00 87.94 382 TRP A N 1
ATOM 3018 C CA . TRP A 1 382 ? -13.451 14.389 16.189 1.00 87.94 382 TRP A CA 1
ATOM 3019 C C . TRP A 1 382 ? -12.249 15.134 16.766 1.00 87.94 382 TRP A C 1
ATOM 3021 O O . TRP A 1 382 ? -12.334 15.576 17.905 1.00 87.94 382 TRP A O 1
ATOM 3031 N N . HIS A 1 383 ? -11.213 15.405 15.966 1.00 84.44 383 HIS A N 1
ATOM 3032 C CA . HIS A 1 383 ? -10.059 16.204 16.398 1.00 84.44 383 HIS A CA 1
ATOM 3033 C C . HIS A 1 383 ? -10.472 17.583 16.939 1.00 84.44 383 HIS A C 1
ATOM 3035 O O . HIS A 1 383 ? -9.995 18.014 17.984 1.00 84.44 383 HIS A O 1
ATOM 3041 N N . ARG A 1 384 ? -11.435 18.249 16.286 1.00 84.06 384 ARG A N 1
ATOM 3042 C CA . ARG A 1 384 ? -11.933 19.569 16.707 1.00 84.06 384 ARG A CA 1
ATOM 3043 C C . ARG A 1 384 ? -12.760 19.548 17.998 1.00 84.06 384 ARG A C 1
ATOM 3045 O O . ARG A 1 384 ? -12.729 20.524 18.744 1.00 84.06 384 ARG A O 1
ATOM 3052 N N . LEU A 1 385 ? -13.570 18.505 18.200 1.00 80.81 385 LEU A N 1
ATOM 3053 C CA . LEU A 1 385 ? -14.569 18.422 19.277 1.00 80.81 385 LEU A CA 1
ATOM 3054 C C . LEU A 1 385 ? -14.129 17.568 20.469 1.00 80.81 385 LEU A C 1
ATOM 3056 O O . LEU A 1 385 ? -14.855 17.519 21.461 1.00 80.81 385 LEU A O 1
ATOM 3060 N N . ARG A 1 386 ? -12.999 16.859 20.372 1.00 69.44 386 ARG A N 1
ATOM 3061 C CA . ARG A 1 386 ? -12.552 15.924 21.404 1.00 69.44 386 ARG A CA 1
ATOM 3062 C C . ARG A 1 386 ? -12.441 16.637 22.764 1.00 69.44 386 ARG A C 1
ATOM 3064 O O . ARG A 1 386 ? -11.710 17.623 22.859 1.00 69.44 386 ARG A O 1
ATOM 3071 N N . PRO A 1 387 ? -13.126 16.145 23.816 1.00 56.88 387 PRO A N 1
ATOM 3072 C CA . PRO A 1 387 ? -12.928 16.649 25.165 1.00 56.88 387 PRO A CA 1
ATOM 3073 C C . PRO A 1 387 ? -11.583 16.154 25.698 1.00 56.88 387 PRO A C 1
ATOM 3075 O O . PRO A 1 387 ? -11.265 14.967 25.612 1.00 56.88 387 PRO A O 1
ATOM 3078 N N . TRP A 1 388 ? -10.812 17.074 26.260 1.00 55.28 388 TRP A N 1
ATOM 3079 C CA . TRP A 1 388 ? -9.559 16.779 26.935 1.00 55.28 388 TRP A CA 1
ATOM 3080 C C . TRP A 1 388 ? -9.828 16.678 28.437 1.00 55.28 388 TRP A C 1
ATOM 3082 O O . TRP A 1 388 ? -10.388 17.623 28.994 1.00 55.28 388 TRP A O 1
ATOM 3092 N N . PRO A 1 389 ? -9.511 15.553 29.098 1.00 51.84 389 PRO A N 1
ATOM 3093 C CA . PRO A 1 389 ? -9.652 15.478 30.544 1.00 51.84 389 PRO A CA 1
ATOM 3094 C C . PRO A 1 389 ? -8.625 16.423 31.188 1.00 51.84 389 PRO A C 1
ATOM 3096 O O . PRO A 1 389 ? -7.487 16.466 30.734 1.00 51.84 389 PRO A O 1
ATOM 3099 N N . GLU A 1 390 ? -9.009 17.164 32.235 1.00 50.00 390 GLU A N 1
ATOM 3100 C CA . GLU A 1 390 ? -8.110 18.099 32.949 1.00 50.00 390 GLU A CA 1
ATOM 3101 C C . GLU A 1 390 ? -6.879 17.403 33.557 1.00 50.00 390 GLU A C 1
ATOM 3103 O O . GLU A 1 390 ? -5.830 18.022 33.718 1.00 50.00 390 GLU A O 1
ATOM 3108 N N . LYS A 1 391 ? -7.003 16.111 33.882 1.00 53.12 391 LYS A N 1
ATOM 3109 C CA . LYS A 1 391 ? -5.904 15.226 34.272 1.00 53.12 391 LYS A CA 1
ATOM 3110 C C . LYS A 1 391 ? -6.273 13.795 33.906 1.00 53.12 391 LYS A C 1
ATOM 3112 O O . LYS A 1 391 ? -7.364 13.341 34.252 1.00 53.12 391 LYS A O 1
ATOM 3117 N N . ASP A 1 392 ? -5.387 13.075 33.224 1.00 52.56 392 ASP A N 1
ATOM 3118 C CA . ASP A 1 392 ? -5.558 11.635 33.024 1.00 52.56 392 ASP A CA 1
ATOM 3119 C C . ASP A 1 392 ? -4.922 10.877 34.208 1.00 52.56 392 ASP A C 1
ATOM 3121 O O . ASP A 1 392 ? -3.696 10.862 34.332 1.00 52.56 392 ASP A O 1
ATOM 3125 N N . PRO A 1 393 ? -5.724 10.250 35.096 1.00 50.12 393 PRO A N 1
ATOM 3126 C CA . PRO A 1 393 ? -5.222 9.533 36.272 1.00 50.12 393 PRO A CA 1
ATOM 3127 C C . PRO A 1 393 ? -4.451 8.248 35.922 1.00 50.12 393 PRO A C 1
ATOM 3129 O O . PRO A 1 393 ? -4.003 7.540 36.819 1.00 50.12 393 PRO A O 1
ATOM 3132 N N . THR A 1 394 ? -4.341 7.919 34.633 1.00 50.50 394 THR A N 1
ATOM 3133 C CA . THR A 1 394 ? -3.755 6.682 34.112 1.00 50.50 394 THR A CA 1
ATOM 3134 C C . THR A 1 394 ? -2.366 6.864 33.512 1.00 50.50 394 THR A C 1
ATOM 3136 O O . THR A 1 394 ? -1.698 5.876 33.189 1.00 50.50 394 THR A O 1
ATOM 3139 N N . LEU A 1 395 ? -1.925 8.117 33.366 1.00 55.00 395 LEU A N 1
ATOM 3140 C CA . LEU A 1 395 ? -0.588 8.424 32.890 1.00 55.00 395 LEU A CA 1
ATOM 3141 C C . LEU A 1 395 ? 0.439 7.956 33.934 1.00 55.00 395 LEU A C 1
ATOM 3143 O O . LEU A 1 395 ? 0.265 8.236 35.122 1.00 55.00 395 LEU A O 1
ATOM 3147 N N . PRO A 1 396 ? 1.480 7.210 33.523 1.00 59.28 396 PRO A N 1
ATOM 3148 C CA . PRO A 1 396 ? 2.488 6.726 34.456 1.00 59.28 396 PRO A CA 1
ATOM 3149 C C . PRO A 1 396 ? 3.209 7.914 35.094 1.00 59.28 396 PRO A C 1
ATOM 3151 O O . PRO A 1 396 ? 3.533 8.870 34.400 1.00 59.28 396 PRO A O 1
ATOM 3154 N N . ASP A 1 397 ? 3.482 7.843 36.394 1.00 65.50 397 ASP A N 1
ATOM 3155 C CA . ASP A 1 397 ? 4.315 8.823 37.101 1.00 65.50 397 ASP A CA 1
ATOM 3156 C C . ASP A 1 397 ? 5.792 8.552 36.768 1.00 65.50 397 ASP A C 1
ATOM 3158 O O . ASP A 1 397 ? 6.536 7.948 37.540 1.00 65.50 397 ASP A O 1
ATOM 3162 N N . PHE A 1 398 ? 6.155 8.835 35.518 1.00 72.19 398 PHE A N 1
ATOM 3163 C CA . PHE A 1 398 ? 7.451 8.537 34.928 1.00 72.19 398 PHE A CA 1
ATOM 3164 C C . PHE A 1 398 ? 7.826 9.647 33.953 1.00 72.19 398 PHE A C 1
ATOM 3166 O O . PHE A 1 398 ? 7.063 9.937 33.032 1.00 72.19 398 PHE A O 1
ATOM 3173 N N . ASP A 1 399 ? 9.022 10.199 34.116 1.00 81.81 399 ASP A N 1
ATOM 3174 C CA . ASP A 1 399 ? 9.564 11.244 33.256 1.00 81.81 399 ASP A CA 1
ATOM 3175 C C . ASP A 1 399 ? 10.705 10.677 32.412 1.00 81.81 399 ASP A C 1
ATOM 3177 O O . ASP A 1 399 ? 11.545 9.918 32.905 1.00 81.81 399 ASP A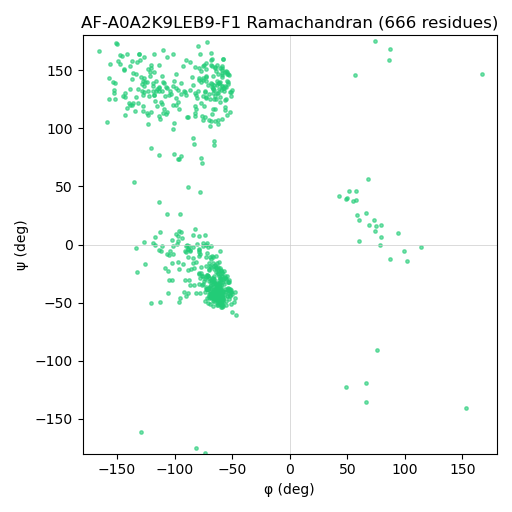 O 1
ATOM 3181 N N . VAL A 1 400 ? 10.769 11.061 31.135 1.00 83.38 400 VAL A N 1
ATOM 3182 C CA . VAL A 1 400 ? 11.947 10.753 30.317 1.00 83.38 400 VAL A CA 1
ATOM 3183 C C . VAL A 1 400 ? 13.020 11.828 30.525 1.00 83.38 400 VAL A C 1
ATOM 3185 O O . VAL A 1 400 ? 12.686 13.004 30.663 1.00 83.38 400 VAL A O 1
ATOM 3188 N N . PRO A 1 401 ? 14.320 11.482 30.519 1.00 87.69 401 PRO A N 1
ATOM 3189 C CA . PRO A 1 401 ? 15.371 12.483 30.623 1.00 87.69 401 PRO A CA 1
ATOM 3190 C C . PRO A 1 401 ? 15.343 13.458 29.441 1.00 87.69 401 PRO A C 1
ATOM 3192 O O . PRO A 1 401 ? 15.356 13.047 28.275 1.00 87.69 401 PRO A O 1
ATOM 3195 N N . GLU A 1 402 ? 15.374 14.750 29.757 1.00 91.81 402 GLU A N 1
ATOM 3196 C CA . GLU A 1 402 ? 15.477 15.827 28.774 1.00 91.81 402 GLU A CA 1
ATOM 3197 C C . GLU A 1 402 ? 16.781 15.743 27.969 1.00 91.81 402 GLU A C 1
ATOM 3199 O O . GLU A 1 402 ? 17.872 15.563 28.533 1.00 91.81 402 GLU A O 1
ATOM 3204 N N . ILE A 1 403 ? 16.689 15.986 26.660 1.00 92.19 403 ILE A N 1
ATOM 3205 C CA . ILE A 1 403 ? 17.865 16.182 25.802 1.00 92.19 403 ILE A CA 1
ATOM 3206 C C . ILE A 1 403 ? 18.155 17.671 25.623 1.00 92.19 403 ILE A C 1
ATOM 3208 O O . ILE A 1 403 ? 19.295 18.115 25.800 1.00 92.19 403 ILE A O 1
ATOM 3212 N N . VAL A 1 404 ? 17.129 18.440 25.273 1.00 93.94 404 VAL A N 1
ATOM 3213 C CA . VAL A 1 404 ? 17.209 19.884 25.040 1.00 93.94 404 VAL A CA 1
ATOM 3214 C C . VAL A 1 404 ? 16.579 20.636 26.210 1.00 93.94 404 VAL A C 1
ATOM 3216 O O . VAL A 1 404 ? 17.161 21.616 26.670 1.00 93.94 404 VAL A O 1
ATOM 3219 N N . GLY A 1 405 ? 15.444 20.159 26.725 1.00 91.88 405 GLY A N 1
ATOM 3220 C CA . GLY A 1 405 ? 14.671 20.834 27.765 1.00 91.88 405 GLY A CA 1
ATOM 3221 C C . GLY A 1 405 ? 13.901 22.016 27.190 1.00 91.88 405 GLY A C 1
ATOM 3222 O O . GLY A 1 405 ? 12.789 21.854 26.697 1.00 91.88 405 GLY A O 1
ATOM 3223 N N . ARG A 1 406 ? 14.503 23.207 27.202 1.00 94.56 406 ARG A N 1
ATOM 3224 C CA . ARG A 1 406 ? 13.938 24.422 26.600 1.00 94.56 406 ARG A CA 1
ATOM 3225 C C . ARG A 1 406 ? 14.984 25.126 25.743 1.00 94.56 406 ARG A C 1
ATOM 3227 O O . ARG A 1 406 ? 16.113 25.324 26.184 1.00 94.56 406 ARG A O 1
ATOM 3234 N N . LEU A 1 407 ? 14.594 25.526 24.539 1.00 94.69 407 LEU A N 1
ATOM 3235 C CA . LEU A 1 407 ? 15.391 26.338 23.623 1.00 94.69 407 LEU A CA 1
ATOM 3236 C C . LEU A 1 407 ? 14.659 27.656 23.355 1.00 94.69 407 LEU A C 1
ATOM 3238 O O . LEU A 1 407 ? 13.449 27.656 23.136 1.00 94.69 407 LEU A O 1
ATOM 3242 N N . GLU A 1 408 ? 15.388 28.768 23.373 1.00 95.19 408 GLU A N 1
ATOM 3243 C CA . GLU A 1 408 ? 14.845 30.100 23.108 1.00 95.19 408 GLU A CA 1
ATOM 3244 C C . GLU A 1 408 ? 15.825 30.890 22.233 1.00 95.19 408 GLU A C 1
ATOM 3246 O O . GLU A 1 408 ? 16.981 31.074 22.613 1.00 95.19 408 GLU A O 1
ATOM 3251 N N . GLU A 1 409 ? 15.380 31.312 21.048 1.00 92.88 409 GLU A N 1
ATOM 3252 C CA . GLU A 1 409 ? 16.188 32.049 20.064 1.00 92.88 409 GLU A CA 1
ATOM 3253 C C . GLU A 1 409 ? 15.315 33.097 19.363 1.00 92.88 409 GLU A C 1
ATOM 3255 O O . GLU A 1 409 ? 14.263 32.767 18.819 1.00 92.88 409 GLU A O 1
ATOM 3260 N N . ASP A 1 410 ? 15.738 34.365 19.356 1.00 88.88 410 ASP A N 1
ATOM 3261 C CA . ASP A 1 410 ? 15.068 35.464 18.637 1.00 88.88 410 ASP A CA 1
ATOM 3262 C C . ASP A 1 410 ? 13.546 35.568 18.885 1.00 88.88 410 ASP A C 1
ATOM 3264 O O . ASP A 1 410 ? 12.757 35.793 17.963 1.00 88.88 410 ASP A O 1
ATOM 3268 N N . GLY A 1 411 ? 13.111 35.364 20.135 1.00 88.25 411 GLY A N 1
ATOM 3269 C CA . GLY A 1 411 ? 11.691 35.391 20.517 1.00 88.25 411 GLY A CA 1
ATOM 3270 C C . GLY A 1 411 ? 10.882 34.163 20.078 1.00 88.25 411 GLY A C 1
ATOM 3271 O O . GLY A 1 411 ? 9.654 34.185 20.150 1.00 88.25 411 GLY A O 1
ATOM 3272 N N . LYS A 1 412 ? 11.549 33.101 19.615 1.00 94.75 412 LYS A N 1
ATOM 3273 C CA . LYS A 1 412 ? 10.975 31.778 19.342 1.00 94.75 412 LYS A CA 1
ATOM 3274 C C . LYS A 1 412 ? 11.309 30.852 20.499 1.00 94.75 412 LYS A C 1
ATOM 3276 O O . LYS A 1 412 ? 12.436 30.875 20.993 1.00 94.75 412 LYS A O 1
ATOM 3281 N N . THR A 1 413 ? 10.369 30.009 20.899 1.00 96.31 413 THR A N 1
ATOM 3282 C CA . THR A 1 413 ? 10.569 29.036 21.975 1.00 96.31 413 THR A CA 1
ATOM 3283 C C . THR A 1 413 ? 10.323 27.620 21.467 1.00 96.31 413 THR A C 1
ATOM 3285 O O . THR A 1 413 ? 9.526 27.383 20.555 1.00 96.31 413 THR A O 1
ATOM 3288 N N . ALA A 1 414 ? 11.046 26.666 22.044 1.00 96.62 414 ALA A N 1
ATOM 3289 C CA . ALA A 1 414 ? 10.797 25.244 21.892 1.00 96.62 414 ALA A CA 1
ATOM 3290 C C . ALA A 1 414 ? 10.924 24.569 23.259 1.00 96.62 414 ALA A C 1
ATOM 3292 O O . ALA A 1 414 ? 11.971 24.652 23.901 1.00 96.62 414 ALA A O 1
ATOM 3293 N N . GLN A 1 415 ? 9.864 23.907 23.705 1.00 96.19 415 GLN A N 1
ATOM 3294 C CA . GLN A 1 415 ? 9.792 23.224 24.991 1.00 96.19 415 GLN A CA 1
ATOM 3295 C C . GLN A 1 415 ? 9.632 21.723 24.761 1.00 96.19 415 GLN A C 1
ATOM 3297 O O . GLN A 1 415 ? 8.648 21.284 24.169 1.00 96.19 415 GLN A O 1
ATOM 3302 N N . GLU A 1 416 ? 10.592 20.933 25.235 1.00 95.31 416 GLU A N 1
ATOM 3303 C CA . GLU A 1 416 ? 10.537 19.472 25.209 1.00 95.31 416 GLU A CA 1
ATOM 3304 C C . GLU A 1 416 ? 9.411 18.985 26.133 1.00 95.31 416 GLU A C 1
ATOM 3306 O O . GLU A 1 416 ? 9.272 19.455 27.267 1.00 95.31 416 GLU A O 1
ATOM 3311 N N . LEU A 1 417 ? 8.602 18.045 25.642 1.00 92.06 417 LEU A N 1
ATOM 3312 C CA . LEU A 1 417 ? 7.471 17.444 26.350 1.00 92.06 417 LEU A CA 1
ATOM 3313 C C . LEU A 1 417 ? 7.892 16.076 26.894 1.00 92.06 417 LEU A C 1
ATOM 3315 O O . LEU A 1 417 ? 7.613 15.028 26.309 1.00 92.06 417 LEU A O 1
ATOM 3319 N N . PHE A 1 418 ? 8.627 16.102 28.000 1.00 87.12 418 PHE A N 1
ATOM 3320 C CA . PHE A 1 418 ? 9.287 14.930 28.583 1.00 87.12 418 PHE A CA 1
ATOM 3321 C C . PHE A 1 418 ? 8.505 14.284 29.737 1.00 87.12 418 PHE A C 1
ATOM 3323 O O . PHE A 1 418 ? 8.944 13.276 30.287 1.00 87.12 418 PHE A O 1
ATOM 3330 N N . THR A 1 419 ? 7.334 14.829 30.076 1.00 84.25 419 THR A N 1
ATOM 3331 C CA . THR A 1 419 ? 6.412 14.239 31.052 1.00 84.25 419 THR A CA 1
ATOM 3332 C C . THR A 1 419 ? 5.059 13.952 30.397 1.00 84.25 419 THR A C 1
ATOM 3334 O O . THR A 1 419 ? 4.646 14.673 29.475 1.00 84.25 419 THR A O 1
ATOM 3337 N N . PRO A 1 420 ? 4.311 12.947 30.879 1.00 76.44 420 PRO A N 1
ATOM 3338 C CA . PRO A 1 420 ? 2.978 12.668 30.364 1.00 76.44 420 PRO A CA 1
ATOM 3339 C C . PRO A 1 420 ? 2.019 13.854 30.546 1.00 76.44 420 PRO A C 1
ATOM 3341 O O . PRO A 1 420 ? 1.153 14.085 29.704 1.00 76.44 420 PRO A O 1
ATOM 3344 N N . ALA A 1 421 ? 2.176 14.622 31.630 1.00 78.88 421 ALA A N 1
ATOM 3345 C CA . ALA A 1 421 ? 1.347 15.787 31.927 1.00 78.88 421 ALA A CA 1
ATOM 3346 C C . ALA A 1 421 ? 1.584 16.937 30.935 1.00 78.88 421 ALA A C 1
ATOM 3348 O O . ALA A 1 421 ? 0.621 17.541 30.461 1.00 78.88 421 ALA A O 1
ATOM 3349 N N . LEU A 1 422 ? 2.847 17.212 30.580 1.00 85.56 422 LEU A N 1
ATOM 3350 C CA . LEU A 1 422 ? 3.187 18.195 29.545 1.00 85.56 422 LEU A CA 1
ATOM 3351 C C . LEU A 1 422 ? 2.605 17.785 28.193 1.00 85.56 422 LEU A C 1
ATOM 3353 O O . LEU A 1 422 ? 2.012 18.604 27.494 1.00 85.56 422 LEU A O 1
ATOM 3357 N N . LEU A 1 423 ? 2.719 16.501 27.853 1.00 84.94 423 LEU A N 1
ATOM 3358 C CA . LEU A 1 423 ? 2.194 15.976 26.602 1.00 84.94 423 LEU A CA 1
ATOM 3359 C C . LEU A 1 423 ? 0.661 16.043 26.541 1.00 84.94 423 LEU A C 1
ATOM 3361 O O . LEU A 1 423 ? 0.086 16.427 25.522 1.00 84.94 423 LEU A O 1
ATOM 3365 N N . GLN A 1 424 ? -0.008 15.707 27.645 1.00 77.56 424 GLN A N 1
ATOM 3366 C CA . GLN A 1 424 ? -1.450 15.865 27.776 1.00 77.56 424 GLN A CA 1
ATOM 3367 C C . GLN A 1 424 ? -1.856 17.325 27.576 1.00 77.56 424 GLN A C 1
ATOM 3369 O O . GLN A 1 424 ? -2.713 17.579 26.731 1.00 77.56 424 GLN A O 1
ATOM 3374 N N . MET A 1 425 ? -1.229 18.256 28.307 1.00 83.06 425 MET A N 1
ATOM 3375 C CA . MET A 1 425 ? -1.496 19.697 28.230 1.00 83.06 425 MET A CA 1
ATOM 3376 C C . MET A 1 425 ? -1.325 20.233 26.808 1.00 83.06 425 MET A C 1
ATOM 3378 O O . MET A 1 425 ? -2.157 21.015 26.340 1.00 83.06 425 MET A O 1
ATOM 3382 N N . GLU A 1 426 ? -0.291 19.768 26.105 1.00 88.75 426 GLU A N 1
ATOM 3383 C CA . GLU A 1 426 ? -0.081 20.091 24.698 1.00 88.75 426 GLU A CA 1
ATOM 3384 C C . GLU A 1 426 ? -1.256 19.612 23.849 1.00 88.75 426 GLU A C 1
ATOM 3386 O O . GLU A 1 426 ? -1.861 20.402 23.128 1.00 88.75 426 GLU A O 1
ATOM 3391 N N . GLY A 1 427 ? -1.660 18.347 24.003 1.00 84.31 427 GLY A N 1
ATOM 3392 C CA . GLY A 1 427 ? -2.843 17.806 23.339 1.00 84.31 427 GLY A CA 1
ATOM 3393 C C . GLY A 1 427 ? -4.088 18.668 23.564 1.00 84.31 427 GLY A C 1
ATOM 3394 O O . GLY A 1 427 ? -4.796 18.969 22.601 1.00 84.31 427 GLY A O 1
ATOM 3395 N N . MET A 1 428 ? -4.319 19.138 24.799 1.00 78.19 428 MET A N 1
ATOM 3396 C CA . MET A 1 428 ? -5.459 20.011 25.126 1.00 78.19 428 MET A CA 1
ATOM 3397 C C . MET A 1 428 ? -5.364 21.376 24.456 1.00 78.19 428 MET A C 1
ATOM 3399 O O . MET A 1 428 ? -6.329 21.838 23.842 1.00 78.19 428 MET A O 1
ATOM 3403 N N . THR A 1 429 ? -4.199 22.010 24.572 1.00 83.81 429 THR A N 1
ATOM 3404 C CA . THR A 1 429 ? -3.942 23.367 24.084 1.00 83.81 429 THR A CA 1
ATOM 3405 C C . THR A 1 429 ? -4.007 23.413 22.564 1.00 83.81 429 THR A C 1
ATOM 3407 O O . THR A 1 429 ? -4.691 24.256 21.983 1.00 83.81 429 THR A O 1
ATOM 3410 N N . MET A 1 430 ? -3.362 22.445 21.921 1.00 85.81 430 MET A N 1
ATOM 3411 C CA . MET A 1 430 ? -3.283 22.321 20.473 1.00 85.81 430 MET A CA 1
ATOM 3412 C C . MET A 1 430 ? -4.505 21.616 19.880 1.00 85.81 430 MET A C 1
ATOM 3414 O O . MET A 1 430 ? -4.706 21.658 18.673 1.00 85.81 430 MET A O 1
ATOM 3418 N N . ARG A 1 431 ? -5.367 20.994 20.692 1.00 77.38 431 ARG A N 1
ATOM 3419 C CA . ARG A 1 431 ? -6.547 20.228 20.249 1.00 77.38 431 ARG A CA 1
ATOM 3420 C C . ARG A 1 431 ? -6.212 19.174 19.189 1.00 77.38 431 ARG A C 1
ATOM 3422 O O . ARG A 1 431 ? -6.899 19.056 18.175 1.00 77.38 431 ARG A O 1
ATOM 3429 N N . HIS A 1 432 ? -5.152 18.406 19.416 1.00 78.44 432 HIS A N 1
ATOM 3430 C CA . HIS A 1 432 ? -4.736 17.330 18.518 1.00 78.44 432 HIS A CA 1
ATOM 3431 C C . HIS A 1 432 ? -4.139 16.137 19.272 1.00 78.44 432 HIS A C 1
ATOM 3433 O O . HIS A 1 432 ? -3.785 16.255 20.438 1.00 78.44 432 HIS A O 1
ATOM 3439 N N . CYS A 1 433 ? -4.055 14.976 18.625 1.00 74.25 433 CYS A N 1
ATOM 3440 C CA . CYS A 1 433 ? -3.871 13.650 19.230 1.00 74.25 433 CYS A CA 1
ATOM 3441 C C . CYS A 1 433 ? -2.590 13.417 20.058 1.00 74.25 433 CYS A C 1
ATOM 3443 O O . CYS A 1 433 ? -2.499 12.375 20.711 1.00 74.25 433 CYS A O 1
ATOM 3445 N N . VAL A 1 434 ? -1.648 14.365 20.102 1.00 77.81 434 VAL A N 1
ATOM 3446 C CA . VAL A 1 434 ? -0.342 14.188 20.754 1.00 77.81 434 VAL A CA 1
ATOM 3447 C C . VAL A 1 434 ? -0.439 13.876 22.247 1.00 77.81 434 VAL A C 1
ATOM 3449 O O . VAL A 1 434 ? 0.382 13.135 22.767 1.00 77.81 434 VAL A O 1
ATOM 3452 N N . GLY A 1 435 ? -1.486 14.351 22.930 1.00 67.19 435 GLY A N 1
ATOM 3453 C CA . GLY A 1 435 ? -1.720 14.068 24.352 1.00 67.19 435 GLY A CA 1
ATOM 3454 C C . GLY A 1 435 ? -2.199 12.646 24.660 1.00 67.19 435 GLY A C 1
ATOM 3455 O O . GLY A 1 435 ? -2.652 12.382 25.769 1.00 67.19 435 GLY A O 1
ATOM 3456 N N . GLY A 1 436 ? -2.198 11.743 23.676 1.00 66.44 436 GLY A N 1
ATOM 3457 C CA . GLY A 1 436 ? -2.590 10.346 23.839 1.00 66.44 436 GLY A CA 1
ATOM 3458 C C . GLY A 1 436 ? -1.448 9.434 24.298 1.00 66.44 436 GLY A C 1
ATOM 3459 O O . GLY A 1 436 ? -0.271 9.677 24.036 1.00 66.44 436 GLY A O 1
ATOM 3460 N N . LEU A 1 437 ? -1.815 8.301 24.903 1.00 64.56 437 LEU A N 1
ATOM 3461 C CA . LEU A 1 437 ? -0.871 7.287 25.393 1.00 64.56 437 LEU A CA 1
ATOM 3462 C C . LEU A 1 437 ? 0.047 6.702 24.304 1.00 64.56 437 LEU A C 1
ATOM 3464 O O . LEU A 1 437 ? 1.158 6.293 24.620 1.00 64.56 437 LEU A O 1
ATOM 3468 N N . ASN A 1 438 ? -0.375 6.687 23.034 1.00 69.38 438 ASN A N 1
ATOM 3469 C CA . ASN A 1 438 ? 0.463 6.216 21.921 1.00 69.38 438 ASN A CA 1
ATOM 3470 C C . ASN A 1 438 ? 1.689 7.115 21.697 1.00 69.38 438 ASN A C 1
ATOM 3472 O O . ASN A 1 438 ? 2.791 6.611 21.498 1.00 69.38 438 ASN A O 1
ATOM 3476 N N . TYR A 1 439 ? 1.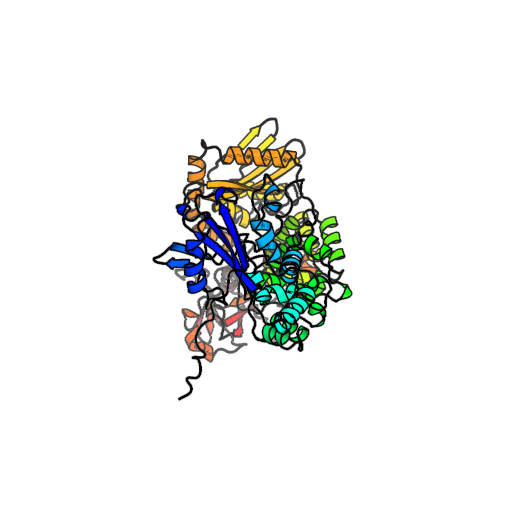510 8.437 21.753 1.00 77.25 439 TYR A N 1
ATOM 3477 C CA . TYR A 1 439 ? 2.615 9.387 21.614 1.00 77.25 439 TYR A CA 1
ATOM 3478 C C . TYR A 1 439 ? 3.516 9.354 22.841 1.00 77.25 439 TYR A C 1
ATOM 3480 O O . TYR A 1 439 ? 4.733 9.359 22.693 1.00 77.25 439 TYR A O 1
ATOM 3488 N N . TRP A 1 440 ? 2.939 9.210 24.038 1.00 79.19 440 TRP A N 1
ATOM 3489 C CA . TRP A 1 440 ? 3.736 8.983 25.241 1.00 79.19 440 TRP A CA 1
ATOM 3490 C C . TRP A 1 440 ? 4.578 7.706 25.133 1.00 79.19 440 TRP A C 1
ATOM 3492 O O . TRP A 1 440 ? 5.771 7.720 25.421 1.00 79.19 440 TRP A O 1
ATOM 3502 N N . GLN A 1 441 ? 3.992 6.612 24.641 1.00 73.62 441 GLN A N 1
ATOM 3503 C CA . GLN A 1 441 ? 4.729 5.377 24.393 1.00 73.62 441 GLN A CA 1
ATOM 3504 C C . GLN A 1 441 ? 5.861 5.599 23.384 1.00 73.62 441 GLN A C 1
ATOM 3506 O O . GLN A 1 441 ? 6.971 5.134 23.625 1.00 73.62 441 GLN A O 1
ATOM 3511 N N . ALA A 1 442 ? 5.616 6.329 22.294 1.00 78.94 442 ALA A N 1
ATOM 3512 C CA . ALA A 1 442 ? 6.663 6.668 21.338 1.00 78.94 442 ALA A CA 1
ATOM 3513 C C . ALA A 1 442 ? 7.791 7.482 21.997 1.00 78.94 442 ALA A C 1
ATOM 3515 O O . ALA A 1 442 ? 8.962 7.193 21.756 1.00 78.94 442 ALA A O 1
ATOM 3516 N N . THR A 1 443 ? 7.460 8.444 22.867 1.00 84.62 443 THR A N 1
ATOM 3517 C CA . THR A 1 443 ? 8.438 9.225 23.643 1.00 84.62 443 THR A CA 1
ATOM 3518 C C . THR A 1 443 ? 9.305 8.327 24.522 1.00 84.62 443 THR A C 1
ATOM 3520 O O . THR A 1 443 ? 10.532 8.424 24.505 1.00 84.62 443 THR A O 1
ATOM 3523 N N . VAL A 1 444 ? 8.676 7.388 25.226 1.00 77.62 444 VAL A N 1
ATOM 3524 C CA . VAL A 1 444 ? 9.358 6.389 26.055 1.00 77.62 444 VAL A CA 1
ATOM 3525 C C . VAL A 1 444 ? 10.207 5.416 25.212 1.00 77.62 444 VAL A C 1
ATOM 3527 O O . VAL A 1 444 ? 11.267 4.971 25.649 1.00 77.62 444 VAL A O 1
ATOM 3530 N N . GLU A 1 445 ? 9.788 5.108 23.983 1.00 76.38 445 GLU A N 1
ATOM 3531 C CA . GLU A 1 445 ? 10.561 4.323 23.006 1.00 76.38 445 GLU A CA 1
ATOM 3532 C C . GLU A 1 445 ? 11.706 5.119 22.354 1.00 76.38 445 GLU A C 1
ATOM 3534 O O . GLU A 1 445 ? 12.477 4.566 21.565 1.00 76.38 445 GLU A O 1
ATOM 3539 N N . GLY A 1 446 ? 11.853 6.393 22.721 1.00 83.56 446 GLY A N 1
ATOM 3540 C CA . GLY A 1 446 ? 12.965 7.245 22.339 1.00 83.56 446 GLY A CA 1
ATOM 3541 C C . GLY A 1 446 ? 12.588 8.407 21.430 1.00 83.56 446 GLY A C 1
ATOM 3542 O O . GLY A 1 446 ? 13.474 9.192 21.134 1.00 83.56 446 GLY A O 1
ATOM 3543 N N . ALA A 1 447 ? 11.334 8.566 20.998 1.00 89.88 447 ALA A N 1
ATOM 3544 C CA . ALA A 1 447 ? 10.901 9.737 20.229 1.00 89.88 447 ALA A CA 1
ATOM 3545 C C . ALA A 1 447 ? 10.937 11.025 21.065 1.00 89.88 447 ALA A C 1
ATOM 3547 O O . ALA A 1 447 ? 10.944 10.985 22.296 1.00 89.88 447 ALA A O 1
ATOM 3548 N N . ARG A 1 448 ? 10.972 12.186 20.410 1.00 93.19 448 ARG A N 1
ATOM 3549 C CA . ARG A 1 448 ? 10.907 13.485 21.090 1.00 93.19 448 ARG A CA 1
ATOM 3550 C C . ARG A 1 448 ? 9.832 14.375 20.540 1.00 93.19 448 ARG A C 1
ATOM 3552 O O . ARG A 1 448 ? 9.617 14.425 19.337 1.00 93.19 448 ARG A O 1
ATOM 3559 N N . ILE A 1 449 ? 9.168 15.073 21.451 1.00 94.62 449 ILE A N 1
ATOM 3560 C CA . ILE A 1 449 ? 8.023 15.915 21.143 1.00 94.62 449 ILE A CA 1
ATOM 3561 C C . ILE A 1 449 ? 8.291 17.287 21.735 1.00 94.62 449 ILE A C 1
ATOM 3563 O O . ILE A 1 449 ? 8.712 17.381 22.887 1.00 94.62 449 ILE A O 1
ATOM 3567 N N . PHE A 1 450 ? 8.075 18.329 20.944 1.00 96.69 450 PHE A N 1
ATOM 3568 C CA . PHE A 1 450 ? 8.292 19.709 21.347 1.00 96.69 450 PHE A CA 1
ATOM 3569 C C . PHE A 1 450 ? 7.042 20.539 21.099 1.00 96.69 450 PHE A C 1
ATOM 3571 O O . PHE A 1 450 ? 6.457 20.452 20.020 1.00 96.69 450 PHE A O 1
ATOM 3578 N N . HIS A 1 451 ? 6.693 21.380 22.067 1.00 96.44 451 HIS A N 1
ATOM 3579 C CA . HIS A 1 451 ? 5.845 22.542 21.839 1.00 96.44 451 HIS A CA 1
ATOM 3580 C C . HIS A 1 451 ? 6.703 23.677 21.282 1.00 96.44 451 HIS A C 1
ATOM 3582 O O . HIS A 1 451 ? 7.739 24.000 21.862 1.00 96.44 451 HIS A O 1
ATOM 3588 N N . LEU A 1 452 ? 6.288 24.273 20.172 1.00 97.00 452 LEU A N 1
ATOM 3589 C CA . LEU A 1 452 ? 6.963 25.378 19.506 1.00 97.00 452 LEU A CA 1
ATOM 3590 C C . LEU A 1 452 ? 6.064 26.614 19.524 1.00 97.00 452 LEU A C 1
ATOM 3592 O O . LEU A 1 452 ? 4.906 26.535 19.109 1.00 97.00 452 LEU A O 1
ATOM 3596 N N . GLU A 1 453 ? 6.613 27.765 19.907 1.00 95.56 453 GLU A N 1
ATOM 3597 C CA . GLU A 1 453 ? 5.947 29.060 19.738 1.00 95.56 453 GLU A CA 1
ATOM 3598 C C . GLU A 1 453 ? 6.837 30.034 18.971 1.00 95.56 453 GLU A C 1
ATOM 3600 O O . GLU A 1 453 ? 8.050 30.124 19.183 1.00 95.56 453 GLU A O 1
ATOM 3605 N N . ARG A 1 454 ? 6.213 30.800 18.077 1.00 93.19 454 ARG A N 1
ATOM 3606 C CA . ARG A 1 454 ? 6.842 31.923 17.386 1.00 93.19 454 ARG A CA 1
ATOM 3607 C C . ARG A 1 454 ? 5.777 32.944 17.021 1.00 93.19 454 ARG A C 1
ATOM 3609 O O . ARG A 1 454 ? 4.870 32.624 16.259 1.00 93.19 454 ARG A O 1
ATOM 3616 N N . ALA A 1 455 ? 5.967 34.196 17.439 1.00 86.12 455 ALA A N 1
ATOM 3617 C CA . ALA A 1 455 ? 4.992 35.263 17.201 1.00 86.12 455 ALA A CA 1
ATOM 3618 C C . ALA A 1 455 ? 3.574 34.797 17.606 1.00 86.12 455 ALA A C 1
ATOM 3620 O O . ALA A 1 455 ? 3.394 34.363 18.739 1.00 86.12 455 ALA A O 1
ATOM 3621 N N . ASP A 1 456 ? 2.609 34.821 16.682 1.00 83.69 456 ASP A N 1
ATOM 3622 C CA . ASP A 1 456 ? 1.229 34.362 16.911 1.00 83.69 456 ASP A CA 1
ATOM 3623 C C . ASP A 1 456 ? 0.979 32.907 16.458 1.00 83.69 456 ASP A C 1
ATOM 3625 O O . ASP A 1 456 ? -0.166 32.463 16.362 1.00 83.69 456 ASP A O 1
ATOM 3629 N N . GLU A 1 457 ? 2.033 32.151 16.141 1.00 93.00 457 GLU A N 1
ATOM 3630 C CA . GLU A 1 457 ? 1.947 30.778 15.646 1.00 93.00 457 GLU A CA 1
ATOM 3631 C C . GLU A 1 457 ? 2.452 29.767 16.681 1.00 93.00 457 GLU A C 1
ATOM 3633 O O . GLU A 1 457 ? 3.465 29.974 17.355 1.00 93.00 457 GLU A O 1
ATOM 3638 N N . ARG A 1 458 ? 1.746 28.635 16.772 1.00 94.31 458 ARG A N 1
ATOM 3639 C CA . ARG A 1 458 ? 2.080 27.510 17.649 1.00 94.31 458 ARG A CA 1
ATOM 3640 C C . ARG A 1 458 ? 2.095 26.217 16.862 1.00 94.31 458 ARG A C 1
ATOM 3642 O O . ARG A 1 458 ? 1.249 26.025 15.987 1.00 94.31 458 ARG A O 1
ATOM 3649 N N . ALA A 1 459 ? 3.006 25.321 17.207 1.00 95.25 459 ALA A N 1
ATOM 3650 C CA . ALA A 1 459 ? 3.080 24.004 16.599 1.00 95.25 459 ALA A CA 1
ATOM 3651 C C . ALA A 1 459 ? 3.619 22.959 17.571 1.00 95.25 459 ALA A C 1
ATOM 3653 O O . ALA A 1 459 ? 4.349 23.273 18.502 1.00 95.25 459 ALA A O 1
ATOM 3654 N N . THR A 1 460 ? 3.310 21.702 17.297 1.00 96.00 460 THR A N 1
ATOM 3655 C CA . THR A 1 460 ? 3.886 20.549 17.973 1.00 96.00 460 THR A CA 1
ATOM 3656 C C . THR A 1 460 ? 4.755 19.790 16.984 1.00 96.00 460 THR A C 1
ATOM 3658 O O . THR A 1 460 ? 4.276 19.361 15.928 1.00 96.00 460 THR A O 1
ATOM 3661 N N . ALA A 1 461 ? 6.029 19.621 17.318 1.00 95.31 461 ALA A N 1
ATOM 3662 C CA . ALA A 1 461 ? 7.003 18.904 16.507 1.00 95.31 461 ALA A CA 1
ATOM 3663 C C . ALA A 1 461 ? 7.285 17.523 17.105 1.00 95.31 461 ALA A C 1
ATOM 3665 O O . ALA A 1 461 ? 7.536 17.402 18.300 1.00 95.31 461 ALA A O 1
ATOM 3666 N N . PHE A 1 462 ? 7.253 16.486 16.273 1.00 93.12 462 PHE A N 1
ATOM 3667 C CA . PHE A 1 462 ? 7.520 15.096 16.629 1.00 93.12 462 PHE A CA 1
ATOM 3668 C C . PHE A 1 462 ? 8.758 14.610 15.866 1.00 93.12 462 PHE A C 1
ATOM 3670 O O . PHE A 1 462 ? 8.800 14.659 14.634 1.00 93.12 462 PHE A O 1
ATOM 3677 N N . TYR A 1 463 ? 9.759 14.135 16.602 1.00 93.75 463 TYR A N 1
ATOM 3678 C CA . TYR A 1 463 ? 11.045 13.676 16.091 1.00 93.75 463 TYR A CA 1
ATOM 3679 C C . TYR A 1 463 ? 11.265 12.208 16.428 1.00 93.75 463 TYR A C 1
ATOM 3681 O O . TYR A 1 463 ? 11.131 11.801 17.586 1.00 93.75 463 TYR A O 1
ATOM 3689 N N . GLN A 1 464 ? 11.669 11.418 15.439 1.00 90.38 464 GLN A N 1
ATOM 3690 C CA . GLN A 1 464 ? 11.894 9.988 15.612 1.00 90.38 464 GLN A CA 1
ATOM 3691 C C . GLN A 1 464 ? 13.394 9.661 15.607 1.00 90.38 464 GLN A C 1
ATOM 3693 O O . GLN A 1 464 ? 14.122 10.177 14.756 1.00 90.38 464 GLN A O 1
ATOM 3698 N N . PRO A 1 465 ? 13.884 8.815 16.535 1.00 88.88 465 PRO A N 1
ATOM 3699 C CA . PRO A 1 465 ? 15.279 8.406 16.550 1.00 88.88 465 PRO A CA 1
ATOM 3700 C C . PRO A 1 465 ? 15.572 7.411 15.424 1.00 88.88 465 PRO A C 1
ATOM 3702 O O . PRO A 1 465 ? 14.912 6.381 15.277 1.00 88.88 465 PRO A O 1
ATOM 3705 N N . ARG A 1 466 ? 16.642 7.677 14.682 1.00 85.44 466 ARG A N 1
ATOM 3706 C CA . ARG A 1 466 ? 17.291 6.763 13.748 1.00 85.44 466 ARG A CA 1
ATOM 3707 C C . ARG A 1 466 ? 18.612 6.305 14.357 1.00 85.44 466 ARG A C 1
ATOM 3709 O O . ARG A 1 466 ? 19.533 7.105 14.523 1.00 85.44 466 ARG A O 1
ATOM 3716 N N . ALA A 1 467 ? 18.690 5.022 14.708 1.00 76.81 467 ALA A N 1
ATOM 3717 C CA . ALA A 1 467 ? 19.863 4.440 15.356 1.00 76.81 467 ALA A CA 1
ATOM 3718 C C . ALA A 1 467 ? 21.132 4.626 14.505 1.00 76.81 467 ALA A C 1
ATOM 3720 O O . ALA A 1 467 ? 21.115 4.394 13.295 1.00 76.81 467 ALA A O 1
ATOM 3721 N N . LEU A 1 468 ? 22.230 5.035 15.148 1.00 65.12 468 LEU A N 1
ATOM 3722 C CA . LEU A 1 468 ? 23.537 5.197 14.499 1.00 65.12 468 LEU A CA 1
ATOM 3723 C C . LEU A 1 468 ? 24.381 3.914 14.512 1.00 65.12 468 LEU A C 1
ATOM 3725 O O . LEU A 1 468 ? 25.277 3.767 13.683 1.00 65.12 468 LEU A O 1
ATOM 3729 N N . SER A 1 469 ? 24.098 2.983 15.426 1.00 59.09 469 SER A N 1
ATOM 3730 C CA . SER A 1 469 ? 24.791 1.698 15.548 1.00 59.09 469 SER A CA 1
ATOM 3731 C C . SER A 1 469 ? 23.801 0.535 15.619 1.00 59.09 469 SER A C 1
ATOM 3733 O O . SER A 1 469 ? 22.638 0.711 15.985 1.00 59.09 469 SER A O 1
ATOM 3735 N N . ALA A 1 470 ? 24.273 -0.672 15.292 1.00 51.44 470 ALA A N 1
ATOM 3736 C CA . ALA A 1 470 ? 23.486 -1.904 15.403 1.00 51.44 470 ALA A CA 1
ATOM 3737 C C . ALA A 1 470 ? 23.062 -2.218 16.854 1.00 51.44 470 ALA A C 1
ATOM 3739 O O . ALA A 1 470 ? 22.070 -2.910 17.066 1.00 51.44 470 ALA A O 1
ATOM 3740 N N . GLU A 1 471 ? 23.793 -1.681 17.834 1.00 58.91 471 GLU A N 1
ATOM 3741 C CA . GLU A 1 471 ? 23.537 -1.816 19.274 1.00 58.91 471 GLU A CA 1
ATOM 3742 C C . GLU A 1 471 ? 22.508 -0.790 19.790 1.00 58.91 471 GLU A C 1
ATOM 3744 O O . GLU A 1 471 ? 21.931 -0.981 20.857 1.00 58.91 471 GLU A O 1
ATOM 3749 N N . GLY A 1 472 ? 22.220 0.271 19.020 1.00 60.56 472 GLY A N 1
ATOM 3750 C CA . GLY A 1 472 ? 21.155 1.235 19.320 1.00 60.56 472 GLY A CA 1
ATOM 3751 C C . GLY A 1 472 ? 21.441 2.193 20.482 1.00 60.56 472 GLY A C 1
ATOM 3752 O O . GLY A 1 472 ? 20.500 2.734 21.057 1.00 60.56 472 GLY A O 1
ATOM 3753 N N . GLU A 1 473 ? 22.711 2.405 20.840 1.00 69.38 473 GLU A N 1
ATOM 3754 C CA . GLU A 1 473 ? 23.091 3.209 22.013 1.00 69.38 473 GLU A CA 1
ATOM 3755 C C . GLU A 1 473 ? 22.975 4.728 21.802 1.00 69.38 473 GLU A C 1
ATOM 3757 O O . GLU A 1 473 ? 22.793 5.456 22.773 1.00 69.38 473 GLU A O 1
ATOM 3762 N N . ASP A 1 474 ? 23.056 5.210 20.557 1.00 81.81 474 ASP A N 1
ATOM 3763 C CA . ASP A 1 474 ? 22.877 6.617 20.163 1.00 81.81 474 ASP A CA 1
ATOM 3764 C C . ASP A 1 474 ? 22.025 6.708 18.885 1.00 81.81 474 ASP A C 1
ATOM 3766 O O . ASP A 1 474 ? 21.940 5.757 18.095 1.00 81.81 474 ASP A O 1
ATOM 3770 N N . ALA A 1 475 ? 21.401 7.864 18.668 1.00 84.81 475 ALA A N 1
ATOM 3771 C CA . ALA A 1 475 ? 20.503 8.101 17.547 1.00 84.81 475 ALA A CA 1
ATOM 3772 C C . ALA A 1 475 ? 20.614 9.528 17.002 1.00 84.81 475 ALA A C 1
ATOM 3774 O O . ALA A 1 475 ? 20.881 10.476 17.739 1.00 84.81 475 ALA A O 1
ATOM 3775 N N . VAL A 1 476 ? 20.339 9.665 15.705 1.00 89.50 476 VAL A N 1
ATOM 3776 C CA . VAL A 1 476 ? 20.026 10.951 15.071 1.00 89.50 476 VAL A CA 1
ATOM 3777 C C . VAL A 1 476 ? 18.518 11.067 14.983 1.00 89.50 476 VAL A C 1
ATOM 3779 O O . VAL A 1 476 ? 17.847 10.132 14.562 1.00 89.50 476 VAL A O 1
ATOM 3782 N N . TYR A 1 477 ? 17.990 12.209 15.370 1.00 91.88 477 TYR A N 1
ATOM 3783 C CA . TYR A 1 477 ? 16.575 12.509 15.347 1.00 91.88 477 TYR A CA 1
ATOM 3784 C C . TYR A 1 477 ? 16.185 13.180 14.038 1.00 91.88 477 TYR A C 1
ATOM 3786 O O . TYR A 1 477 ? 16.818 14.141 13.606 1.00 91.88 477 TYR A O 1
ATOM 3794 N N . GLU A 1 478 ? 15.118 12.690 13.428 1.00 92.00 478 GLU A N 1
ATOM 3795 C CA . GLU A 1 478 ? 14.537 13.257 12.217 1.00 92.00 478 GLU A CA 1
ATOM 3796 C C . GLU A 1 478 ? 13.157 13.821 12.540 1.00 92.00 478 GLU A C 1
ATOM 3798 O O . GLU A 1 478 ? 12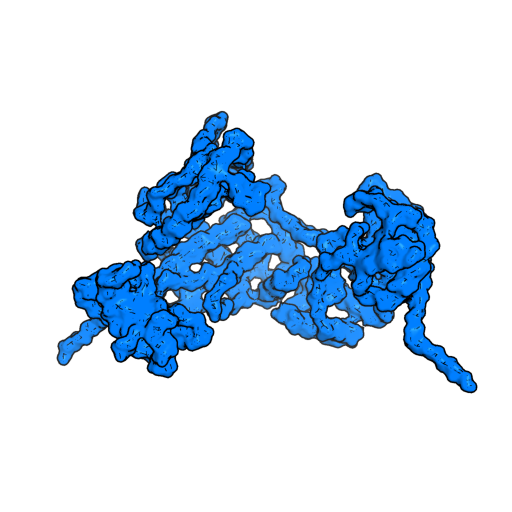.375 13.170 13.235 1.00 92.00 478 GLU A O 1
ATOM 3803 N N . LEU A 1 479 ? 12.862 15.032 12.057 1.00 91.69 479 LEU A N 1
ATOM 3804 C CA . LEU A 1 479 ? 11.522 15.606 12.152 1.00 91.69 479 LEU A CA 1
ATOM 3805 C C . LEU A 1 479 ? 10.583 14.784 11.267 1.00 91.69 479 LEU A C 1
ATOM 3807 O O . LEU A 1 479 ? 10.699 14.812 10.046 1.00 91.69 479 LEU A O 1
ATOM 3811 N N . VAL A 1 480 ? 9.643 14.074 11.883 1.00 85.06 480 VAL A N 1
ATOM 3812 C CA . VAL A 1 480 ? 8.698 13.201 11.168 1.00 85.06 480 VAL A CA 1
ATOM 3813 C C . VAL A 1 480 ? 7.296 13.800 11.089 1.00 85.06 480 VAL A C 1
ATOM 3815 O O . VAL A 1 480 ? 6.523 13.446 10.201 1.00 85.06 480 VAL A O 1
ATOM 3818 N N . GLN A 1 481 ? 6.951 14.721 11.991 1.00 86.88 481 GLN A N 1
ATOM 3819 C CA . GLN A 1 481 ? 5.661 15.402 11.975 1.00 86.88 481 GLN A CA 1
ATOM 3820 C C . GLN A 1 481 ? 5.757 16.783 12.630 1.00 86.88 481 GLN A C 1
ATOM 3822 O O . GLN A 1 481 ? 6.399 16.952 13.661 1.00 86.88 481 GLN A O 1
ATOM 3827 N N . LEU A 1 482 ? 5.071 17.760 12.039 1.00 91.12 482 LEU A N 1
ATOM 3828 C CA . LEU A 1 482 ? 4.940 19.120 12.554 1.00 91.12 482 LEU A CA 1
ATOM 3829 C C . LEU A 1 482 ? 3.504 19.591 12.326 1.00 91.12 482 LEU A C 1
ATOM 3831 O O . LEU A 1 482 ? 3.023 19.557 11.192 1.00 91.12 482 LEU A O 1
ATOM 3835 N N . ARG A 1 483 ? 2.797 19.955 13.400 1.00 88.94 483 ARG A N 1
ATOM 3836 C CA . ARG A 1 483 ? 1.358 20.262 13.339 1.00 88.94 483 ARG A CA 1
ATOM 3837 C C . ARG A 1 483 ? 0.982 21.471 14.174 1.00 88.94 483 ARG A C 1
ATOM 3839 O O . ARG A 1 483 ? 1.360 21.557 15.334 1.00 88.94 483 ARG A O 1
ATOM 3846 N N . GLY A 1 484 ? 0.182 22.356 13.593 1.00 89.75 484 GLY A N 1
ATOM 3847 C CA . GLY A 1 484 ? -0.490 23.435 14.301 1.00 89.75 484 GLY A CA 1
ATOM 3848 C C . GLY A 1 484 ? -1.767 22.964 15.009 1.00 89.75 484 GLY A C 1
ATOM 3849 O O . GLY A 1 484 ? -2.104 21.771 14.994 1.00 89.75 484 GLY A O 1
ATOM 3850 N N . PRO A 1 485 ? -2.525 23.896 15.614 1.00 88.00 485 PRO A N 1
ATOM 3851 C CA . PRO A 1 485 ? -3.743 23.565 16.339 1.00 88.00 485 PRO A CA 1
ATOM 3852 C C . PRO A 1 485 ? -4.764 22.811 15.474 1.00 88.00 485 PRO A C 1
ATOM 3854 O O . PRO A 1 485 ? -5.036 23.186 14.335 1.00 88.00 485 PRO A O 1
ATOM 3857 N N . CYS A 1 486 ? -5.384 21.766 16.023 1.00 80.19 486 CYS A N 1
ATOM 3858 C CA . CYS A 1 486 ? -6.294 20.853 15.324 1.00 80.19 486 CYS A CA 1
ATOM 3859 C C . CYS A 1 486 ? -5.658 20.158 14.102 1.00 80.19 486 CYS A C 1
ATOM 3861 O O . CYS A 1 486 ? -6.340 19.992 13.090 1.00 80.19 486 CYS A O 1
ATOM 3863 N N . ASN A 1 487 ? -4.378 19.772 14.187 1.00 80.06 487 ASN A N 1
ATOM 3864 C CA . ASN A 1 487 ? -3.602 19.161 13.094 1.00 80.06 487 ASN A CA 1
ATOM 3865 C C . ASN A 1 487 ? -3.507 20.020 11.820 1.00 80.06 487 ASN A C 1
ATOM 3867 O O . ASN A 1 487 ? -3.311 19.493 10.726 1.00 80.06 487 ASN A O 1
ATOM 3871 N N . GLN A 1 488 ? -3.640 21.340 11.945 1.00 82.94 488 GLN A N 1
ATOM 3872 C CA . GLN A 1 488 ? -3.478 22.241 10.807 1.00 82.94 488 GLN A CA 1
ATOM 3873 C C . GLN A 1 488 ? -2.026 22.266 10.318 1.00 82.94 488 GLN A C 1
ATOM 3875 O O . GLN A 1 488 ? -1.089 22.013 11.082 1.00 82.94 488 GLN A O 1
ATOM 3880 N N . ASP A 1 489 ? -1.856 22.574 9.034 1.00 83.69 489 ASP A N 1
ATOM 3881 C CA . ASP A 1 489 ? -0.543 22.859 8.462 1.00 83.69 489 ASP A CA 1
ATOM 3882 C C . ASP A 1 489 ? 0.036 24.140 9.093 1.00 83.69 489 ASP A C 1
ATOM 3884 O O . ASP A 1 489 ? -0.705 25.008 9.565 1.00 83.69 489 ASP A O 1
ATOM 3888 N N . VAL A 1 490 ? 1.364 24.231 9.124 1.00 87.38 490 VAL A N 1
ATOM 3889 C CA . VAL A 1 490 ? 2.113 25.354 9.711 1.00 87.38 490 VAL A CA 1
ATOM 3890 C C . VAL A 1 490 ? 2.791 26.180 8.618 1.00 87.38 490 VAL A C 1
ATOM 3892 O O . VAL A 1 490 ? 2.872 25.751 7.467 1.00 87.38 490 VAL A O 1
ATOM 3895 N N . SER A 1 491 ? 3.284 27.366 8.962 1.00 89.75 491 SER A N 1
ATOM 3896 C CA . SER A 1 491 ? 4.027 28.228 8.044 1.00 89.75 491 SER A CA 1
ATOM 3897 C C . SER A 1 491 ? 5.449 27.720 7.781 1.00 89.75 491 SER A C 1
ATOM 3899 O O . SER A 1 491 ? 6.073 27.112 8.651 1.00 89.75 491 SER A O 1
ATOM 3901 N N . ASP A 1 492 ? 6.019 28.072 6.623 1.00 86.75 492 ASP A N 1
ATOM 3902 C CA . ASP A 1 492 ? 7.421 27.774 6.271 1.00 86.75 492 ASP A CA 1
ATOM 3903 C C . ASP A 1 492 ? 8.413 28.268 7.341 1.00 86.75 492 ASP A C 1
ATOM 3905 O O . ASP A 1 492 ? 9.452 27.662 7.599 1.00 86.75 492 ASP A O 1
ATOM 3909 N N . ALA A 1 493 ? 8.090 29.375 8.013 1.00 89.38 493 ALA A N 1
ATOM 3910 C CA . ALA A 1 493 ? 8.927 29.922 9.072 1.00 89.38 493 ALA A CA 1
ATOM 3911 C C . ALA A 1 493 ? 8.865 29.095 10.370 1.00 89.38 493 ALA A C 1
ATOM 3913 O O . ALA A 1 493 ? 9.848 29.058 11.112 1.00 89.38 493 ALA A O 1
ATOM 3914 N N . MET A 1 494 ? 7.733 28.440 10.646 1.00 93.62 494 MET A N 1
ATOM 3915 C CA . MET A 1 494 ? 7.621 27.452 11.720 1.00 93.62 494 MET A CA 1
ATOM 3916 C C . MET A 1 494 ? 8.338 26.150 11.347 1.00 93.62 494 MET A C 1
ATOM 3918 O O . MET A 1 494 ? 8.995 25.562 12.203 1.00 93.62 494 MET A O 1
ATOM 3922 N N . GLU A 1 495 ? 8.295 25.734 10.076 1.00 90.69 495 GLU A N 1
ATOM 3923 C CA . GLU A 1 495 ? 9.091 24.592 9.601 1.00 90.69 495 GLU A CA 1
ATOM 3924 C C . GLU A 1 495 ? 10.591 24.824 9.817 1.00 90.69 495 GLU A C 1
ATOM 3926 O O . GLU A 1 495 ? 11.256 23.986 10.425 1.00 90.69 495 GLU A O 1
ATOM 3931 N N . ALA A 1 496 ? 11.109 25.991 9.420 1.00 91.00 496 ALA A N 1
ATOM 3932 C CA . ALA A 1 496 ? 12.512 26.349 9.629 1.00 91.00 496 ALA A CA 1
ATOM 3933 C C . ALA A 1 496 ? 12.898 26.363 11.121 1.00 91.00 496 ALA A C 1
ATOM 3935 O O . ALA A 1 496 ? 14.014 25.999 11.495 1.00 91.00 496 ALA A O 1
ATOM 3936 N N . TRP A 1 497 ? 11.970 26.762 11.998 1.00 96.00 497 TRP A N 1
ATOM 3937 C CA . TRP A 1 497 ? 12.192 26.700 13.441 1.00 96.00 497 TRP A CA 1
ATOM 3938 C C . TRP A 1 497 ? 12.252 25.257 13.956 1.00 96.00 497 TRP A C 1
ATOM 3940 O O . TRP A 1 497 ? 13.147 24.914 14.727 1.00 96.00 497 TRP A O 1
ATOM 3950 N N . ALA A 1 498 ? 11.366 24.381 13.484 1.00 95.44 498 ALA A N 1
ATOM 3951 C CA . ALA A 1 498 ? 11.413 22.961 13.820 1.00 95.44 498 ALA A CA 1
ATOM 3952 C C . ALA A 1 498 ? 12.699 22.281 13.306 1.00 95.44 498 ALA A C 1
ATOM 3954 O O . ALA A 1 498 ? 13.263 21.424 13.990 1.00 95.44 498 ALA A O 1
ATOM 3955 N N . GLU A 1 499 ? 13.209 22.666 12.137 1.00 94.31 499 GLU A N 1
ATOM 3956 C CA . GLU A 1 499 ? 14.496 22.172 11.629 1.00 94.31 499 GLU A CA 1
ATOM 3957 C C . GLU A 1 499 ? 15.654 22.595 12.546 1.00 94.31 499 GLU A C 1
ATOM 3959 O O . GLU A 1 499 ? 16.442 21.746 12.967 1.00 94.31 499 GLU A O 1
ATOM 3964 N N . ARG A 1 500 ? 15.681 23.862 12.977 1.00 95.50 500 ARG A N 1
ATOM 3965 C CA . ARG A 1 500 ? 16.653 24.386 13.952 1.00 95.50 500 ARG A CA 1
ATOM 3966 C C . ARG A 1 500 ? 16.610 23.645 15.297 1.00 95.50 500 ARG A C 1
ATOM 3968 O O . ARG A 1 500 ? 17.656 23.345 15.875 1.00 95.50 500 ARG A O 1
ATOM 3975 N N . VAL A 1 501 ? 15.419 23.293 15.785 1.00 96.12 501 VAL A N 1
ATOM 3976 C CA . VAL A 1 501 ? 15.256 22.443 16.982 1.00 96.12 501 VAL A CA 1
ATOM 3977 C C . VAL A 1 501 ? 15.823 21.040 16.741 1.00 96.12 501 VAL A C 1
ATOM 3979 O O . VAL A 1 501 ? 16.499 20.492 17.612 1.00 96.12 501 VAL A O 1
ATOM 3982 N N . GLY A 1 502 ? 15.617 20.476 15.546 1.00 94.88 502 GLY A N 1
ATOM 3983 C CA . GLY A 1 502 ? 16.213 19.205 15.131 1.00 94.88 502 GLY A CA 1
ATOM 3984 C C . GLY A 1 502 ? 17.745 19.242 15.115 1.00 94.88 502 GLY A C 1
ATOM 3985 O O . GLY A 1 502 ? 18.389 18.300 15.577 1.00 94.88 502 GLY A O 1
ATOM 3986 N N . GLU A 1 503 ? 18.353 20.337 14.657 1.00 94.56 503 GLU A N 1
ATOM 3987 C CA . GLU A 1 503 ? 19.805 20.543 14.739 1.00 94.56 503 GLU A CA 1
ATOM 3988 C C . GLU A 1 503 ? 20.291 20.588 16.190 1.00 94.56 503 GLU A C 1
ATOM 3990 O O . GLU A 1 503 ? 21.267 19.922 16.536 1.00 94.56 503 GLU A O 1
ATOM 3995 N N . ALA A 1 504 ? 19.593 21.324 17.061 1.00 95.12 504 ALA A N 1
ATOM 3996 C CA . ALA A 1 504 ? 19.929 21.391 18.480 1.00 95.12 504 ALA A CA 1
ATOM 3997 C C . ALA A 1 504 ? 19.832 20.011 19.150 1.00 95.12 504 ALA A C 1
ATOM 3999 O O . ALA A 1 504 ? 20.718 19.633 19.918 1.00 95.12 504 ALA A O 1
ATOM 4000 N N . LEU A 1 505 ? 18.803 19.227 18.824 1.00 93.00 505 LEU A N 1
ATOM 4001 C CA . LEU A 1 505 ? 18.609 17.860 19.314 1.00 93.00 505 LEU A CA 1
ATOM 4002 C C . LEU A 1 505 ? 19.748 16.914 18.875 1.00 93.00 505 LEU A C 1
ATOM 4004 O O . LEU A 1 505 ? 20.192 16.051 19.643 1.00 93.00 505 LEU A O 1
ATOM 4008 N N . ASN A 1 506 ? 20.260 17.115 17.660 1.00 93.94 506 ASN A N 1
ATOM 4009 C CA . ASN A 1 506 ? 21.329 16.317 17.053 1.00 93.94 506 ASN A CA 1
ATOM 4010 C C . ASN A 1 506 ? 22.749 16.822 17.323 1.00 93.94 506 ASN A C 1
ATOM 4012 O O . ASN A 1 506 ? 23.712 16.170 16.917 1.00 93.94 506 ASN A O 1
ATOM 4016 N N . ASP A 1 507 ? 22.896 17.932 18.039 1.00 93.19 507 ASP A N 1
ATOM 4017 C CA . ASP A 1 507 ? 24.187 18.500 18.416 1.00 93.19 507 ASP A CA 1
ATOM 4018 C C . ASP A 1 507 ? 25.094 17.434 19.069 1.00 93.19 507 ASP A C 1
ATOM 4020 O O . ASP A 1 507 ? 24.662 16.751 20.013 1.00 93.19 507 ASP A O 1
ATOM 4024 N N . PRO A 1 508 ? 26.342 17.253 18.594 1.00 89.50 508 PRO A N 1
ATOM 4025 C CA . PRO A 1 508 ? 27.291 16.318 19.188 1.00 89.50 508 PRO A CA 1
ATOM 4026 C C . PRO A 1 508 ? 27.484 16.510 20.699 1.00 89.50 508 PRO A C 1
ATOM 4028 O O . PRO A 1 508 ? 27.638 15.521 21.414 1.00 89.50 508 PRO A O 1
ATOM 4031 N N . ALA A 1 509 ? 27.381 17.742 21.212 1.00 93.00 509 ALA A N 1
ATOM 4032 C CA . ALA A 1 509 ? 27.514 18.036 22.640 1.00 93.00 509 ALA A CA 1
ATOM 4033 C C . ALA A 1 509 ? 26.400 17.413 23.507 1.00 93.00 509 ALA A C 1
ATOM 4035 O O . ALA A 1 509 ? 26.557 17.283 24.719 1.00 93.00 509 ALA A O 1
ATOM 4036 N N . ARG A 1 510 ? 25.272 17.005 22.906 1.00 92.81 510 ARG A N 1
ATOM 4037 C CA . ARG A 1 510 ? 24.128 16.387 23.603 1.00 92.81 510 ARG A CA 1
ATOM 4038 C C . ARG A 1 510 ? 24.106 14.860 23.508 1.00 92.81 510 ARG A C 1
ATOM 4040 O O . ARG A 1 510 ? 23.122 14.245 23.925 1.00 92.81 510 ARG A O 1
ATOM 4047 N N . GLN A 1 511 ? 25.173 14.238 22.998 1.00 89.69 511 GLN A N 1
ATOM 4048 C CA . GLN A 1 511 ? 25.263 12.786 22.829 1.00 89.69 511 GLN A CA 1
ATOM 4049 C C . GLN A 1 511 ? 24.916 12.025 24.114 1.00 89.69 511 GLN A C 1
ATOM 4051 O O . GLN A 1 511 ? 24.031 11.173 24.091 1.00 89.69 511 GLN A O 1
ATOM 4056 N N . ASP A 1 512 ? 25.526 12.366 25.250 1.00 88.31 512 ASP A N 1
ATOM 4057 C CA . ASP A 1 512 ? 25.282 11.641 26.503 1.00 88.31 512 ASP A CA 1
ATOM 4058 C C . ASP A 1 512 ? 23.822 11.718 26.967 1.00 88.31 512 ASP A C 1
ATOM 4060 O O . ASP A 1 512 ? 23.281 10.729 27.469 1.00 88.31 512 ASP A O 1
ATOM 4064 N N . ARG A 1 513 ? 23.147 12.851 26.726 1.00 90.00 513 ARG A N 1
ATOM 4065 C CA . ARG A 1 513 ? 21.718 13.022 27.034 1.00 90.00 513 ARG A CA 1
ATOM 4066 C C . ARG A 1 513 ? 20.841 12.165 26.117 1.00 90.00 513 ARG A C 1
ATOM 4068 O O . ARG A 1 513 ? 19.908 11.526 26.601 1.00 90.00 513 ARG A O 1
ATOM 4075 N N . ARG A 1 514 ? 21.173 12.064 24.820 1.00 90.94 514 ARG A N 1
ATOM 4076 C CA . ARG A 1 514 ? 20.486 11.143 23.891 1.00 90.94 514 ARG A CA 1
ATOM 4077 C C . ARG A 1 514 ? 20.618 9.693 24.346 1.00 90.94 514 ARG A C 1
ATOM 4079 O O . ARG A 1 514 ? 19.608 8.998 24.447 1.00 90.94 514 ARG A O 1
ATOM 4086 N N . ARG A 1 515 ? 21.837 9.258 24.688 1.00 86.25 515 ARG A N 1
ATOM 4087 C CA . ARG A 1 515 ? 22.094 7.899 25.194 1.00 86.25 515 ARG A CA 1
ATOM 4088 C C . ARG A 1 515 ? 21.329 7.625 26.488 1.00 86.25 515 ARG A C 1
ATOM 4090 O O . ARG A 1 515 ? 20.732 6.563 26.637 1.00 86.25 515 ARG A O 1
ATOM 4097 N N . ALA A 1 516 ? 21.329 8.579 27.424 1.00 84.81 516 ALA A N 1
ATOM 4098 C CA . ALA A 1 516 ? 20.623 8.450 28.698 1.00 84.81 516 ALA A CA 1
ATOM 4099 C C . ALA A 1 516 ? 19.132 8.194 28.497 1.00 84.81 516 ALA A C 1
ATOM 4101 O O . ALA A 1 516 ? 18.567 7.301 29.119 1.00 84.81 516 ALA A O 1
ATOM 4102 N N . ALA A 1 517 ? 18.517 8.918 27.577 1.00 82.75 517 ALA A N 1
ATOM 4103 C CA . ALA A 1 517 ? 17.092 8.814 27.387 1.00 82.75 517 ALA A CA 1
ATOM 4104 C C . ALA A 1 517 ? 16.659 7.634 26.489 1.00 82.75 517 ALA A C 1
ATOM 4106 O O . ALA A 1 517 ? 15.529 7.173 26.606 1.00 82.75 517 ALA A O 1
ATOM 4107 N N . LEU A 1 518 ? 17.552 7.077 25.658 1.00 79.56 518 LEU A N 1
ATOM 4108 C CA . LEU A 1 518 ? 17.327 5.786 24.983 1.00 79.56 518 LEU A CA 1
ATOM 4109 C C . LEU A 1 518 ? 17.388 4.591 25.956 1.00 79.56 518 LEU A C 1
ATOM 4111 O O . LEU A 1 518 ? 16.725 3.577 25.730 1.00 79.56 518 LEU A O 1
ATOM 4115 N N . ARG A 1 519 ? 18.134 4.708 27.068 1.00 76.19 519 ARG A N 1
ATOM 4116 C CA . ARG A 1 519 ? 18.223 3.665 28.111 1.00 76.19 519 ARG A CA 1
ATOM 4117 C C . ARG A 1 519 ? 16.929 3.480 28.919 1.00 76.19 519 ARG A C 1
ATOM 4119 O O . ARG A 1 519 ? 16.728 2.409 29.482 1.00 76.19 519 ARG A O 1
ATOM 4126 N N . CYS A 1 520 ? 16.011 4.448 28.906 1.00 66.31 520 CYS A N 1
ATOM 4127 C CA . CYS A 1 520 ? 14.692 4.349 29.555 1.00 66.31 520 CYS A CA 1
ATOM 4128 C C . CYS A 1 520 ? 13.749 3.304 28.919 1.00 66.31 520 CYS A C 1
ATOM 4130 O O . CYS A 1 520 ? 12.726 2.935 29.499 1.00 66.31 520 CYS A O 1
ATOM 4132 N N . LYS A 1 521 ? 14.106 2.763 27.747 1.00 62.97 521 LYS A N 1
ATOM 4133 C CA . LYS A 1 521 ? 13.317 1.776 26.994 1.00 62.97 521 LYS A CA 1
ATOM 4134 C C . LYS A 1 521 ? 13.010 0.487 27.773 1.00 62.97 521 LYS A C 1
ATOM 4136 O O . LYS A 1 521 ? 11.979 -0.140 27.535 1.00 62.97 521 LYS A O 1
ATOM 4141 N N . SER A 1 522 ? 13.887 0.062 28.683 1.00 53.47 522 SER A N 1
ATOM 4142 C CA . SER A 1 522 ? 13.707 -1.164 29.480 1.00 53.47 522 SER A CA 1
ATOM 4143 C C . SER A 1 522 ? 12.656 -1.026 30.590 1.00 53.47 522 SER A C 1
ATOM 4145 O O . SER A 1 522 ? 11.950 -1.993 30.872 1.00 53.47 522 SER A O 1
ATOM 4147 N N . GLU A 1 523 ? 12.489 0.167 31.168 1.00 54.28 523 GLU A N 1
ATOM 4148 C CA . GLU A 1 523 ? 11.496 0.454 32.222 1.00 54.28 523 GLU A CA 1
ATOM 4149 C C . GLU A 1 523 ? 10.078 0.623 31.635 1.00 54.28 523 GLU A C 1
ATOM 4151 O O . GLU A 1 523 ? 9.075 0.211 32.225 1.00 54.28 523 GLU A O 1
ATOM 4156 N N . ALA A 1 524 ? 9.997 1.087 30.385 1.00 53.62 524 ALA A N 1
ATOM 4157 C CA . ALA A 1 524 ? 8.784 1.234 29.576 1.00 53.62 524 ALA A CA 1
ATOM 4158 C C . ALA A 1 524 ? 7.887 -0.012 29.491 1.00 53.62 524 ALA A C 1
ATOM 4160 O O . ALA A 1 524 ? 6.655 0.075 29.484 1.00 53.62 524 ALA A O 1
ATOM 4161 N N . LEU A 1 525 ? 8.507 -1.193 29.387 1.00 48.66 525 LEU A N 1
ATOM 4162 C CA . LEU A 1 525 ? 7.811 -2.468 29.197 1.00 48.66 525 LEU A CA 1
ATOM 4163 C C . LEU A 1 525 ? 6.947 -2.835 30.411 1.00 48.66 525 LEU A C 1
ATOM 4165 O O . LEU A 1 525 ? 5.892 -3.451 30.236 1.00 48.66 525 LEU A O 1
ATOM 4169 N N . ALA A 1 526 ? 7.353 -2.416 31.614 1.00 47.31 526 ALA A N 1
ATOM 4170 C CA . ALA A 1 526 ? 6.591 -2.611 32.844 1.00 47.31 526 ALA A CA 1
ATOM 4171 C C . ALA A 1 526 ? 5.368 -1.672 32.912 1.00 47.31 526 ALA A C 1
ATOM 4173 O O . ALA A 1 526 ? 4.262 -2.116 33.234 1.00 47.31 526 ALA A O 1
ATOM 4174 N N . HIS A 1 527 ? 5.517 -0.408 32.499 1.00 51.34 527 HIS A N 1
ATOM 4175 C CA . HIS A 1 527 ? 4.418 0.571 32.449 1.00 51.34 527 HIS A CA 1
ATOM 4176 C C . HIS A 1 527 ? 3.391 0.286 31.341 1.00 51.34 527 HIS A C 1
ATOM 4178 O O . HIS A 1 527 ? 2.203 0.584 31.497 1.00 51.34 527 HIS A O 1
ATOM 4184 N N . ARG A 1 528 ? 3.809 -0.384 30.257 1.00 47.19 528 ARG A N 1
ATOM 4185 C CA . ARG A 1 528 ? 2.948 -0.826 29.142 1.00 47.19 528 ARG A CA 1
ATOM 4186 C C . ARG A 1 528 ? 1.778 -1.715 29.590 1.00 47.19 528 ARG A C 1
ATOM 4188 O O . ARG A 1 528 ? 0.721 -1.717 28.956 1.00 47.19 528 ARG A O 1
ATOM 4195 N N . TRP A 1 529 ? 1.951 -2.461 30.683 1.00 42.66 529 TRP A N 1
ATOM 4196 C CA . TRP A 1 529 ? 0.910 -3.305 31.282 1.00 42.66 529 TRP A CA 1
ATOM 4197 C C . TRP A 1 529 ? -0.040 -2.535 32.211 1.00 42.66 529 TRP A C 1
ATOM 4199 O O . TRP A 1 529 ? -1.231 -2.846 32.249 1.00 42.66 529 TRP A O 1
ATOM 4209 N N . GLN A 1 530 ? 0.457 -1.527 32.934 1.00 46.06 530 GLN A N 1
ATOM 4210 C CA . GLN A 1 530 ? -0.333 -0.734 33.885 1.00 46.06 530 GLN A CA 1
ATOM 4211 C C . GLN A 1 530 ? -1.212 0.310 33.176 1.00 46.06 530 GLN A C 1
ATOM 4213 O O . GLN A 1 530 ? -2.403 0.390 33.472 1.00 46.06 530 GLN A O 1
ATOM 4218 N N . ALA A 1 531 ? -0.692 1.003 32.155 1.00 46.09 531 ALA A N 1
ATOM 4219 C CA . ALA A 1 531 ? -1.462 1.966 31.355 1.00 46.09 531 ALA A CA 1
ATOM 4220 C C . ALA A 1 531 ? -2.637 1.304 30.599 1.00 46.09 531 ALA A C 1
ATOM 4222 O O . ALA A 1 531 ? -3.735 1.852 30.511 1.00 46.09 531 ALA A O 1
ATOM 4223 N N . ARG A 1 532 ? -2.455 0.058 30.126 1.00 46.78 532 ARG A N 1
ATOM 4224 C CA . ARG A 1 532 ? -3.519 -0.735 29.479 1.00 46.78 532 ARG A CA 1
ATOM 4225 C C . ARG A 1 532 ? -4.675 -1.109 30.412 1.00 46.78 532 ARG A C 1
ATOM 4227 O O . ARG A 1 532 ? -5.789 -1.260 29.921 1.00 46.78 532 ARG A O 1
ATOM 4234 N N . ARG A 1 533 ? -4.436 -1.269 31.722 1.00 44.25 533 ARG A N 1
ATOM 4235 C CA . ARG A 1 533 ? -5.508 -1.551 32.703 1.00 44.25 533 ARG A CA 1
ATOM 4236 C C . ARG A 1 533 ? -6.434 -0.354 32.891 1.00 44.25 533 ARG A C 1
ATOM 4238 O O . ARG A 1 533 ? -7.619 -0.535 33.127 1.00 44.25 533 ARG A O 1
ATOM 4245 N N . ALA A 1 534 ? -5.897 0.848 32.765 1.00 43.50 534 ALA A N 1
ATOM 4246 C CA . ALA A 1 534 ? -6.594 2.071 33.120 1.00 43.50 534 ALA A CA 1
ATOM 4247 C C . ALA A 1 534 ? -7.280 2.750 31.904 1.00 43.50 534 ALA A C 1
ATOM 4249 O O . ALA A 1 534 ? -8.302 3.419 32.052 1.00 43.50 534 ALA A O 1
ATOM 4250 N N . LEU A 1 535 ? -6.825 2.434 30.683 1.00 46.34 535 LEU A N 1
ATOM 4251 C CA . LEU A 1 535 ? -7.461 2.773 29.396 1.00 46.34 535 LEU A CA 1
ATOM 4252 C C . LEU A 1 535 ? -8.908 2.275 29.238 1.00 46.34 535 LEU A C 1
ATOM 4254 O O . LEU A 1 535 ? -9.659 2.827 28.439 1.00 46.34 535 LEU A O 1
ATOM 4258 N N . HIS A 1 536 ? -9.324 1.245 29.982 1.00 46.19 536 HIS A N 1
ATOM 4259 C CA . HIS A 1 536 ? -10.650 0.650 29.804 1.00 46.19 536 HIS A CA 1
ATOM 4260 C C . HIS A 1 536 ? -11.804 1.532 30.322 1.00 46.19 536 HIS A C 1
ATOM 4262 O O . HIS A 1 536 ? -12.964 1.273 30.004 1.00 46.19 536 HIS A O 1
ATOM 4268 N N . PHE A 1 537 ? -11.496 2.604 31.066 1.00 40.47 537 PHE A N 1
ATOM 4269 C CA . PHE A 1 537 ? -12.495 3.447 31.730 1.00 40.47 537 PHE A CA 1
ATOM 4270 C C . PHE A 1 537 ? -12.626 4.882 31.205 1.00 40.47 537 PHE A C 1
ATOM 4272 O O . PHE A 1 537 ? -13.562 5.574 31.612 1.00 40.47 537 PHE A O 1
ATOM 4279 N N . GLN A 1 538 ? -11.794 5.344 30.263 1.00 46.44 538 GLN A N 1
ATOM 4280 C CA . GLN A 1 538 ? -12.001 6.675 29.682 1.00 46.44 538 GLN A CA 1
ATOM 4281 C C . GLN A 1 538 ? -13.039 6.653 28.560 1.00 46.44 538 GLN A C 1
ATOM 4283 O O . GLN A 1 538 ? -12.765 6.556 27.366 1.00 46.44 538 GLN A O 1
ATOM 4288 N N . GLN A 1 539 ? -14.286 6.796 28.996 1.00 54.97 539 GLN A N 1
ATOM 4289 C CA . GLN A 1 539 ? -15.408 7.212 28.176 1.00 54.97 539 GLN A CA 1
ATOM 4290 C C . GLN A 1 539 ? -15.188 8.661 27.723 1.00 54.97 539 GLN A C 1
ATOM 4292 O O . GLN A 1 539 ? -15.697 9.593 28.338 1.00 54.97 539 GLN A O 1
ATOM 4297 N N . HIS A 1 540 ? -14.461 8.877 26.628 1.00 55.44 540 HIS A N 1
ATOM 4298 C CA . HIS A 1 540 ? -14.675 10.101 25.865 1.00 55.44 540 HIS A CA 1
ATOM 4299 C C . HIS A 1 540 ? -15.966 9.917 25.066 1.00 55.44 540 HIS A C 1
ATOM 4301 O O . HIS A 1 540 ? -15.996 9.085 24.151 1.00 55.44 540 HIS A O 1
ATOM 4307 N N . PRO A 1 541 ? -17.058 10.631 25.395 1.00 65.31 541 PRO A N 1
ATOM 4308 C CA . PRO A 1 541 ? -18.250 10.573 24.574 1.00 65.31 541 PRO A CA 1
ATOM 4309 C C . PRO A 1 541 ? -17.883 11.071 23.176 1.00 65.31 541 PRO A C 1
ATOM 4311 O O . PRO A 1 541 ? -17.372 12.179 23.000 1.00 65.31 541 PRO A O 1
ATOM 4314 N N . LEU A 1 542 ? -18.119 10.230 22.170 1.00 82.19 542 LEU A N 1
ATOM 4315 C CA . LEU A 1 542 ? -18.126 10.698 20.793 1.00 82.19 542 LEU A CA 1
ATOM 4316 C C . LEU A 1 542 ? -19.276 11.695 20.648 1.00 82.19 542 LEU A C 1
ATOM 4318 O O . LEU A 1 542 ? -20.314 11.560 21.301 1.00 82.19 542 LEU A O 1
ATOM 4322 N N . ASP A 1 543 ? -19.126 12.678 19.762 1.00 88.00 543 ASP A N 1
ATOM 4323 C CA . ASP A 1 543 ? -20.239 13.578 19.486 1.00 88.00 543 ASP A CA 1
ATOM 4324 C C . ASP A 1 543 ? -21.462 12.781 18.967 1.00 88.00 543 ASP A C 1
ATOM 4326 O O . ASP A 1 543 ? -21.296 11.737 18.316 1.00 88.00 543 ASP A O 1
ATOM 4330 N N . PRO A 1 544 ? -22.703 13.257 19.189 1.00 90.12 544 PRO A N 1
ATOM 4331 C CA . PRO A 1 544 ? -23.906 12.500 18.842 1.00 90.12 544 PRO A CA 1
ATOM 4332 C C . PRO A 1 544 ? -23.993 12.078 17.369 1.00 90.12 544 PRO A C 1
ATOM 4334 O O . PRO A 1 544 ? -24.630 11.072 17.044 1.00 90.12 544 PRO A O 1
ATOM 4337 N N . LYS A 1 545 ? -23.386 12.838 16.445 1.00 94.25 545 LYS A N 1
ATOM 4338 C CA . LYS A 1 545 ? -23.348 12.467 15.025 1.00 94.25 545 LYS A CA 1
ATOM 4339 C C . LYS A 1 545 ? -22.399 11.295 14.817 1.00 94.25 545 LYS A C 1
ATOM 4341 O O . LYS A 1 545 ? -22.789 10.338 14.150 1.00 94.25 545 LYS A O 1
ATOM 4346 N N . THR A 1 546 ? -21.206 11.339 15.401 1.00 93.88 546 THR A N 1
ATOM 4347 C CA . THR A 1 546 ? -20.246 10.230 15.332 1.00 93.88 546 THR A CA 1
ATOM 4348 C C . THR A 1 546 ? -20.805 8.962 15.978 1.00 93.88 546 THR A C 1
ATOM 4350 O O . THR A 1 546 ? -20.670 7.891 15.393 1.00 93.88 546 THR A O 1
ATOM 4353 N N . GLU A 1 547 ? -21.534 9.055 17.095 1.00 92.50 547 GLU A N 1
ATOM 4354 C CA . GLU A 1 547 ? -22.202 7.880 17.677 1.00 92.50 547 GLU A CA 1
ATOM 4355 C C . GLU A 1 547 ? -23.225 7.244 16.727 1.00 92.50 547 GLU A C 1
ATOM 4357 O O . GLU A 1 547 ? -23.252 6.023 16.563 1.00 92.50 547 GLU A O 1
ATOM 4362 N N . ARG A 1 548 ? -24.061 8.053 16.059 1.00 95.50 548 ARG A N 1
ATOM 4363 C CA . ARG A 1 548 ? -25.005 7.539 15.050 1.00 95.50 548 ARG A CA 1
ATOM 4364 C C . ARG A 1 548 ? -24.278 6.897 13.870 1.00 95.50 548 ARG A C 1
ATOM 4366 O O . ARG A 1 548 ? -24.727 5.867 13.368 1.00 95.50 548 ARG A O 1
ATOM 4373 N N . GLN A 1 549 ? -23.165 7.490 13.436 1.00 97.19 549 GLN A N 1
ATOM 4374 C CA . GLN A 1 549 ? -22.347 6.932 12.363 1.00 97.19 549 GLN A CA 1
ATOM 4375 C C . GLN A 1 549 ? -21.736 5.586 12.766 1.00 97.19 549 GLN A C 1
ATOM 4377 O O . GLN A 1 549 ? -21.847 4.626 12.005 1.00 97.19 549 GLN A O 1
ATOM 4382 N N . LEU A 1 550 ? -21.199 5.486 13.986 1.00 96.06 550 LEU A N 1
ATOM 4383 C CA . LEU A 1 550 ? -20.645 4.250 14.528 1.00 96.06 550 LEU A CA 1
ATOM 4384 C C . LEU A 1 550 ? -21.700 3.140 14.590 1.00 96.06 550 LEU A C 1
ATOM 4386 O O . LEU A 1 550 ? -21.438 2.040 14.117 1.00 96.06 550 LEU A O 1
ATOM 4390 N N . LYS A 1 551 ? -22.917 3.421 15.080 1.00 96.19 551 LYS A N 1
ATOM 4391 C CA . LYS A 1 551 ? -24.019 2.434 15.098 1.00 96.19 551 LYS A CA 1
ATOM 4392 C C . LYS A 1 551 ? -24.298 1.853 13.713 1.00 96.19 551 LYS A C 1
ATOM 4394 O O . LYS A 1 551 ? -24.460 0.646 13.571 1.00 96.19 551 LYS A O 1
ATOM 4399 N N . ARG A 1 552 ? -24.329 2.704 12.686 1.00 97.31 552 ARG A N 1
ATOM 4400 C CA . ARG A 1 552 ? -24.578 2.277 11.304 1.00 97.31 552 ARG A CA 1
ATOM 4401 C C . ARG A 1 552 ? -23.397 1.501 10.714 1.00 97.31 552 ARG A C 1
ATOM 4403 O O . ARG A 1 552 ? -23.629 0.508 10.034 1.00 97.31 552 ARG A O 1
ATOM 4410 N N . ALA A 1 553 ? -22.159 1.899 11.014 1.00 96.38 553 ALA A N 1
ATOM 4411 C CA . ALA A 1 553 ? -20.967 1.149 10.617 1.00 96.38 553 ALA A CA 1
ATOM 4412 C C . ALA A 1 553 ? -20.922 -0.242 11.279 1.00 96.38 553 ALA A C 1
ATOM 4414 O O . ALA A 1 553 ? -20.639 -1.229 10.606 1.00 96.38 553 ALA A O 1
ATOM 4415 N N . LEU A 1 554 ? -21.267 -0.343 12.568 1.00 95.56 554 LEU A N 1
ATOM 4416 C CA . LEU A 1 554 ? -21.393 -1.616 13.286 1.00 95.56 554 LEU A CA 1
ATOM 4417 C C . LEU A 1 554 ? -22.490 -2.502 12.683 1.00 95.56 554 LEU A C 1
ATOM 4419 O O . LEU A 1 554 ? -22.240 -3.675 12.419 1.00 95.56 554 LEU A O 1
ATOM 4423 N N . ALA A 1 555 ? -23.659 -1.935 12.375 1.00 95.56 555 ALA A N 1
ATOM 4424 C CA . ALA A 1 555 ? -24.734 -2.669 11.711 1.00 95.56 555 ALA A CA 1
ATOM 4425 C C . ALA A 1 555 ? -24.304 -3.210 10.335 1.00 95.56 555 ALA A C 1
ATOM 4427 O O . ALA A 1 555 ? -24.568 -4.368 10.023 1.00 95.56 555 ALA A O 1
ATOM 4428 N N . TRP A 1 556 ? -23.583 -2.414 9.534 1.00 95.06 556 TRP A N 1
ATOM 4429 C CA . TRP A 1 556 ? -23.024 -2.872 8.254 1.00 95.06 556 TRP A CA 1
ATOM 4430 C C . TRP A 1 556 ? -21.989 -3.994 8.434 1.00 95.06 556 TRP A C 1
ATOM 4432 O O . TRP A 1 556 ? -21.938 -4.926 7.636 1.00 95.06 556 TRP A O 1
ATOM 4442 N N . LEU A 1 557 ? -21.209 -3.961 9.520 1.00 92.12 557 LEU A N 1
ATOM 4443 C CA . LEU A 1 557 ? -20.285 -5.039 9.893 1.00 92.12 557 LEU A CA 1
ATOM 4444 C C . LEU A 1 557 ? -20.983 -6.315 10.398 1.00 92.12 557 LEU A C 1
ATOM 4446 O O . LEU A 1 557 ? -20.289 -7.291 10.697 1.00 92.12 557 LEU A O 1
ATOM 4450 N N . GLY A 1 558 ? -22.317 -6.315 10.498 1.00 91.25 558 GLY A N 1
ATOM 4451 C CA . GLY A 1 558 ? -23.108 -7.410 11.057 1.00 91.25 558 GLY A CA 1
ATOM 4452 C C . GLY A 1 558 ? -23.048 -7.490 12.584 1.00 91.25 558 GLY A C 1
ATOM 4453 O O . GLY A 1 558 ? -23.388 -8.521 13.160 1.00 91.25 558 GLY A O 1
ATOM 4454 N N . GLU A 1 559 ? -22.591 -6.431 13.254 1.00 90.56 559 GLU A N 1
ATOM 4455 C CA . GLU A 1 559 ? -22.532 -6.377 14.709 1.00 90.56 559 GLU A CA 1
ATOM 4456 C C . GLU A 1 559 ? -23.894 -5.984 15.284 1.00 90.56 559 GLU A C 1
ATOM 4458 O O . GLU A 1 559 ? -24.501 -4.990 14.883 1.00 90.56 559 GLU A O 1
ATOM 4463 N N . THR A 1 560 ? -24.364 -6.760 16.259 1.00 89.12 560 THR A N 1
ATOM 4464 C CA . THR A 1 560 ? -25.606 -6.483 16.991 1.00 89.12 560 THR A CA 1
ATOM 4465 C C . THR A 1 560 ? -25.260 -5.911 18.357 1.00 89.12 560 THR A C 1
ATOM 4467 O O . THR A 1 560 ? -24.436 -6.481 19.076 1.00 89.12 560 THR A O 1
ATOM 4470 N N . LEU A 1 561 ? -25.874 -4.780 18.709 1.00 90.62 561 LEU A N 1
ATOM 4471 C CA . LEU A 1 561 ? -25.695 -4.184 20.030 1.00 90.62 561 LEU A CA 1
ATOM 4472 C C . LEU A 1 561 ? -26.451 -5.024 21.070 1.00 90.62 561 LEU A C 1
ATOM 4474 O O . LEU A 1 561 ? -27.640 -5.279 20.869 1.00 90.62 561 LEU A O 1
ATOM 4478 N N . PRO A 1 562 ? -25.790 -5.464 22.152 1.00 90.25 562 PRO A N 1
ATOM 4479 C CA . PRO A 1 562 ? -26.452 -6.195 23.220 1.00 90.25 562 PRO A CA 1
ATOM 4480 C C . PRO A 1 562 ? -27.420 -5.294 24.001 1.00 90.25 562 PRO A C 1
ATOM 4482 O O . PRO A 1 562 ? -27.296 -4.066 23.991 1.00 90.25 562 PRO A O 1
ATOM 4485 N N . GLY A 1 563 ? -28.378 -5.920 24.687 1.00 88.19 563 GLY A N 1
ATOM 4486 C CA . GLY A 1 563 ? -29.308 -5.228 25.572 1.00 88.19 563 GLY A CA 1
ATOM 4487 C C . GLY A 1 563 ? -28.626 -4.654 26.826 1.00 88.19 563 GLY A C 1
ATOM 4488 O O . GLY A 1 563 ? -27.477 -4.997 27.132 1.00 88.19 563 GLY A O 1
ATOM 4489 N N . PRO A 1 564 ? -29.304 -3.747 27.554 1.00 85.31 564 PRO A N 1
ATOM 4490 C CA . PRO A 1 564 ? -28.756 -3.085 28.742 1.00 85.31 564 PRO A CA 1
ATOM 4491 C C . PRO A 1 564 ? -28.409 -4.048 29.889 1.00 85.31 564 PRO A C 1
ATOM 4493 O O . PRO A 1 564 ? -27.594 -3.706 30.743 1.00 85.31 564 PRO A O 1
ATOM 4496 N N . GLU A 1 565 ? -28.995 -5.243 29.908 1.00 88.50 565 GLU A N 1
ATOM 4497 C CA . GLU A 1 565 ? -28.740 -6.298 30.887 1.00 88.50 565 GLU A CA 1
ATOM 4498 C C . GLU A 1 565 ? -27.358 -6.946 30.741 1.00 88.50 565 GLU A C 1
ATOM 4500 O O . GLU A 1 565 ? -26.857 -7.554 31.690 1.00 88.50 565 GLU A O 1
ATOM 4505 N N . VAL A 1 566 ? -26.734 -6.836 29.566 1.00 91.50 566 VAL A N 1
ATOM 4506 C CA . VAL A 1 566 ? -25.440 -7.457 29.275 1.00 91.50 566 VAL A CA 1
ATOM 4507 C C . VAL A 1 566 ? -24.301 -6.620 29.846 1.00 91.50 566 VAL A C 1
ATOM 4509 O O . VAL A 1 566 ? -24.147 -5.434 29.545 1.00 91.50 566 VAL A O 1
ATOM 4512 N N . LEU A 1 567 ? -23.455 -7.277 30.635 1.00 87.12 567 LEU A N 1
ATOM 4513 C CA . LEU A 1 567 ? -22.285 -6.675 31.265 1.00 87.12 567 LEU A CA 1
ATOM 4514 C C . LEU A 1 567 ? -21.024 -6.901 30.435 1.00 87.12 567 LEU A C 1
ATOM 4516 O O . LEU A 1 567 ? -20.270 -5.962 30.199 1.00 87.12 567 LEU A O 1
ATOM 4520 N N . LEU A 1 568 ? -20.812 -8.132 29.962 1.00 90.12 568 LEU A N 1
ATOM 4521 C CA . LEU A 1 568 ? -19.595 -8.511 29.248 1.00 90.12 568 LEU A CA 1
ATOM 4522 C C . LEU A 1 568 ? -19.854 -9.650 28.259 1.00 90.12 568 LEU A C 1
ATOM 4524 O O . LEU A 1 568 ? -20.513 -10.631 28.583 1.00 90.12 568 LEU A O 1
ATOM 4528 N N . ILE A 1 569 ? -19.262 -9.557 27.075 1.00 91.69 569 ILE A N 1
ATOM 4529 C CA . ILE A 1 569 ? -19.158 -10.602 26.060 1.00 91.69 569 ILE A CA 1
ATOM 4530 C C . ILE A 1 569 ? -17.670 -10.799 25.774 1.00 91.69 569 ILE A C 1
ATOM 4532 O O . ILE A 1 569 ? -17.027 -9.931 25.187 1.00 91.69 569 ILE A O 1
ATOM 4536 N N . ALA A 1 570 ? -17.109 -11.939 26.164 1.00 91.88 570 ALA A N 1
ATOM 4537 C CA . ALA A 1 570 ? -15.673 -12.192 26.057 1.00 91.88 570 ALA A CA 1
ATOM 4538 C C . ALA A 1 570 ? -15.369 -13.670 25.797 1.00 91.88 570 ALA A C 1
ATOM 4540 O O . ALA A 1 570 ? -16.222 -14.530 25.997 1.00 91.88 570 ALA A O 1
ATOM 4541 N N . HIS A 1 571 ? -14.152 -13.973 25.347 1.00 92.31 571 HIS A N 1
ATOM 4542 C CA . HIS A 1 571 ? -13.666 -15.352 25.328 1.00 92.31 571 HIS A CA 1
ATOM 4543 C C . HIS A 1 571 ? -13.198 -15.785 26.720 1.00 92.31 571 HIS A C 1
ATOM 4545 O O . HIS A 1 571 ? -12.771 -14.947 27.516 1.00 92.31 571 HIS A O 1
ATOM 4551 N N . VAL A 1 572 ? -13.280 -17.084 27.009 1.00 93.00 572 VAL A N 1
ATOM 4552 C CA . VAL A 1 572 ? -12.771 -17.653 28.265 1.00 93.00 572 VAL A CA 1
ATOM 4553 C C . VAL A 1 572 ? -11.246 -17.527 28.293 1.00 93.00 572 VAL A C 1
ATOM 4555 O O . VAL A 1 572 ? -10.551 -18.110 27.459 1.00 93.00 572 VAL A O 1
ATOM 4558 N N . ALA A 1 573 ? -10.713 -16.763 29.246 1.00 91.25 573 ALA A N 1
ATOM 4559 C CA . ALA A 1 573 ? -9.276 -16.605 29.421 1.00 91.25 573 ALA A CA 1
ATOM 4560 C C . ALA A 1 573 ? -8.672 -17.851 30.077 1.00 91.25 573 ALA A C 1
ATOM 4562 O O . ALA A 1 573 ? -9.267 -18.449 30.974 1.00 91.25 573 ALA A O 1
ATOM 4563 N N . GLY A 1 574 ? -7.477 -18.237 29.628 1.00 89.94 574 GLY A N 1
ATOM 4564 C CA . GLY A 1 574 ? -6.777 -19.415 30.139 1.00 89.94 574 GLY A CA 1
ATOM 4565 C C . GLY A 1 574 ? -7.438 -20.747 29.780 1.00 89.94 574 GLY A C 1
ATOM 4566 O O . GLY A 1 574 ? -7.107 -21.747 30.407 1.00 89.94 574 GLY A O 1
ATOM 4567 N N . PHE A 1 575 ? -8.345 -20.772 28.790 1.00 90.31 575 PHE A N 1
ATOM 4568 C CA . PHE A 1 575 ? -9.086 -21.975 28.390 1.00 90.31 575 PHE A CA 1
ATOM 4569 C C . PHE A 1 575 ? -8.169 -23.191 28.212 1.00 90.31 575 PHE A C 1
ATOM 4571 O O . PHE A 1 575 ? -8.431 -24.245 28.776 1.00 90.31 575 PHE A O 1
ATOM 4578 N N . GLU A 1 576 ? -7.039 -23.015 27.523 1.00 89.94 576 GLU A N 1
ATOM 4579 C CA . GLU A 1 576 ? -6.059 -24.074 27.245 1.00 89.94 576 GLU A CA 1
ATOM 4580 C C . GLU A 1 576 ? -5.322 -24.643 28.466 1.00 89.94 576 GLU A C 1
ATOM 4582 O O . GLU A 1 576 ? -4.806 -25.754 28.395 1.00 89.94 576 GLU A O 1
ATOM 4587 N N . TYR A 1 577 ? -5.280 -23.907 29.578 1.00 90.75 577 TYR A N 1
ATOM 4588 C CA . TYR A 1 577 ? -4.546 -24.287 30.790 1.00 90.75 577 TYR A CA 1
ATOM 4589 C C . TYR A 1 577 ? -5.434 -24.956 31.849 1.00 90.75 577 TYR A C 1
ATOM 4591 O O . TYR A 1 577 ? -4.973 -25.253 32.954 1.00 90.75 577 TYR A O 1
ATOM 4599 N N . HIS A 1 578 ? -6.715 -25.163 31.544 1.00 90.81 578 HIS A N 1
ATOM 4600 C CA . HIS A 1 578 ? -7.704 -25.720 32.464 1.00 90.81 578 HIS A CA 1
ATOM 4601 C C . HIS A 1 578 ? -8.469 -26.888 31.821 1.00 90.81 578 HIS A C 1
ATOM 4603 O O . HIS A 1 578 ? -8.005 -27.480 30.848 1.00 90.81 578 HIS A O 1
ATOM 4609 N N . ASP A 1 579 ? -9.639 -27.248 32.354 1.00 90.44 579 ASP A N 1
ATOM 4610 C CA . ASP A 1 579 ? -10.412 -28.399 31.870 1.00 90.44 579 ASP A CA 1
ATOM 4611 C C . ASP A 1 579 ? -11.055 -28.147 30.493 1.00 90.44 579 ASP A C 1
ATOM 4613 O O . ASP A 1 579 ? -11.597 -29.074 29.892 1.00 90.44 579 ASP A O 1
ATOM 4617 N N . GLY A 1 580 ? -10.989 -26.914 29.971 1.00 85.94 580 GLY A N 1
ATOM 4618 C CA . GLY A 1 580 ? -11.602 -26.479 28.714 1.00 85.94 580 GLY A CA 1
ATOM 4619 C C . GLY A 1 580 ? -11.370 -27.428 27.528 1.00 85.94 580 GLY A C 1
ATOM 4620 O O . GLY A 1 580 ? -12.345 -27.985 27.019 1.00 85.94 580 GLY A O 1
ATOM 4621 N N . PRO A 1 581 ? -10.113 -27.685 27.113 1.00 87.94 581 PRO A N 1
ATOM 4622 C CA . PRO A 1 581 ? -9.784 -28.613 26.032 1.00 87.94 581 PRO A CA 1
ATOM 4623 C C . PRO A 1 581 ? -10.333 -30.029 26.225 1.00 87.94 581 PRO A C 1
ATOM 4625 O O . PRO A 1 581 ? -10.626 -30.707 25.246 1.00 87.94 581 PRO A O 1
ATOM 4628 N N . GLN A 1 582 ? -10.487 -30.488 27.471 1.00 90.25 582 GLN A N 1
ATOM 4629 C CA . GLN A 1 582 ? -10.964 -31.842 27.776 1.00 90.25 582 GLN A CA 1
ATOM 4630 C C . GLN A 1 582 ? -12.484 -31.972 27.628 1.00 90.25 582 GLN A C 1
ATOM 4632 O O . GLN A 1 582 ? -12.998 -33.071 27.410 1.00 90.25 582 GLN A O 1
ATOM 4637 N N . VAL A 1 583 ? -13.213 -30.862 27.772 1.00 91.06 583 VAL A N 1
ATOM 4638 C CA . VAL A 1 583 ? -14.680 -30.834 27.716 1.00 91.06 583 VAL A CA 1
ATOM 4639 C C . VAL A 1 583 ? -15.230 -30.129 26.474 1.00 91.06 583 VAL A C 1
ATOM 4641 O O . VAL A 1 583 ? -16.440 -30.124 26.292 1.00 91.06 583 VAL A O 1
ATOM 4644 N N . GLU A 1 584 ? -14.378 -29.594 25.593 1.00 89.69 584 GLU A N 1
ATOM 4645 C CA . GLU A 1 584 ? -14.756 -28.803 24.406 1.00 89.69 584 GLU A CA 1
ATOM 4646 C C . GLU A 1 584 ? -15.777 -29.492 23.483 1.00 89.69 584 GLU A C 1
ATOM 4648 O O . GLU A 1 584 ? -16.707 -28.856 22.978 1.00 89.69 584 GLU A O 1
ATOM 4653 N N . GLU A 1 585 ? -15.660 -30.806 23.294 1.00 91.31 585 GLU A N 1
ATOM 4654 C CA . GLU A 1 585 ? -16.608 -31.581 22.481 1.00 91.31 585 GLU A CA 1
ATOM 4655 C C . GLU A 1 585 ? -18.001 -31.694 23.117 1.00 91.31 585 GLU A C 1
ATOM 4657 O O . GLU A 1 585 ? -18.980 -31.955 22.424 1.00 91.31 585 GLU A O 1
ATOM 4662 N N . LYS A 1 586 ? -18.107 -31.463 24.429 1.00 93.38 586 LYS A N 1
ATOM 4663 C CA . LYS A 1 586 ? -19.361 -31.529 25.190 1.00 93.38 586 LYS A CA 1
ATOM 4664 C C . LYS A 1 586 ? -20.016 -30.165 25.391 1.00 93.38 586 LYS A C 1
ATOM 4666 O O . LYS A 1 586 ? -21.180 -30.124 25.776 1.00 93.38 586 LYS A O 1
ATOM 4671 N N . LEU A 1 587 ? -19.287 -29.074 25.152 1.00 94.50 587 LEU A N 1
ATOM 4672 C CA . LEU A 1 587 ? -19.818 -27.720 25.280 1.00 94.50 587 LEU A CA 1
ATOM 4673 C C . LEU A 1 587 ? -20.805 -27.420 24.146 1.00 94.50 587 LEU A C 1
ATOM 4675 O O . LEU A 1 587 ? -20.523 -27.682 22.970 1.00 94.50 587 LEU A O 1
ATOM 4679 N N . ALA A 1 588 ? -21.923 -26.789 24.492 1.00 94.75 588 ALA A N 1
ATOM 4680 C CA . ALA A 1 588 ? -22.912 -26.291 23.548 1.00 94.75 588 ALA A CA 1
ATOM 4681 C C . ALA A 1 588 ? -23.157 -24.785 23.717 1.00 94.75 588 ALA A C 1
ATOM 4683 O O . ALA A 1 588 ? -23.025 -24.204 24.796 1.00 94.75 588 ALA A O 1
ATOM 4684 N N . VAL A 1 589 ? -23.532 -24.124 22.618 1.00 95.62 589 VAL A N 1
ATOM 4685 C CA . VAL A 1 589 ? -24.035 -22.745 22.682 1.00 95.62 589 VAL A CA 1
ATOM 4686 C C . VAL A 1 589 ? -25.332 -22.744 23.494 1.00 95.62 589 VAL A C 1
ATOM 4688 O O . VAL A 1 589 ? -26.229 -23.535 23.222 1.00 95.62 589 VAL A O 1
ATOM 4691 N N . GLY A 1 590 ? -25.426 -21.844 24.470 1.00 94.44 590 GLY A N 1
ATOM 4692 C CA . GLY A 1 590 ? -26.525 -21.754 25.432 1.00 94.44 590 GLY A CA 1
ATOM 4693 C C . GLY A 1 590 ? -26.204 -22.342 26.808 1.00 94.44 590 GLY A C 1
ATOM 4694 O O . GLY A 1 590 ? -26.917 -22.028 27.758 1.00 94.44 590 GLY A O 1
ATOM 4695 N N . ASP A 1 591 ? -25.127 -23.123 26.944 1.00 96.25 591 ASP A N 1
ATOM 4696 C CA . ASP A 1 591 ? -24.759 -23.736 28.222 1.00 96.25 591 ASP A CA 1
ATOM 4697 C C . ASP A 1 591 ? -24.509 -22.692 29.308 1.00 96.25 591 ASP A C 1
ATOM 4699 O O . ASP A 1 591 ? -23.773 -21.723 29.097 1.00 96.25 591 ASP A O 1
ATOM 4703 N N . ALA A 1 592 ? -25.099 -22.921 30.482 1.00 96.06 592 ALA A N 1
ATOM 4704 C CA . ALA A 1 592 ? -24.924 -22.078 31.655 1.00 96.06 592 ALA A CA 1
ATOM 4705 C C . ALA A 1 592 ? -23.556 -22.310 32.312 1.00 96.06 592 ALA A C 1
ATOM 4707 O O . ALA A 1 592 ? -23.064 -23.438 32.393 1.00 96.06 592 ALA A O 1
ATOM 4708 N N . LEU A 1 593 ? -22.971 -21.227 32.819 1.00 96.81 593 LEU A N 1
ATOM 4709 C CA . LEU A 1 593 ? -21.695 -21.218 33.523 1.00 96.81 593 LEU A CA 1
ATOM 4710 C C . LEU A 1 593 ? -21.866 -20.599 34.908 1.00 96.81 593 LEU A C 1
ATOM 4712 O O . LEU A 1 593 ? -22.549 -19.584 35.063 1.00 96.81 593 LEU A O 1
ATOM 4716 N N . ALA A 1 594 ? -21.203 -21.181 35.903 1.00 95.88 594 ALA A N 1
ATOM 4717 C CA . ALA A 1 594 ? -21.092 -20.580 37.223 1.00 95.88 594 ALA A CA 1
ATOM 4718 C C . ALA A 1 594 ? -19.936 -19.569 37.246 1.00 95.88 594 ALA A C 1
ATOM 4720 O O . ALA A 1 594 ? -18.855 -19.831 36.713 1.00 95.88 594 ALA A O 1
ATOM 4721 N N . LEU A 1 595 ? -20.181 -18.416 37.872 1.00 96.19 595 LEU A N 1
ATOM 4722 C CA . LEU A 1 595 ? -19.193 -17.369 38.120 1.00 96.19 595 LEU A CA 1
ATOM 4723 C C . LEU A 1 595 ? -18.722 -17.466 39.573 1.00 96.19 595 LEU A C 1
ATOM 4725 O O . LEU A 1 595 ? -19.534 -17.324 40.487 1.00 96.19 595 LEU A O 1
ATOM 4729 N N . VAL A 1 596 ? -17.425 -17.681 39.793 1.00 94.94 596 VAL A N 1
ATOM 4730 C CA . VAL A 1 596 ? -16.846 -17.826 41.140 1.00 94.94 596 VAL A CA 1
ATOM 4731 C C . VAL A 1 596 ? -15.729 -16.804 41.333 1.00 94.94 596 VA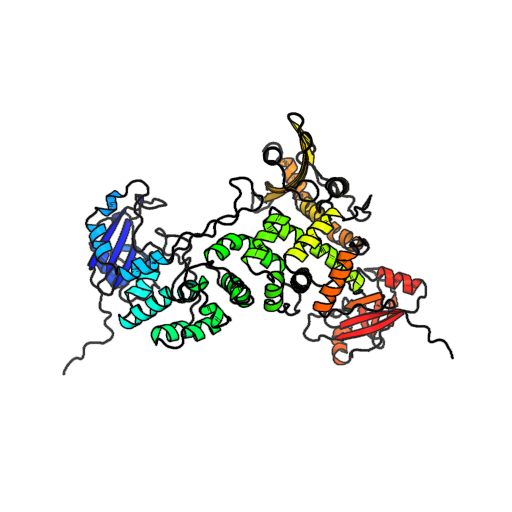L A C 1
ATOM 4733 O O . VAL A 1 596 ? -14.697 -16.884 40.673 1.00 94.94 596 VAL A O 1
ATOM 4736 N N . HIS A 1 597 ? -15.925 -15.832 42.225 1.00 92.81 597 HIS A N 1
ATOM 4737 C CA . HIS A 1 597 ? -14.883 -14.864 42.583 1.00 92.81 597 HIS A CA 1
ATOM 4738 C C . HIS A 1 597 ? -13.838 -15.517 43.509 1.00 92.81 597 HIS A C 1
ATOM 4740 O O . HIS A 1 597 ? -14.201 -16.112 44.523 1.00 92.81 597 HIS A O 1
ATOM 4746 N N . GLU A 1 598 ? -12.551 -15.417 43.161 1.00 93.62 598 GLU A N 1
ATOM 4747 C CA . GLU A 1 598 ? -11.420 -16.016 43.886 1.00 93.62 598 GLU A CA 1
ATOM 4748 C C . GLU A 1 598 ? -10.510 -14.932 44.515 1.00 93.62 598 GLU A C 1
ATOM 4750 O O . GLU A 1 598 ? -9.412 -14.686 44.010 1.00 93.62 598 GLU A O 1
ATOM 4755 N N . PRO A 1 599 ? -10.891 -14.305 45.647 1.00 85.81 599 PRO A N 1
ATOM 4756 C CA . PRO A 1 599 ? -10.110 -13.219 46.257 1.00 85.81 599 PRO A CA 1
ATOM 4757 C C . PRO A 1 599 ? -8.721 -13.644 46.764 1.00 85.81 599 PRO A C 1
ATOM 4759 O O . PRO A 1 599 ? -7.845 -12.807 46.951 1.00 85.81 599 PRO A O 1
ATOM 4762 N N . ALA A 1 600 ? -8.508 -14.947 46.978 1.00 88.81 600 ALA A N 1
ATOM 4763 C CA . ALA A 1 600 ? -7.236 -15.528 47.416 1.00 88.81 600 ALA A CA 1
ATOM 4764 C C . ALA A 1 600 ? -6.350 -16.025 46.253 1.00 88.81 600 ALA A C 1
ATOM 4766 O O . ALA A 1 600 ? -5.381 -16.751 46.480 1.00 88.81 600 ALA A O 1
ATOM 4767 N N . ASN A 1 601 ? -6.682 -15.697 45.001 1.00 88.25 601 ASN A N 1
ATOM 4768 C CA . ASN A 1 601 ? -5.886 -16.108 43.849 1.00 88.25 601 ASN A CA 1
ATOM 4769 C C . ASN A 1 601 ? -4.498 -15.435 43.871 1.00 88.25 601 ASN A C 1
ATOM 4771 O O . ASN A 1 601 ? -4.387 -14.212 43.913 1.00 88.25 601 ASN A O 1
ATOM 4775 N N . ALA A 1 602 ? -3.432 -16.242 43.810 1.00 80.31 602 ALA A N 1
ATOM 4776 C CA . ALA A 1 602 ? -2.048 -15.784 43.969 1.00 80.31 602 ALA A CA 1
ATOM 4777 C C . ALA A 1 602 ? -1.562 -14.816 42.872 1.00 80.31 602 ALA A C 1
ATOM 4779 O O . ALA A 1 602 ? -0.582 -14.101 43.076 1.00 80.31 602 ALA A O 1
ATOM 4780 N N . HIS A 1 603 ? -2.218 -14.797 41.708 1.00 81.56 603 HIS A N 1
ATOM 4781 C CA . HIS A 1 603 ? -1.832 -13.951 40.576 1.00 81.56 603 HIS A CA 1
ATOM 4782 C C . HIS A 1 603 ? -2.713 -12.705 40.427 1.00 81.56 603 HIS A C 1
ATOM 4784 O O . HIS A 1 603 ? -2.246 -11.681 39.916 1.00 81.56 603 HIS A O 1
ATOM 4790 N N . ASP A 1 604 ? -3.986 -12.793 40.823 1.00 82.94 604 ASP A N 1
ATOM 4791 C CA . ASP A 1 604 ? -4.960 -11.715 40.666 1.00 82.94 604 ASP A CA 1
ATOM 4792 C C . ASP A 1 604 ? -6.149 -11.858 41.629 1.00 82.94 604 ASP A C 1
ATOM 4794 O O . ASP A 1 604 ? -7.046 -12.662 41.393 1.00 82.94 604 ASP A O 1
ATOM 4798 N N . ALA A 1 605 ? -6.201 -11.031 42.676 1.00 82.25 605 ALA A N 1
ATOM 4799 C CA . ALA A 1 605 ? -7.279 -11.047 43.670 1.00 82.25 605 ALA A CA 1
ATOM 4800 C C . ALA A 1 605 ? -8.670 -10.686 43.106 1.00 82.25 605 ALA A C 1
ATOM 4802 O O . ALA A 1 605 ? -9.663 -10.852 43.803 1.00 82.25 605 ALA A O 1
ATOM 4803 N N . LEU A 1 606 ? -8.760 -10.197 41.863 1.00 85.31 606 LEU A N 1
ATOM 4804 C CA . LEU A 1 606 ? -10.026 -9.912 41.175 1.00 85.31 606 LEU A CA 1
ATOM 4805 C C . LEU A 1 606 ? -10.465 -11.056 40.246 1.00 85.31 606 LEU A C 1
ATOM 4807 O O . LEU A 1 606 ? -11.408 -10.907 39.467 1.00 85.31 606 LEU A O 1
ATOM 4811 N N . ALA A 1 607 ? -9.777 -12.201 40.275 1.00 90.69 607 ALA A N 1
ATOM 4812 C CA . ALA A 1 607 ? -10.054 -13.317 39.381 1.00 90.69 607 ALA A CA 1
ATOM 4813 C C . ALA A 1 607 ? -11.487 -13.850 39.551 1.00 90.69 607 ALA A C 1
ATOM 4815 O O . ALA A 1 607 ? -11.906 -14.238 40.641 1.00 90.69 607 ALA A O 1
ATOM 4816 N N . VAL A 1 608 ? -12.227 -13.932 38.441 1.00 95.25 608 VAL A N 1
ATOM 4817 C CA . VAL A 1 608 ? -13.552 -14.565 38.385 1.00 95.25 608 VAL A CA 1
ATOM 4818 C C . VAL A 1 608 ? -13.462 -15.804 37.506 1.00 95.25 608 VAL A C 1
ATOM 4820 O O . VAL A 1 608 ? -13.253 -15.702 36.295 1.00 95.25 608 VAL A O 1
ATOM 4823 N N . ARG A 1 609 ? -13.584 -16.976 38.124 1.00 96.44 609 ARG A N 1
ATOM 4824 C CA . ARG A 1 609 ? -13.537 -18.286 37.474 1.00 96.44 609 ARG A CA 1
ATOM 4825 C C . ARG A 1 609 ? -14.872 -18.609 36.798 1.00 96.44 609 ARG A C 1
ATOM 4827 O O . ARG A 1 609 ? -15.932 -18.260 37.317 1.00 96.44 609 ARG A O 1
ATOM 4834 N N . LEU A 1 610 ? -14.798 -19.270 35.644 1.00 97.00 610 LEU A N 1
ATOM 4835 C CA . LEU A 1 610 ? -15.923 -19.760 34.849 1.00 97.00 610 LEU A CA 1
ATOM 4836 C C . LEU A 1 610 ? -15.964 -21.290 34.905 1.00 97.00 610 LEU A C 1
ATOM 4838 O O . LEU A 1 610 ? -15.085 -21.949 34.337 1.00 97.00 610 LEU A O 1
ATOM 4842 N N . ASP A 1 611 ? -17.001 -21.839 35.540 1.00 96.25 611 ASP A N 1
ATOM 4843 C CA . ASP A 1 611 ? -17.184 -23.286 35.687 1.00 96.25 611 ASP A CA 1
ATOM 4844 C C . ASP A 1 611 ? -18.372 -23.787 34.852 1.00 96.25 611 ASP A C 1
ATOM 4846 O O . ASP A 1 611 ? -19.475 -23.246 34.931 1.00 96.25 611 ASP A O 1
ATOM 4850 N N . TRP A 1 612 ? -18.171 -24.863 34.091 1.00 96.56 612 TRP A N 1
ATOM 4851 C CA . TRP A 1 612 ? -19.227 -25.590 33.381 1.00 96.56 612 TRP A CA 1
ATOM 4852 C C . TRP A 1 612 ? -19.444 -26.945 34.044 1.00 96.56 612 TRP A C 1
ATOM 4854 O O . TRP A 1 612 ? -18.528 -27.761 34.086 1.00 96.56 612 TRP A O 1
ATOM 4864 N N . GLN A 1 613 ? -20.634 -27.188 34.602 1.00 93.62 613 GLN A N 1
ATOM 4865 C CA . GLN A 1 613 ? -20.949 -28.430 35.332 1.00 93.62 613 GLN A CA 1
ATOM 4866 C C . GLN A 1 613 ? -19.883 -28.805 36.391 1.00 93.62 613 GLN A C 1
ATOM 4868 O O . GLN A 1 613 ? -19.510 -29.967 36.544 1.00 93.62 613 GLN A O 1
ATOM 4873 N N . GLY A 1 614 ? -19.344 -27.802 37.097 1.00 92.12 614 GLY A N 1
ATOM 4874 C CA . GLY A 1 614 ? -18.281 -27.970 38.098 1.00 92.12 614 GLY A CA 1
ATOM 4875 C C . GLY A 1 614 ? -16.864 -28.153 37.535 1.00 92.12 614 GLY A C 1
ATOM 4876 O O . GLY A 1 614 ? -15.923 -28.283 38.313 1.00 92.12 614 GLY A O 1
ATOM 4877 N N . ARG A 1 615 ? -16.686 -28.153 36.207 1.00 94.31 615 ARG A N 1
ATOM 4878 C CA . ARG A 1 615 ? -15.381 -28.185 35.527 1.00 94.31 615 ARG A CA 1
ATOM 4879 C C . ARG A 1 615 ? -14.885 -26.775 35.264 1.00 94.31 615 ARG A C 1
ATOM 4881 O O . ARG A 1 615 ? -15.617 -25.962 34.698 1.00 94.31 615 ARG A O 1
ATOM 4888 N N . LYS A 1 616 ? -13.631 -26.499 35.611 1.00 95.56 616 LYS A N 1
ATOM 4889 C CA . LYS A 1 616 ? -13.034 -25.175 35.429 1.00 95.56 616 LYS A CA 1
ATOM 4890 C C . LYS A 1 616 ? -12.703 -24.963 33.958 1.00 95.56 616 LYS A C 1
ATOM 4892 O O . LYS A 1 616 ? -11.730 -25.523 33.461 1.00 95.56 616 LYS A O 1
ATOM 4897 N N . LEU A 1 617 ? -13.470 -24.125 33.265 1.00 95.19 617 LEU A N 1
ATOM 4898 C CA . LEU A 1 617 ? -13.159 -23.765 31.879 1.00 95.19 617 LEU A CA 1
ATOM 4899 C C . LEU A 1 617 ? -12.057 -22.713 31.806 1.00 95.19 617 LEU A C 1
ATOM 4901 O O . LEU A 1 617 ? -11.273 -22.717 30.866 1.00 95.19 617 LEU A O 1
ATOM 4905 N N . GLY A 1 618 ? -12.010 -21.806 32.779 1.00 94.88 618 GLY A N 1
ATOM 4906 C CA . GLY A 1 618 ? -11.017 -20.742 32.848 1.00 94.88 618 GLY A CA 1
ATOM 4907 C C . GLY A 1 618 ? -11.538 -19.530 33.593 1.00 94.88 618 GLY A C 1
ATOM 4908 O O . GLY A 1 618 ? -12.210 -19.683 34.611 1.00 94.88 618 GLY A O 1
ATOM 4909 N N . TYR A 1 619 ? -11.212 -18.335 33.110 1.00 95.38 619 TYR A N 1
ATOM 4910 C CA . TYR A 1 619 ? -11.471 -17.082 33.814 1.00 95.38 619 TYR A CA 1
ATOM 4911 C C . TYR A 1 619 ? -12.116 -16.020 32.923 1.00 95.38 619 TYR A C 1
ATOM 4913 O O . TYR A 1 619 ? -11.968 -16.020 31.698 1.00 95.38 619 TYR A O 1
ATOM 4921 N N . VAL A 1 620 ? -12.795 -15.064 33.555 1.00 92.38 620 VAL A N 1
ATOM 4922 C CA . VAL A 1 620 ? -13.084 -13.762 32.947 1.00 92.38 620 VAL A CA 1
ATOM 4923 C C . VAL A 1 620 ? -11.748 -13.067 32.653 1.00 92.38 620 VAL A C 1
ATOM 4925 O O . VAL A 1 620 ? -10.876 -13.063 33.526 1.00 92.38 620 VAL A O 1
ATOM 4928 N N . PRO A 1 621 ? -11.539 -12.483 31.457 1.00 88.81 621 PRO A N 1
ATOM 4929 C CA . PRO A 1 621 ? -10.267 -11.846 31.149 1.00 88.81 621 PRO A CA 1
ATOM 4930 C C . PRO A 1 621 ? -9.934 -10.726 32.137 1.00 88.81 621 PRO A C 1
ATOM 4932 O O . PRO A 1 621 ? -10.780 -9.890 32.457 1.00 88.81 621 PRO A O 1
ATOM 4935 N N . ARG A 1 622 ? -8.671 -10.699 32.568 1.00 81.06 622 ARG A N 1
ATOM 4936 C CA . ARG A 1 622 ? -8.149 -9.793 33.599 1.00 81.06 622 ARG A CA 1
ATOM 4937 C C . ARG A 1 622 ? -8.534 -8.314 33.432 1.00 81.06 622 ARG A C 1
ATOM 4939 O O . ARG A 1 622 ? -8.872 -7.701 34.431 1.00 81.06 622 ARG A O 1
ATOM 4946 N N . PRO A 1 623 ? -8.546 -7.714 32.227 1.00 72.56 623 PRO A N 1
ATOM 4947 C CA . PRO A 1 623 ? -8.926 -6.305 32.094 1.00 72.56 623 PRO A CA 1
ATOM 4948 C C . PRO A 1 623 ? -10.407 -5.997 32.392 1.00 72.56 623 PRO A C 1
ATOM 4950 O O . PRO A 1 623 ? -10.763 -4.828 32.466 1.00 72.56 623 PRO A O 1
ATOM 4953 N N . HIS A 1 624 ? -11.269 -7.011 32.543 1.00 76.75 624 HIS A N 1
ATOM 4954 C CA . HIS A 1 624 ? -12.719 -6.841 32.753 1.00 76.75 624 HIS A CA 1
ATOM 4955 C C . HIS A 1 624 ? -13.244 -7.575 33.988 1.00 76.75 624 HIS A C 1
ATOM 4957 O O . HIS A 1 624 ? -14.452 -7.592 34.220 1.00 76.75 624 HIS A O 1
ATOM 4963 N N . ASN A 1 625 ? -12.372 -8.232 34.757 1.00 83.56 625 ASN A N 1
ATOM 4964 C CA . ASN A 1 625 ? -12.807 -9.010 35.912 1.00 83.56 625 ASN A CA 1
ATOM 4965 C C . ASN A 1 625 ? -13.197 -8.121 37.102 1.00 83.56 625 ASN A C 1
ATOM 4967 O O . ASN A 1 625 ? -14.081 -8.516 37.850 1.00 83.56 625 ASN A O 1
ATOM 4971 N N . GLU A 1 626 ? -12.635 -6.913 37.220 1.00 80.31 626 GLU A N 1
ATOM 4972 C CA . GLU A 1 626 ? -12.871 -5.977 38.326 1.00 80.31 626 GLU A CA 1
ATOM 4973 C C . GLU A 1 626 ? -14.358 -5.660 38.532 1.00 80.31 626 GLU A C 1
ATOM 4975 O O . GLU A 1 626 ? -14.883 -5.849 39.628 1.00 80.31 626 GLU A O 1
ATOM 4980 N N . GLU A 1 627 ? -15.071 -5.253 37.474 1.00 80.56 627 GLU A N 1
ATOM 4981 C CA . GLU A 1 627 ? -16.500 -4.928 37.572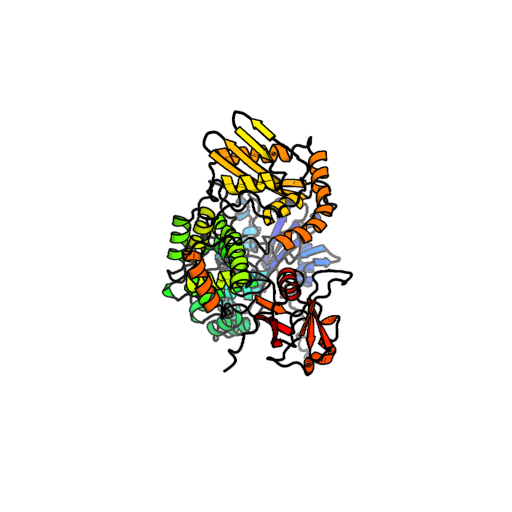 1.00 80.56 627 GLU A CA 1
ATOM 4982 C C . GLU A 1 627 ? -17.336 -6.161 37.955 1.00 80.56 627 GLU A C 1
ATOM 4984 O O . GLU A 1 627 ? -18.253 -6.075 38.775 1.00 80.56 627 GLU A O 1
ATOM 4989 N N . ILE A 1 628 ? -17.015 -7.326 37.385 1.00 86.25 628 ILE A N 1
ATOM 4990 C CA . ILE A 1 628 ? -17.731 -8.575 37.668 1.00 86.25 628 ILE A CA 1
ATOM 4991 C C . ILE A 1 628 ? -17.471 -9.025 39.111 1.00 86.25 628 ILE A C 1
ATOM 4993 O O . ILE A 1 628 ? -18.414 -9.358 39.827 1.00 86.25 628 ILE A O 1
ATOM 4997 N N . ALA A 1 629 ? -16.217 -8.981 39.561 1.00 83.44 629 ALA A N 1
ATOM 4998 C CA . ALA A 1 629 ? -15.797 -9.301 40.919 1.00 83.44 629 ALA A CA 1
ATOM 4999 C C . ALA A 1 629 ? -16.466 -8.384 41.950 1.00 83.44 629 ALA A C 1
ATOM 5001 O O . ALA A 1 629 ? -17.017 -8.872 42.940 1.00 83.44 629 ALA A O 1
ATOM 5002 N N . ALA A 1 630 ? -16.492 -7.073 41.695 1.00 76.50 630 ALA A N 1
ATOM 5003 C CA . ALA A 1 630 ? -17.157 -6.099 42.556 1.00 76.50 630 ALA A CA 1
ATOM 5004 C C . ALA A 1 630 ? -18.660 -6.391 42.682 1.00 76.50 630 ALA A C 1
ATOM 5006 O O . ALA A 1 630 ? -19.198 -6.418 43.789 1.00 76.50 630 ALA A O 1
ATOM 5007 N N . ARG A 1 631 ? -19.335 -6.692 41.565 1.00 85.25 631 ARG A N 1
ATOM 5008 C CA . ARG A 1 631 ? -20.767 -7.035 41.550 1.00 85.25 631 ARG A CA 1
ATOM 5009 C C . ARG A 1 631 ? -21.063 -8.341 42.290 1.00 85.25 631 ARG A C 1
ATOM 5011 O O . ARG A 1 631 ? -22.009 -8.378 43.071 1.00 85.25 631 ARG A O 1
ATOM 5018 N N . LEU A 1 632 ? -20.257 -9.385 42.088 1.00 87.12 632 LEU A N 1
ATOM 5019 C CA . LEU A 1 632 ? -20.394 -10.652 42.819 1.00 87.12 632 LEU A CA 1
ATOM 5020 C C . LEU A 1 632 ? -20.171 -10.457 44.324 1.00 87.12 632 LEU A C 1
ATOM 5022 O O . LEU A 1 632 ? -20.943 -10.968 4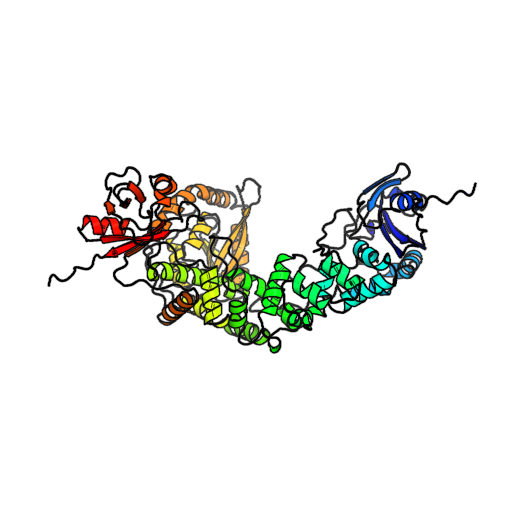5.130 1.00 87.12 632 LEU A O 1
ATOM 5026 N N . THR A 1 633 ? -19.164 -9.666 44.701 1.00 85.00 633 THR A N 1
ATOM 5027 C CA . THR A 1 633 ? -18.868 -9.324 46.103 1.00 85.00 633 THR A CA 1
ATOM 5028 C C . THR A 1 633 ? -20.012 -8.531 46.741 1.00 85.00 633 THR A C 1
ATOM 5030 O O . THR A 1 633 ? -20.356 -8.766 47.895 1.00 85.00 633 THR A O 1
ATOM 5033 N N . ALA A 1 634 ? -20.660 -7.649 45.977 1.00 82.38 634 ALA A N 1
ATOM 5034 C CA . ALA A 1 634 ? -21.854 -6.917 46.399 1.00 82.38 634 ALA A CA 1
ATOM 5035 C C . ALA A 1 634 ? -23.142 -7.771 46.416 1.00 82.38 634 ALA A C 1
ATOM 5037 O O . ALA A 1 634 ? -24.216 -7.250 46.714 1.00 82.38 634 ALA A O 1
ATOM 5038 N N . GLY A 1 635 ? -23.070 -9.066 46.084 1.00 86.94 635 GLY A N 1
ATOM 5039 C CA . GLY A 1 635 ? -24.217 -9.978 46.089 1.00 86.94 635 GLY A CA 1
ATOM 5040 C C . GLY A 1 635 ? -25.139 -9.859 44.870 1.00 86.94 635 GLY A C 1
ATOM 5041 O O . GLY A 1 635 ? -26.275 -10.337 44.913 1.00 86.94 635 GLY A O 1
ATOM 5042 N N . ALA A 1 636 ? -24.692 -9.230 43.778 1.00 87.88 636 ALA A N 1
ATOM 5043 C CA . ALA A 1 636 ? -25.478 -9.141 42.552 1.00 87.88 636 ALA A CA 1
ATOM 5044 C C . ALA A 1 636 ? -25.675 -10.526 41.914 1.00 87.88 636 ALA A C 1
ATOM 5046 O O . ALA A 1 636 ? -24.733 -11.310 41.781 1.00 87.88 636 ALA A O 1
ATOM 5047 N N . ARG A 1 637 ? -26.897 -10.803 41.446 1.00 91.31 637 ARG A N 1
ATOM 5048 C CA . ARG A 1 637 ? -27.209 -12.025 40.694 1.00 91.31 637 ARG A CA 1
ATOM 5049 C C . ARG A 1 637 ? -26.821 -11.863 39.230 1.00 91.31 637 ARG A C 1
ATOM 5051 O O . ARG A 1 637 ? -27.428 -11.075 38.500 1.00 91.31 637 ARG A O 1
ATOM 5058 N N . LEU A 1 638 ? -25.786 -12.591 38.823 1.00 94.00 638 LEU A N 1
ATOM 5059 C CA . LEU A 1 638 ? -25.252 -12.585 37.465 1.00 94.00 638 LEU A CA 1
ATOM 5060 C C . LEU A 1 638 ? -25.413 -13.968 36.836 1.00 94.00 638 LEU A C 1
ATOM 5062 O O . LEU A 1 638 ? -25.158 -14.980 37.483 1.00 94.00 638 LEU A O 1
ATOM 5066 N N . ALA A 1 639 ? -25.765 -13.998 35.555 1.00 94.50 639 ALA A N 1
ATOM 5067 C CA . ALA A 1 639 ? -25.825 -15.217 34.761 1.00 94.50 639 ALA A CA 1
ATOM 5068 C C . ALA A 1 639 ? -24.751 -15.184 33.670 1.00 94.50 639 ALA A C 1
ATOM 5070 O O . ALA A 1 639 ? -24.603 -14.178 32.971 1.00 94.50 639 ALA A O 1
ATOM 5071 N N . ALA A 1 640 ? -24.044 -16.300 33.488 1.00 96.44 640 ALA A N 1
ATOM 5072 C CA . ALA A 1 640 ? -23.093 -16.498 32.401 1.00 96.44 640 ALA A CA 1
ATOM 5073 C C . ALA A 1 640 ? -23.526 -17.671 31.516 1.00 96.44 640 ALA A C 1
ATOM 5075 O O . ALA A 1 640 ? -23.981 -18.695 32.018 1.00 96.44 640 ALA A O 1
ATOM 5076 N N . HIS A 1 641 ? -23.394 -17.529 30.198 1.00 96.44 641 HIS A N 1
ATOM 5077 C CA . HIS A 1 641 ? -23.665 -18.617 29.257 1.00 96.44 641 HIS A CA 1
ATOM 5078 C C . HIS A 1 641 ? -22.766 -18.556 28.024 1.00 96.44 641 HIS A C 1
ATOM 5080 O O . HIS A 1 641 ? -22.278 -17.488 27.641 1.00 96.44 641 HIS A O 1
ATOM 5086 N N . ILE A 1 642 ? -22.558 -19.705 27.384 1.00 96.44 642 ILE A N 1
ATOM 5087 C CA . ILE A 1 642 ? -21.786 -19.811 26.144 1.00 96.44 642 ILE A CA 1
ATOM 5088 C C . ILE A 1 642 ? -22.602 -19.231 24.980 1.00 96.44 642 ILE A C 1
ATOM 5090 O O . ILE A 1 642 ? -23.728 -19.644 24.729 1.00 96.44 642 ILE A O 1
ATOM 5094 N N . THR A 1 643 ? -22.029 -18.287 24.232 1.00 93.81 643 THR A N 1
ATOM 5095 C CA . THR A 1 643 ? -22.670 -17.649 23.064 1.00 93.81 643 THR A CA 1
ATOM 5096 C C . THR A 1 643 ? -22.073 -18.071 21.730 1.00 93.81 643 THR A C 1
ATOM 5098 O O . THR A 1 643 ? -22.705 -17.884 20.691 1.00 93.81 643 THR A O 1
ATOM 5101 N N . LYS A 1 644 ? -20.843 -18.596 21.719 1.00 92.50 644 LYS A N 1
ATOM 5102 C CA . LYS A 1 644 ? -20.194 -19.088 20.500 1.00 92.50 644 LYS A CA 1
ATOM 5103 C C . LYS A 1 644 ? -19.112 -20.109 20.834 1.00 92.50 644 LYS A C 1
ATOM 5105 O O . LYS A 1 644 ? -18.393 -19.931 21.815 1.00 92.50 644 LYS A O 1
ATOM 5110 N N . ILE A 1 645 ? -18.982 -21.125 19.981 1.00 92.06 645 ILE A N 1
ATOM 5111 C CA . ILE A 1 645 ? -17.895 -22.106 20.010 1.00 92.06 645 ILE A CA 1
ATOM 5112 C C . ILE A 1 645 ? -17.267 -22.165 18.610 1.00 92.06 645 ILE A C 1
ATOM 5114 O O . ILE A 1 645 ? -17.950 -22.474 17.636 1.00 92.06 645 ILE A O 1
ATOM 5118 N N . GLU A 1 646 ? -15.979 -21.851 18.502 1.00 88.88 646 GLU A N 1
ATOM 5119 C CA . GLU A 1 646 ? -15.185 -21.875 17.268 1.00 88.88 646 GLU A CA 1
ATOM 5120 C C . GLU A 1 646 ? -14.003 -22.836 17.423 1.00 88.88 646 GLU A C 1
ATOM 5122 O O . GLU A 1 646 ? -12.884 -22.425 17.716 1.00 88.88 646 GLU A O 1
ATOM 5127 N N . ARG A 1 647 ? -14.238 -24.135 17.212 1.00 86.50 647 ARG A N 1
ATOM 5128 C CA . ARG A 1 647 ? -13.226 -25.190 17.435 1.00 86.50 647 ARG A CA 1
ATOM 5129 C C . ARG A 1 647 ? -11.953 -25.028 16.592 1.00 86.50 647 ARG A C 1
ATOM 5131 O O . ARG A 1 647 ? -10.869 -25.394 17.030 1.00 86.50 647 ARG A O 1
ATOM 5138 N N . ALA A 1 648 ? -12.074 -24.447 15.397 1.00 84.19 648 ALA A N 1
ATOM 5139 C CA . ALA A 1 648 ? -10.943 -24.182 14.505 1.00 84.19 648 ALA A CA 1
ATOM 5140 C C . ALA A 1 648 ? -10.111 -22.948 14.910 1.00 84.19 648 ALA A C 1
ATOM 5142 O O . ALA A 1 648 ? -9.062 -22.696 14.318 1.00 84.19 648 ALA A O 1
ATOM 5143 N N . ALA A 1 649 ? -10.570 -22.159 15.888 1.00 82.75 649 ALA A N 1
ATOM 5144 C CA . ALA A 1 649 ? -9.844 -20.989 16.356 1.00 82.75 649 ALA A CA 1
ATOM 5145 C C . ALA A 1 649 ? -8.688 -21.373 17.297 1.00 82.75 649 ALA A C 1
ATOM 5147 O O . ALA A 1 649 ? -8.619 -22.475 17.856 1.00 82.75 649 ALA A O 1
ATOM 5148 N N . GLN A 1 650 ? -7.779 -20.420 17.507 1.00 80.81 650 GLN A N 1
ATOM 5149 C CA . GLN A 1 650 ? -6.732 -20.545 18.523 1.00 80.81 650 GLN A CA 1
ATOM 5150 C C . GLN A 1 650 ? -7.367 -20.735 19.911 1.00 80.81 650 GLN A C 1
ATOM 5152 O O . GLN A 1 650 ? -8.449 -20.187 20.144 1.00 80.81 650 GLN A O 1
ATOM 5157 N N . PRO A 1 651 ? -6.732 -21.485 20.834 1.00 79.94 651 PRO A N 1
ATOM 5158 C CA . PRO A 1 651 ? -7.373 -21.934 22.074 1.00 79.94 651 PRO A CA 1
ATOM 5159 C C . PRO A 1 651 ? -8.068 -20.826 22.884 1.00 79.94 651 PRO A C 1
ATOM 5161 O O . PRO A 1 651 ? -9.208 -20.992 23.314 1.00 79.94 651 PRO A O 1
ATOM 5164 N N . TRP A 1 652 ? -7.454 -19.645 22.993 1.00 80.75 652 TRP A N 1
ATOM 5165 C CA . TRP A 1 652 ? -8.000 -18.477 23.701 1.00 80.75 652 TRP A CA 1
ATOM 5166 C C . TRP A 1 652 ? -9.170 -17.760 22.994 1.00 80.75 652 TRP A C 1
ATOM 5168 O O . TRP A 1 652 ? -9.689 -16.772 23.513 1.00 80.75 652 TRP A O 1
ATOM 5178 N N . ARG A 1 653 ? -9.593 -18.221 21.809 1.00 83.12 653 ARG A N 1
ATOM 5179 C CA . ARG A 1 653 ? -10.749 -17.712 21.042 1.00 83.12 653 ARG A CA 1
ATOM 5180 C C . ARG A 1 653 ? -11.854 -18.747 20.845 1.00 83.12 653 ARG A C 1
ATOM 5182 O O . ARG A 1 653 ? -12.874 -18.432 20.237 1.00 83.12 653 ARG A O 1
ATOM 5189 N N . ARG A 1 654 ? -11.690 -19.973 21.345 1.00 88.12 654 ARG A N 1
ATOM 5190 C CA . ARG A 1 654 ? -12.627 -21.055 21.019 1.00 88.12 654 ARG A CA 1
ATOM 5191 C C . ARG A 1 654 ? -13.989 -20.874 21.663 1.00 88.12 654 ARG A C 1
ATOM 5193 O O . ARG A 1 654 ? -14.992 -20.995 20.975 1.00 88.12 654 ARG A O 1
ATOM 5200 N N . VAL A 1 655 ? -14.043 -20.530 22.948 1.00 91.88 655 VAL A N 1
ATOM 5201 C CA . VAL A 1 655 ? -15.308 -20.404 23.687 1.00 91.88 655 VAL A CA 1
ATOM 5202 C C . VAL A 1 655 ? -15.567 -18.947 24.031 1.00 91.88 655 VAL A C 1
ATOM 5204 O O . VAL A 1 655 ? -14.760 -18.313 24.710 1.00 91.88 655 VAL A O 1
ATOM 5207 N N . ARG A 1 656 ? -16.694 -18.408 23.558 1.00 94.38 656 ARG A N 1
ATOM 5208 C CA . ARG A 1 656 ? -17.177 -17.063 23.890 1.00 94.38 656 ARG A CA 1
ATOM 5209 C C . ARG A 1 656 ? -18.358 -17.150 24.839 1.00 94.38 656 ARG A C 1
ATOM 5211 O O . ARG A 1 656 ? -19.294 -17.905 24.590 1.00 94.38 656 ARG A O 1
ATOM 5218 N N . VAL A 1 657 ? -18.344 -16.329 25.877 1.00 95.44 657 VAL A N 1
ATOM 5219 C CA . VAL A 1 657 ? -19.362 -16.272 26.925 1.00 95.44 657 VAL A CA 1
ATOM 5220 C C . VAL A 1 657 ? -19.992 -14.887 26.988 1.00 95.44 657 VAL A C 1
ATOM 5222 O O . VAL A 1 657 ? -19.377 -13.899 26.585 1.00 95.44 657 VAL A O 1
ATOM 5225 N N . MET A 1 658 ? -21.222 -14.824 27.485 1.00 95.94 658 MET A N 1
ATOM 5226 C CA . MET A 1 658 ? -21.913 -13.583 27.820 1.00 95.94 658 MET A CA 1
ATOM 5227 C C . MET A 1 658 ? -22.310 -13.600 29.290 1.00 95.94 658 MET A C 1
ATOM 5229 O O . MET A 1 658 ? -22.956 -14.543 29.742 1.00 95.94 658 MET A O 1
ATOM 5233 N N . ILE A 1 659 ? -21.934 -12.543 30.005 1.00 95.25 659 ILE A N 1
ATOM 5234 C CA . ILE A 1 659 ? -22.305 -12.263 31.388 1.00 95.25 659 ILE A CA 1
ATOM 5235 C C . ILE A 1 659 ? -23.345 -11.149 31.379 1.00 95.25 659 ILE A C 1
ATOM 5237 O O . ILE A 1 659 ? -23.139 -10.097 30.768 1.00 95.25 659 ILE A O 1
ATOM 5241 N N . ARG A 1 660 ? -24.460 -11.377 32.066 1.00 94.00 660 ARG A N 1
ATOM 5242 C CA . ARG A 1 660 ? -25.580 -10.439 32.169 1.00 94.00 660 ARG A CA 1
ATOM 5243 C C . ARG A 1 660 ? -26.177 -10.440 33.570 1.00 94.00 660 ARG A C 1
ATOM 5245 O O . ARG A 1 660 ? -25.961 -11.380 34.335 1.00 94.00 660 ARG A O 1
ATOM 5252 N N . HIS A 1 661 ? -26.957 -9.414 33.879 1.00 91.12 661 HIS A N 1
ATOM 5253 C CA . HIS A 1 661 ? -27.852 -9.440 35.028 1.00 91.12 661 HIS A CA 1
ATOM 5254 C C . HIS A 1 661 ? -28.889 -10.554 34.878 1.00 91.12 661 HIS A C 1
ATOM 5256 O O . HIS A 1 661 ? -29.425 -10.782 33.792 1.00 91.12 661 HIS A O 1
ATOM 5262 N N . GLU A 1 662 ? -29.164 -11.254 35.973 1.00 83.81 662 GLU A N 1
ATOM 5263 C CA . GLU A 1 662 ? -30.298 -12.167 36.038 1.00 83.81 662 GLU A CA 1
ATOM 5264 C C . GLU A 1 662 ? -31.583 -11.341 36.217 1.00 83.81 662 GLU A C 1
ATOM 5266 O O . GLU A 1 662 ? -31.692 -10.561 37.165 1.00 83.81 662 GLU A O 1
ATOM 5271 N N . GLU A 1 663 ? -32.547 -11.463 35.299 1.00 60.44 663 GLU A N 1
ATOM 5272 C CA . GLU A 1 663 ? -33.866 -10.856 35.494 1.00 60.44 663 GLU A CA 1
ATOM 5273 C C . GLU A 1 663 ? -34.548 -11.520 36.694 1.00 60.44 663 GLU A C 1
ATOM 5275 O O . GLU A 1 663 ? -34.690 -12.745 36.750 1.00 60.44 663 GLU A O 1
ATOM 5280 N N . GLN A 1 664 ? -35.021 -10.715 37.650 1.00 47.28 664 GLN A N 1
ATOM 5281 C CA . GLN A 1 664 ? -36.025 -11.191 38.591 1.00 47.28 664 GLN A CA 1
ATOM 5282 C C . GLN A 1 664 ? -37.268 -11.541 37.772 1.00 47.28 664 GLN A C 1
ATOM 5284 O O . GLN A 1 664 ? -38.006 -10.650 37.355 1.00 47.28 664 GLN A O 1
ATOM 5289 N N . LYS A 1 665 ? -37.526 -12.834 37.543 1.00 40.34 665 LYS A N 1
ATOM 5290 C CA . LYS A 1 665 ? -38.886 -13.263 37.213 1.00 40.34 665 LYS A CA 1
ATOM 5291 C C . LYS A 1 665 ? -39.774 -12.741 38.336 1.00 40.34 665 LYS A C 1
ATOM 5293 O O . LYS A 1 665 ? -39.629 -13.184 39.475 1.00 40.34 665 LYS A O 1
ATOM 5298 N N . ALA A 1 666 ? -40.635 -11.774 38.022 1.00 36.91 666 ALA A N 1
ATOM 5299 C CA . ALA A 1 666 ? -41.710 -11.375 38.912 1.00 36.91 666 ALA A CA 1
ATOM 5300 C C . ALA A 1 666 ? -42.462 -12.657 39.278 1.00 36.91 666 ALA A C 1
ATOM 5302 O O . ALA A 1 666 ? -42.977 -13.346 38.396 1.00 36.91 666 ALA A O 1
ATOM 5303 N N . ALA A 1 667 ? -42.404 -13.032 40.554 1.00 35.66 667 ALA A N 1
ATOM 5304 C CA . ALA A 1 667 ? -43.173 -14.145 41.072 1.00 35.66 667 ALA A CA 1
ATOM 5305 C C . ALA A 1 667 ? -44.651 -13.778 40.887 1.00 35.66 667 ALA A C 1
ATOM 5307 O O . ALA A 1 667 ? -45.133 -12.845 41.528 1.00 35.66 667 ALA A O 1
ATOM 5308 N N . GLY A 1 668 ? -45.299 -14.436 39.927 1.00 34.91 668 GLY A N 1
ATOM 5309 C CA . GLY A 1 668 ? -46.749 -14.439 39.766 1.00 34.91 668 GLY A CA 1
ATOM 5310 C C . GLY A 1 668 ? -47.364 -15.510 40.641 1.00 34.91 668 GLY A C 1
ATOM 5311 O O . GLY A 1 668 ? -46.752 -16.602 40.714 1.00 34.91 668 GLY A O 1
#

Radius of gyration: 32.62 Å; Cα contacts (8 Å, |Δi|>4): 1121; chains: 1; bounding box: 89×81×93 Å

Nearest PDB structures (foldseek):
  4xzg-assembly1_A  TM=7.987E-01  e=7.853E-04  Homo sapiens
  5k5f-assembly1_A  TM=6.024E-01  e=1.426E-01  Homo sapiens
  1yqf-assembly1_C  TM=3.047E-01  e=1.307E+00  Leishmania major

Foldseek 3Di:
DDDDPDPPPLDQWDWQAKDKDQQCQDPPRDLWIWMWTQTNLQAIWIKTAHNVCGPPCQVPPQVSVVCSPVLQVPDQWDADPRGGIMGTQQLAALQHDGHDPDPCCCVPPRSVSSVVSHDPLQLVLQVQQQDDAQAAAAFQDDPPPGQPAAQGWRFRGSNNSSLQRSDDPLQSVLLSVVCQQQVQQSCLARTWGARHRDNDGSDDSTHHPHDVQLSCCSSVVHDNLVSSCVVLVADSLLSNQQQRSHHDDDSDSVRSSVVRLLQRLEDSVQHDHRNLCRNCVSLVVLVVVLQDDPDDPDDGDPVSLLSCQQQVVGSNVSVVVCSVVPGDSSLLSVLLQVVLQLLFLVQCVQQQEPTRPDSNLLSSLLSNPPHNVSSSVLSLVCLVPFDQDPDQPLFDPDFFQDLQQWDDDPQKIKGKQGGLNSQSVCCVVLSGDSSDPVVVLQVLQQKIWIWIDDDPWTKIWIWHFDAPDPVRQFTQTDTPDIAGRSRHDDDPVVVVVSVVVSCSSRPPVSGVSSSRRNVSNVVSVVSVVRSSLSVSPDPRDRPPVVVVSSVSSCVVSVHDGDDPQWNHKFFAPPQVVFCNVVCLVVADFFAWWDWDQQCPDPPDSLWIFTHGVNGTRHTDDPSRSNVVSVCVVVVFAKIKTWHAADPPDDRRHGTIMIIGGDDPPPDD